Protein AF-A0A0S8HGF9-F1 (afdb_monomer_lite)

pLDDT: mean 75.4, std 22.11, range [22.44, 98.38]

Sequence (712 aa):
MACCVFAAAACAAEQAALAGIVLTTDRTVDSTSSEAIARDLLKPGMNEQQKAYTLWRYFIQRNRHKEKAPAQDDGNAAELMTKTGYALCGTWAHHYAALAADAGLTATRVGLKGHWVGAVKYWGDWHAFDVDMLALYPKADGVIGSPGEIRRLKDKQGDYVLRRGPPVKSFPWYMASDSIEGTAGLYGSTSVGQPYAKRAWKWKYDLRLRPGMEISWSWYGDPDVGFVCLTHLPDVRSKQPFKKLREYLEGDFDYYTQEAGKPKWHWGYRRGGLPGNPLATWNGINGNGRLTFDLGREASQYALAMAESAENLQLAGEKLALKDPAKDGWLVLNFQLPYPYGDAWIEKPLPEKGLKIELSHDGRSWRQVYPAGGVDDGKRIRLFDLVRGKTAFRLKVTLAAGSEPLAGLRAVGAFHHNFMVLPALLKGKNTVSVRLANPEALAANPLHVTYVYDQVGAGRQVWRHERTMTFSPRQLTAKLDTGQKHWPLMREIRIRCGGPKPKDPKPAPETGEPDWSAAAWDWAYWGVNFWNDFERGDRHGWRGRLTTVNTYGGSDFALDNSLMSADGTRQLKLIRHGAFLNRDSRFRCRLYVDKVKSMRVYSRNQADNVYYEKTFTDLKQGRWQGFEFALADLADPKDASKKVQNGWFMANIYMVVEPAEGAQKKQVQLLVDDVICYDGVLKHDPFQDPGAPRKALADDPIWNASPPKSSE

Foldseek 3Di:
DVVVVQVVLLVLLVLQKFKPKFKFWPFAQRLQDLLSNLVSQDDPPADLLSSLVSLLVVLLQQAAEDEADDPVQLFELSLCSWAFRYHHQVSSLVRSLLSSVVSVWFKFWKQWQVGIWIWTDDLRAIATRRSHQQFWFAAPLLHTDHLVRLLCVLVDPPRCGRPDTPLGGHPPPDDLQQDSNNVSNRSPDIDTDHTDDNDDTPDGFMDMDGAQKKKKAFPDFDLVLPFQALLPPVPPPPPPPCVVVCCVVVPPPCPVPDPPDDDDDDPDDDDRFDAFADPPPDNGFGLRMKIKHKLQDLCVVCPSSQFSDWDQWDDPDSFIDGVALQFKIKTKHKQAGSYQFQWKKKFDDDDLPQKWKWKADVVPDTHTQPPDDFDCPVGIRICRVPRGRHRIMMMMIMGGRNHDTHNMIMMMTGGGTRSQNDNFDWAFKMKMFIDTPDQQSCQQKKKKKWWWFWDQDQQQFIWTFIDIDIGHSVRRIDMDTPYRFETTQTTMIMIHIHDDHPDGDDTDGDPDDDDHADDHDGPLDQPPRDRPSFTAADDDDDDFDGGDHTDDFYFFDDDHQHDADPVRFGKGWPAQWCSSPFQQKKKKWKKAKAQFQKKKKFFADPVRDTAWIDIDRPDDHPDIDMDMDGQQCTAGPVGRVHGDDGNDGGGTMMMTTDGHVPDDPSRIYMTIRDIDIDGDDQPFDSRVDSNSSVVCLVPNSSSVNDNDDPPD

Secondary structure (DSSP, 8-state):
-HHHHHHHHHHHHHHTSB-S-EEEETTS---SSHHHHHHHH--TT--HHHHHHHHHHHHHTT--B-SPPPGGG-S-HHHHHHHT--B-HHHHHHHHHHHHHHTT-EEEEEE-SS-EEEEEEETTEEEEEBTTTTB--B-TTSPBPPHHHHHHGGG-TT-TT-----S---TTT--TT--HHHHHHHTTS-EEPPPPPP---S------B-TT-EEEEESS--TTT-S--TT----TTS---THHHHHHHHS--------TT---------TT---SS-TTTSSS----EEEEEE-SSTTGGGHHHH-SEEESEEEETTEEEESSTTS-EEEEEEEE-SS-EEEEEEESP--SSSEEEEEESSSSS-EEEETTTSEE-SSEEE-HHHHTT-SEEEEEEEEPTTPPPB---EEEEEE---GGGS----SSEEEEEEE-S-GGGGGTS-EEEEEEEEEE-TTS-EEEEEEEEEEBTTB-EEEEE--SSS--EEEEEEEEESSSPPP-PPPEEP-S------PPP-TT-TT------PPP----------------SS------TTEE-TT--EEEEEEEEGGG--TTEEEEEEEEEESEEEEEEEEE-TT--EEEEEEE----BTEEEEEEEEGGG-EETTEEEEEPPTT---EEEEEEEEEPTT--GGG-EEEEEEEEEEES--SS-TTT-TTHHHHHHHT-HHHH--PPPP--

Radius of gyration: 27.92 Å; chains: 1; bounding box: 69×70×77 Å

Structure (mmCIF, N/CA/C/O backbone):
data_AF-A0A0S8HGF9-F1
#
_entry.id   AF-A0A0S8HGF9-F1
#
loop_
_atom_site.group_PDB
_atom_site.id
_atom_site.type_symbol
_atom_site.label_atom_id
_atom_site.label_alt_id
_atom_site.label_comp_id
_atom_site.label_asym_id
_atom_site.label_entity_id
_atom_site.label_seq_id
_atom_site.pdbx_PDB_ins_code
_atom_site.Cartn_x
_atom_site.Cartn_y
_atom_site.Cartn_z
_atom_site.occupancy
_atom_site.B_iso_or_equiv
_atom_site.auth_seq_id
_atom_site.auth_comp_id
_atom_site.auth_asym_id
_atom_site.auth_atom_id
_atom_site.pdbx_PDB_model_num
ATOM 1 N N . MET A 1 1 ? 15.206 -22.139 -41.693 1.00 46.94 1 MET A N 1
ATOM 2 C CA . MET A 1 1 ? 16.018 -21.930 -40.469 1.00 46.94 1 MET A CA 1
ATOM 3 C C . MET A 1 1 ? 15.712 -20.630 -39.716 1.00 46.94 1 MET A C 1
ATOM 5 O O . MET A 1 1 ? 15.843 -20.648 -38.502 1.00 46.94 1 MET A O 1
ATOM 9 N N . ALA A 1 2 ? 15.246 -19.544 -40.355 1.00 44.16 2 ALA A N 1
ATOM 10 C CA . ALA A 1 2 ? 14.939 -18.282 -39.658 1.00 44.16 2 ALA A CA 1
ATOM 11 C C . ALA A 1 2 ? 13.830 -18.387 -38.577 1.00 44.16 2 ALA A C 1
ATOM 13 O O . ALA A 1 2 ? 13.989 -17.813 -37.507 1.00 44.16 2 ALA A O 1
ATOM 14 N N . CYS A 1 3 ? 12.767 -19.186 -38.773 1.00 39.12 3 CYS A N 1
ATOM 15 C CA . CYS A 1 3 ? 11.715 -19.369 -37.751 1.00 39.12 3 CYS A CA 1
ATOM 16 C C . CYS A 1 3 ? 12.189 -20.044 -36.448 1.00 39.12 3 CYS A C 1
ATOM 18 O O . CYS A 1 3 ? 11.608 -19.789 -35.398 1.00 39.12 3 CYS A O 1
ATOM 20 N N . CYS A 1 4 ? 13.235 -20.878 -36.479 1.00 44.81 4 CYS A N 1
ATOM 21 C CA . CYS A 1 4 ? 13.701 -21.588 -35.280 1.00 44.81 4 CYS A CA 1
ATOM 22 C C . CYS A 1 4 ? 14.506 -20.686 -34.329 1.00 44.81 4 CYS A C 1
ATOM 24 O O . CYS A 1 4 ? 14.507 -20.922 -33.125 1.00 44.81 4 CYS A O 1
ATOM 26 N N . VAL A 1 5 ? 15.152 -19.633 -34.842 1.00 50.84 5 VAL A N 1
ATOM 27 C CA . VAL A 1 5 ? 15.970 -18.719 -34.024 1.00 50.84 5 VAL A CA 1
ATOM 28 C C . VAL A 1 5 ? 15.094 -17.770 -33.194 1.00 50.84 5 VAL A C 1
ATOM 30 O O . VAL A 1 5 ? 15.418 -17.488 -32.042 1.00 50.84 5 VAL A O 1
ATOM 33 N N . PHE A 1 6 ? 13.937 -17.345 -33.719 1.00 50.62 6 PHE A N 1
ATOM 34 C CA . PHE A 1 6 ? 13.009 -16.472 -32.985 1.00 50.62 6 PHE A CA 1
ATOM 35 C C . PHE A 1 6 ? 12.350 -17.166 -31.781 1.00 50.62 6 PHE A C 1
ATOM 37 O O . PHE A 1 6 ? 12.175 -16.536 -30.738 1.00 50.62 6 PHE A O 1
ATOM 44 N N . ALA A 1 7 ? 12.043 -18.465 -31.882 1.00 54.88 7 ALA A N 1
ATOM 45 C CA . ALA A 1 7 ? 11.458 -19.221 -30.773 1.00 54.88 7 ALA A CA 1
ATOM 46 C C . ALA A 1 7 ? 12.426 -19.363 -29.580 1.00 54.88 7 ALA A C 1
ATOM 48 O O . ALA A 1 7 ? 12.005 -19.261 -28.428 1.00 54.88 7 ALA A O 1
ATOM 49 N N . ALA A 1 8 ? 13.727 -19.538 -29.840 1.00 58.09 8 ALA A N 1
ATOM 50 C CA . ALA A 1 8 ? 14.732 -19.706 -28.789 1.00 58.09 8 ALA A CA 1
ATOM 51 C C . ALA A 1 8 ? 14.960 -18.419 -27.970 1.00 58.09 8 ALA A C 1
ATOM 53 O O . ALA A 1 8 ? 15.055 -18.479 -26.744 1.00 58.09 8 ALA A O 1
ATOM 54 N N . ALA A 1 9 ? 14.993 -17.251 -28.623 1.00 54.19 9 ALA A N 1
ATOM 55 C CA . ALA A 1 9 ? 15.199 -15.970 -27.943 1.00 54.19 9 ALA A CA 1
ATOM 56 C C . ALA A 1 9 ? 13.992 -15.554 -27.080 1.00 54.19 9 ALA A C 1
ATOM 58 O O . ALA A 1 9 ? 14.177 -15.109 -25.947 1.00 54.19 9 ALA A O 1
ATOM 59 N N . ALA A 1 10 ? 12.763 -15.750 -27.575 1.00 58.66 10 ALA A N 1
ATOM 60 C CA . ALA A 1 10 ? 11.550 -15.489 -26.797 1.00 58.66 10 ALA A CA 1
ATOM 61 C C . ALA A 1 10 ? 11.457 -16.407 -25.564 1.00 58.66 10 ALA A C 1
ATOM 63 O O . ALA A 1 10 ? 11.137 -15.945 -24.469 1.00 58.66 10 ALA A O 1
ATOM 64 N N . CYS A 1 11 ? 11.822 -17.687 -25.716 1.00 60.50 11 CYS A N 1
ATOM 65 C CA . CYS A 1 11 ? 11.845 -18.645 -24.612 1.00 60.50 11 CYS A CA 1
ATOM 66 C C . CYS A 1 11 ? 12.877 -18.261 -23.536 1.00 60.50 11 CYS A C 1
ATOM 68 O O . CYS A 1 11 ? 12.564 -18.295 -22.348 1.00 60.50 11 CYS A O 1
ATOM 70 N N . ALA A 1 12 ? 14.073 -17.812 -23.932 1.00 63.53 12 ALA A N 1
ATOM 71 C CA . ALA A 1 12 ? 15.095 -17.346 -22.993 1.00 63.53 12 ALA A CA 1
ATOM 72 C C . ALA A 1 12 ? 14.669 -16.071 -22.237 1.00 63.53 12 ALA A C 1
ATOM 74 O O . ALA A 1 12 ? 14.892 -15.960 -21.031 1.00 63.53 12 ALA A O 1
ATOM 75 N N . ALA A 1 13 ? 14.015 -15.123 -22.916 1.00 60.84 13 ALA A N 1
ATOM 76 C CA . ALA A 1 13 ? 13.526 -13.894 -22.291 1.00 60.84 13 ALA A CA 1
ATOM 77 C C . ALA A 1 13 ? 12.352 -14.145 -21.330 1.00 60.84 13 ALA A C 1
ATOM 79 O O . ALA A 1 13 ? 12.218 -13.448 -20.324 1.00 60.84 13 ALA A O 1
ATOM 80 N N . GLU A 1 14 ? 11.483 -15.117 -21.617 1.00 67.62 14 GLU A N 1
ATOM 81 C CA . GLU A 1 14 ? 10.420 -15.527 -20.694 1.00 67.62 14 GLU A CA 1
ATOM 82 C C . GLU A 1 14 ? 10.982 -16.288 -19.484 1.00 67.62 14 GLU A C 1
ATOM 84 O O . GLU A 1 14 ? 10.568 -16.023 -18.358 1.00 67.62 14 GLU A O 1
ATOM 89 N N . GLN A 1 15 ? 12.000 -17.133 -19.683 1.00 67.62 15 GLN A N 1
ATOM 90 C CA . GLN A 1 15 ? 12.718 -17.811 -18.594 1.00 67.62 15 GLN A CA 1
ATOM 91 C C . GLN A 1 15 ? 13.484 -16.847 -17.672 1.00 67.62 15 GLN A C 1
ATOM 93 O O . GLN A 1 15 ? 13.712 -17.168 -16.507 1.00 67.62 15 GLN A O 1
ATOM 98 N N . ALA A 1 16 ? 13.868 -15.667 -18.166 1.00 77.69 16 ALA A N 1
ATOM 99 C CA . ALA A 1 16 ? 14.582 -14.663 -17.379 1.00 77.69 16 ALA A CA 1
ATOM 100 C C . ALA A 1 16 ? 13.667 -13.804 -16.485 1.00 77.69 16 ALA A C 1
ATOM 102 O O . ALA A 1 16 ? 14.156 -13.159 -15.556 1.00 77.69 16 ALA A O 1
ATOM 103 N N . ALA A 1 17 ? 12.358 -13.760 -16.748 1.00 90.19 17 ALA A N 1
ATOM 104 C CA . ALA A 1 17 ? 11.430 -12.979 -15.940 1.00 90.19 17 ALA A CA 1
ATOM 105 C C . ALA A 1 17 ? 11.117 -13.694 -14.619 1.00 90.19 17 ALA A C 1
ATOM 107 O O . ALA A 1 17 ? 10.750 -14.868 -14.592 1.00 90.19 17 ALA A O 1
ATOM 108 N N . LEU A 1 18 ? 11.184 -12.961 -13.512 1.00 95.38 18 LEU A N 1
ATOM 109 C CA . LEU A 1 18 ? 10.637 -13.419 -12.243 1.00 95.38 18 LEU A CA 1
ATOM 110 C C . LEU A 1 18 ? 9.139 -13.122 -12.226 1.00 95.38 18 LEU A C 1
ATOM 112 O O . LEU A 1 18 ? 8.735 -11.993 -12.501 1.00 95.38 18 LEU A O 1
ATOM 116 N N . ALA A 1 19 ? 8.320 -14.120 -11.900 1.00 96.00 19 ALA A N 1
ATOM 117 C CA . ALA A 1 19 ? 6.861 -14.016 -11.888 1.00 96.00 19 ALA A CA 1
ATOM 118 C C . ALA A 1 19 ? 6.262 -14.454 -10.547 1.00 96.00 19 ALA A C 1
ATOM 120 O O . ALA A 1 19 ? 6.884 -15.210 -9.791 1.00 96.00 19 ALA A O 1
ATOM 121 N N . GLY A 1 20 ? 5.042 -13.989 -10.260 1.00 96.25 20 GLY A N 1
ATOM 122 C CA . GLY A 1 20 ? 4.357 -14.264 -8.998 1.00 96.25 20 GLY A CA 1
ATOM 123 C C . GLY A 1 20 ? 5.109 -13.749 -7.769 1.00 96.25 20 GLY A C 1
ATOM 124 O O . GLY A 1 20 ? 5.034 -14.381 -6.719 1.00 96.25 20 GLY A O 1
ATOM 125 N N . ILE A 1 21 ? 5.873 -12.658 -7.899 1.00 97.88 21 ILE A N 1
ATOM 126 C CA . ILE A 1 21 ? 6.689 -12.113 -6.807 1.00 97.88 21 ILE A CA 1
ATOM 127 C C . ILE A 1 21 ? 5.766 -11.590 -5.707 1.00 97.88 21 ILE A C 1
ATOM 129 O O . ILE A 1 21 ? 5.087 -10.591 -5.905 1.00 97.88 21 ILE A O 1
ATOM 133 N N . VAL A 1 22 ? 5.780 -12.214 -4.534 1.00 97.88 22 VAL A N 1
ATOM 134 C CA . VAL A 1 22 ? 5.055 -11.762 -3.345 1.00 97.88 22 VAL A CA 1
ATOM 135 C C . VAL A 1 22 ? 6.049 -11.440 -2.239 1.00 97.88 22 VAL A C 1
ATOM 137 O O . VAL A 1 22 ? 6.830 -12.301 -1.833 1.00 97.88 22 VAL A O 1
ATOM 140 N N . LEU A 1 23 ? 5.989 -10.209 -1.734 1.00 97.69 23 LEU A N 1
ATOM 141 C CA . LEU A 1 23 ? 6.762 -9.742 -0.587 1.00 97.69 23 LEU A CA 1
ATOM 142 C C . LEU A 1 23 ? 5.859 -9.705 0.651 1.00 97.69 23 LEU A C 1
ATOM 144 O O . LEU A 1 23 ? 4.784 -9.110 0.607 1.00 97.69 23 LEU A O 1
ATOM 148 N N . THR A 1 24 ? 6.295 -10.310 1.753 1.00 96.62 24 THR A N 1
ATOM 149 C CA . THR A 1 24 ? 5.569 -10.302 3.033 1.00 96.62 24 THR A CA 1
ATOM 150 C C . THR A 1 24 ? 6.497 -9.976 4.199 1.00 96.62 24 THR A C 1
ATOM 152 O O . THR A 1 24 ? 7.723 -10.064 4.085 1.00 96.62 24 THR A O 1
ATOM 155 N N . THR A 1 25 ? 5.911 -9.628 5.346 1.00 95.06 25 THR A N 1
ATOM 156 C CA . THR A 1 25 ? 6.604 -9.662 6.640 1.00 95.06 25 THR A CA 1
ATOM 157 C C . THR A 1 25 ? 5.879 -10.607 7.590 1.00 95.06 25 THR A C 1
ATOM 159 O O . THR A 1 25 ? 4.685 -10.843 7.442 1.00 95.06 25 THR A O 1
ATOM 162 N N . ASP A 1 26 ? 6.570 -11.117 8.605 1.00 93.56 26 ASP A N 1
ATOM 163 C CA . ASP A 1 26 ? 5.981 -11.897 9.708 1.00 93.56 26 ASP A CA 1
ATOM 164 C C . ASP A 1 26 ? 5.059 -11.080 10.633 1.00 93.56 26 ASP A C 1
ATOM 166 O O . ASP A 1 26 ? 4.530 -11.597 11.620 1.00 93.56 26 ASP A O 1
ATOM 170 N N . ARG A 1 27 ? 4.883 -9.791 10.337 1.00 85.69 27 ARG A N 1
ATOM 171 C CA . ARG A 1 27 ? 4.122 -8.845 11.147 1.00 85.69 27 ARG A CA 1
ATOM 172 C C . ARG A 1 27 ? 2.909 -8.253 10.435 1.00 85.69 27 ARG A C 1
ATOM 174 O O . ARG A 1 27 ? 2.085 -7.632 11.096 1.00 85.69 27 ARG A O 1
ATOM 181 N N . THR A 1 28 ? 2.791 -8.432 9.121 1.00 87.94 28 THR A N 1
ATOM 182 C CA . THR A 1 28 ? 1.707 -7.870 8.301 1.00 87.94 28 THR A CA 1
ATOM 183 C C . THR A 1 28 ? 0.892 -8.975 7.637 1.00 87.94 28 THR A C 1
ATOM 185 O O . THR A 1 28 ? 1.329 -10.118 7.565 1.00 87.94 28 THR A O 1
ATOM 188 N N . VAL A 1 29 ? -0.320 -8.642 7.187 1.00 90.75 29 VAL A N 1
ATOM 189 C CA . VAL A 1 29 ? -1.221 -9.591 6.515 1.00 90.75 29 VAL A CA 1
ATOM 190 C C . VAL A 1 29 ? -0.895 -9.643 5.028 1.00 90.75 29 VAL A C 1
ATOM 192 O O . VAL A 1 29 ? -0.982 -8.623 4.336 1.00 90.75 29 VAL A O 1
ATOM 195 N N . ASP A 1 30 ? -0.594 -10.834 4.521 1.00 95.06 30 ASP A N 1
ATOM 196 C CA . ASP A 1 30 ? -0.471 -11.100 3.093 1.00 95.06 30 ASP A CA 1
ATOM 197 C C . ASP A 1 30 ? -1.818 -10.895 2.390 1.00 95.06 30 ASP A C 1
ATOM 199 O O . ASP A 1 30 ? -2.745 -11.695 2.508 1.00 95.06 30 ASP A O 1
ATOM 203 N N . SER A 1 31 ? -1.914 -9.799 1.639 1.00 94.88 31 SER A N 1
ATOM 204 C CA . SER A 1 31 ? -3.152 -9.365 0.986 1.00 94.88 31 SER A CA 1
ATOM 205 C C . SER A 1 31 ? -3.226 -9.766 -0.492 1.00 94.88 31 SER A C 1
ATOM 207 O O . SER A 1 31 ? -4.055 -9.245 -1.232 1.00 94.88 31 SER A O 1
ATOM 209 N N . THR A 1 32 ? -2.364 -10.687 -0.941 1.00 95.44 32 THR A N 1
ATOM 210 C CA . THR A 1 32 ? -2.270 -11.094 -2.356 1.00 95.44 32 THR A CA 1
ATOM 211 C C . THR A 1 32 ? -3.345 -12.093 -2.803 1.00 95.44 32 THR A C 1
ATOM 213 O O . THR A 1 32 ? -3.546 -12.280 -4.004 1.00 95.44 32 THR A O 1
ATOM 216 N N . SER A 1 33 ? -4.075 -12.712 -1.868 1.00 94.94 33 SER A N 1
ATOM 217 C CA . SER A 1 33 ? -5.259 -13.538 -2.150 1.00 94.94 33 SER A CA 1
ATOM 218 C C . SER A 1 33 ? -6.215 -13.585 -0.952 1.00 94.94 33 SER A C 1
ATOM 220 O O . SER A 1 33 ? -5.805 -13.323 0.179 1.00 94.94 33 SER A O 1
ATOM 222 N N . SER A 1 34 ? -7.486 -13.946 -1.172 1.00 93.56 34 SER A N 1
ATOM 223 C CA . SER A 1 34 ? -8.450 -14.153 -0.078 1.00 93.56 34 SER A CA 1
ATOM 224 C C . SER A 1 34 ? -7.971 -15.222 0.911 1.00 93.56 34 SER A C 1
ATOM 226 O O . SER A 1 34 ? -8.081 -15.055 2.123 1.00 93.56 34 SER A O 1
ATOM 228 N N . GLU A 1 35 ? -7.406 -16.318 0.401 1.00 93.25 35 GLU A N 1
ATOM 229 C CA . GLU A 1 35 ? -6.884 -17.423 1.208 1.00 93.25 35 GLU A CA 1
ATOM 230 C C . GLU A 1 35 ? -5.692 -16.984 2.055 1.00 93.25 35 GLU A C 1
ATOM 232 O O . GLU A 1 35 ? -5.567 -17.408 3.201 1.00 93.25 35 GLU A O 1
ATOM 237 N N . ALA A 1 36 ? -4.824 -16.132 1.507 1.00 95.19 36 ALA A N 1
ATOM 238 C CA . ALA A 1 36 ? -3.704 -15.570 2.243 1.00 95.19 36 ALA A CA 1
ATOM 239 C C . ALA A 1 36 ? -4.163 -14.656 3.381 1.00 95.19 36 ALA A C 1
ATOM 241 O O . ALA A 1 36 ? -3.713 -14.827 4.514 1.00 95.19 36 ALA A O 1
ATOM 242 N N . ILE A 1 37 ? -5.131 -13.778 3.103 1.00 95.56 37 ILE A N 1
ATOM 243 C CA . ILE A 1 37 ? -5.739 -12.910 4.113 1.00 95.56 37 ILE A CA 1
ATOM 244 C C . ILE A 1 37 ? -6.357 -13.758 5.230 1.00 95.56 37 ILE A C 1
ATOM 246 O O . ILE A 1 37 ? -6.079 -13.534 6.407 1.00 95.56 37 ILE A O 1
ATOM 250 N N . ALA A 1 38 ? -7.169 -14.759 4.875 1.00 95.31 38 ALA A N 1
ATOM 251 C CA . ALA A 1 38 ? -7.818 -15.633 5.846 1.00 95.31 38 ALA A CA 1
ATOM 252 C C . ALA A 1 38 ? -6.802 -16.440 6.670 1.00 95.31 38 ALA A C 1
ATOM 254 O O . ALA A 1 38 ? -6.939 -16.518 7.888 1.00 95.31 38 ALA A O 1
ATOM 255 N N . ARG A 1 39 ? -5.766 -17.005 6.039 1.00 95.00 39 ARG A N 1
ATOM 256 C CA . ARG A 1 39 ? -4.697 -17.753 6.721 1.00 95.00 39 ARG A CA 1
ATOM 257 C C . ARG A 1 39 ? -3.965 -16.892 7.749 1.00 95.00 39 ARG A C 1
ATOM 259 O O . ARG A 1 39 ? -3.710 -17.360 8.853 1.00 95.00 39 ARG A O 1
ATOM 266 N N . ASP A 1 40 ? -3.616 -15.664 7.384 1.00 93.88 40 ASP A N 1
ATOM 267 C CA . ASP A 1 40 ? -2.815 -14.796 8.246 1.00 93.88 40 ASP A CA 1
ATOM 268 C C . ASP A 1 40 ? -3.649 -14.186 9.379 1.00 93.88 40 ASP A C 1
ATOM 270 O O . ASP A 1 40 ? -3.104 -13.906 10.446 1.00 93.88 40 ASP A O 1
ATOM 274 N N . LEU A 1 41 ? -4.958 -13.995 9.164 1.00 92.75 41 LEU A N 1
ATOM 275 C CA . LEU A 1 41 ? -5.893 -13.442 10.146 1.00 92.75 41 LEU A CA 1
ATOM 276 C C . LEU A 1 41 ? -6.497 -14.490 11.087 1.00 92.75 41 LEU A C 1
ATOM 278 O O . LEU A 1 41 ? -6.746 -14.201 12.253 1.00 92.75 41 LEU A O 1
ATOM 282 N N . LEU A 1 42 ? -6.801 -15.692 10.614 1.00 95.69 42 LEU A N 1
ATOM 283 C CA . LEU A 1 42 ? -7.606 -16.637 11.382 1.00 95.69 42 LEU A CA 1
ATOM 284 C C . LEU A 1 42 ? -6.723 -17.649 12.103 1.00 95.69 42 LEU A C 1
ATOM 286 O O . LEU A 1 42 ? -5.870 -18.301 11.509 1.00 95.69 42 LEU A O 1
ATOM 290 N N . LYS A 1 43 ? -6.955 -17.804 13.408 1.00 94.06 43 LYS A N 1
ATOM 291 C CA . LYS A 1 43 ? -6.196 -18.729 14.257 1.00 94.06 43 LYS A CA 1
ATOM 292 C C . LYS A 1 43 ? -7.021 -19.980 14.565 1.00 94.06 43 LYS A C 1
ATOM 294 O O . LYS A 1 43 ? -8.248 -19.883 14.680 1.00 94.06 43 LYS A O 1
ATOM 299 N N . PRO A 1 44 ? -6.373 -21.146 14.753 1.00 95.00 44 PRO A N 1
ATOM 300 C CA . PRO A 1 44 ? -7.039 -22.314 15.317 1.00 95.00 44 PRO A CA 1
ATOM 301 C C . PRO A 1 44 ? -7.745 -21.964 16.634 1.00 95.00 44 PRO A C 1
ATOM 303 O O . PRO A 1 44 ? -7.225 -21.184 17.430 1.00 95.00 44 PRO A O 1
ATOM 306 N N . GLY A 1 45 ? -8.938 -22.521 16.848 1.00 94.56 45 GLY A N 1
ATOM 307 C CA . GLY A 1 45 ? -9.749 -22.273 18.045 1.00 94.56 45 GLY A CA 1
ATOM 308 C C . GLY A 1 45 ? -10.663 -21.045 17.982 1.00 94.56 45 GLY A C 1
ATOM 309 O O . GLY A 1 45 ? -11.511 -20.904 18.856 1.00 94.56 45 GLY A O 1
ATOM 310 N N . MET A 1 46 ? -10.558 -20.190 16.956 1.00 95.50 46 MET A N 1
ATOM 311 C CA . MET A 1 46 ? -11.527 -19.104 16.780 1.00 95.50 46 MET A CA 1
ATOM 312 C C . MET A 1 46 ? -12.921 -19.651 16.438 1.00 95.50 46 MET A C 1
ATOM 314 O O . MET A 1 46 ? -13.0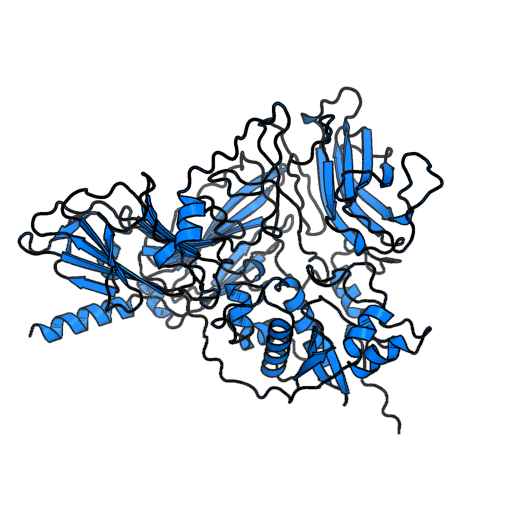65 -20.428 15.486 1.00 95.50 46 MET A O 1
ATOM 318 N N . ASN A 1 47 ? -13.949 -19.196 17.157 1.00 96.12 47 ASN A N 1
ATOM 319 C CA . ASN A 1 47 ? -15.344 -19.447 16.790 1.00 96.12 47 ASN A CA 1
ATOM 320 C C . ASN A 1 47 ? -15.759 -18.608 15.559 1.00 96.12 47 ASN A C 1
ATOM 322 O O . ASN A 1 47 ? -15.018 -17.740 15.091 1.00 96.12 47 ASN A O 1
ATOM 326 N N . GLU A 1 48 ? -16.934 -18.880 14.990 1.00 97.62 48 GLU A N 1
ATOM 327 C CA . GLU A 1 48 ? -17.399 -18.214 13.764 1.00 97.62 48 GLU A CA 1
ATOM 328 C C . GLU A 1 48 ? -17.560 -16.693 13.927 1.00 97.62 48 GLU A C 1
ATOM 330 O O . GLU A 1 48 ? -17.147 -15.947 13.036 1.00 97.62 48 GLU A O 1
ATOM 335 N N . GLN A 1 49 ? -18.061 -16.219 15.078 1.00 96.31 49 GLN A N 1
ATOM 336 C CA . GLN A 1 49 ? -18.152 -14.786 15.381 1.00 96.31 49 GLN A CA 1
ATOM 337 C C . GLN A 1 49 ? -16.763 -14.136 15.432 1.00 96.31 49 GLN A C 1
ATOM 339 O O . GLN A 1 49 ? -16.545 -13.096 14.811 1.00 96.31 49 GLN A O 1
ATOM 344 N N . GLN A 1 50 ? -15.802 -14.752 16.127 1.00 94.62 50 GLN A N 1
ATOM 345 C CA . GLN A 1 50 ? -14.425 -14.261 16.224 1.00 94.62 50 GLN A CA 1
ATOM 346 C C . GLN A 1 50 ? -13.769 -14.176 14.843 1.00 94.62 50 GLN A C 1
ATOM 348 O O . GLN A 1 50 ? -13.109 -13.178 14.539 1.00 94.62 50 GLN A O 1
ATOM 353 N N . LYS A 1 51 ? -13.987 -15.175 13.976 1.00 97.25 51 LYS A N 1
ATOM 354 C CA . LYS A 1 51 ? -13.523 -15.134 12.581 1.00 97.25 51 LYS A CA 1
ATOM 355 C C . LYS A 1 51 ? -14.165 -13.973 11.819 1.00 97.25 51 LYS A C 1
ATOM 357 O O . LYS A 1 51 ? -13.442 -13.147 11.266 1.00 97.25 51 LYS A O 1
ATOM 362 N N . ALA A 1 52 ? -15.495 -13.861 11.833 1.00 97.25 52 ALA A N 1
ATOM 363 C CA . ALA A 1 52 ? -16.227 -12.809 11.124 1.00 97.25 52 ALA A CA 1
ATOM 364 C C . ALA A 1 52 ? -15.822 -11.395 11.584 1.00 97.25 52 ALA A C 1
ATOM 366 O O . ALA A 1 52 ? -15.581 -10.513 10.752 1.00 97.25 52 ALA A O 1
ATOM 367 N N . TYR A 1 53 ? -15.666 -11.201 12.897 1.00 92.62 53 TYR A N 1
ATOM 368 C CA . TYR A 1 53 ? -15.206 -9.954 13.504 1.00 92.62 53 TYR A CA 1
ATOM 369 C C . TYR A 1 53 ? -13.757 -9.626 13.131 1.00 92.62 53 TYR A C 1
ATOM 371 O O . TYR A 1 53 ? -13.465 -8.492 12.750 1.00 92.62 53 TYR A O 1
ATOM 379 N N . THR A 1 54 ? -12.853 -10.611 13.156 1.00 91.00 54 THR A N 1
ATOM 380 C CA . THR A 1 54 ? -11.447 -10.421 12.751 1.00 91.00 54 THR A CA 1
ATOM 381 C C . THR A 1 54 ? -11.346 -9.969 11.294 1.00 91.00 54 THR A C 1
ATOM 383 O O . THR A 1 54 ? -10.616 -9.023 10.991 1.00 91.00 54 THR A O 1
ATOM 386 N N . LEU A 1 55 ? -12.125 -10.584 10.397 1.00 95.12 55 LEU A N 1
ATOM 387 C CA . LEU A 1 55 ? -12.182 -10.181 8.989 1.00 95.12 55 LEU A CA 1
ATOM 388 C C . LEU A 1 55 ? -12.760 -8.768 8.822 1.00 95.12 55 LEU A C 1
ATOM 390 O O . LEU A 1 55 ? -12.216 -7.974 8.056 1.00 95.12 55 LEU A O 1
ATOM 394 N N . TRP A 1 56 ? -13.825 -8.423 9.554 1.00 93.12 56 TRP A N 1
ATOM 395 C CA . TRP A 1 56 ? -14.432 -7.087 9.480 1.00 93.12 56 TRP A CA 1
ATOM 396 C C . TRP A 1 56 ? -13.432 -6.014 9.920 1.00 93.12 56 TRP A C 1
ATOM 398 O O . TRP A 1 56 ? -13.237 -5.029 9.210 1.00 93.12 56 TRP A O 1
ATOM 408 N N . ARG A 1 57 ? -12.703 -6.248 11.021 1.00 81.25 57 ARG A N 1
ATOM 409 C CA . ARG A 1 57 ? -11.665 -5.324 11.508 1.00 81.25 57 ARG A CA 1
ATOM 410 C C . ARG A 1 57 ? -10.558 -5.097 10.487 1.00 81.25 57 ARG A C 1
ATOM 412 O O . ARG A 1 57 ? -10.047 -3.987 10.372 1.00 81.25 57 ARG A O 1
ATOM 419 N N . TYR A 1 58 ? -10.178 -6.140 9.759 1.00 84.75 58 TYR A N 1
ATOM 420 C CA . TYR A 1 58 ? -9.191 -6.018 8.698 1.00 84.75 58 TYR A CA 1
ATOM 421 C C . TYR A 1 58 ? -9.703 -5.138 7.542 1.00 84.75 58 TYR A C 1
ATOM 423 O O . TYR A 1 58 ? -8.954 -4.274 7.079 1.00 84.75 58 TYR A O 1
ATOM 431 N N . PHE A 1 59 ? -10.973 -5.293 7.142 1.00 85.25 59 PHE A N 1
ATOM 432 C CA . PHE A 1 59 ? -11.616 -4.493 6.090 1.00 85.25 59 PHE A CA 1
ATOM 433 C C . PHE A 1 59 ? -11.691 -3.003 6.430 1.00 85.25 59 PHE A C 1
ATOM 435 O O . PHE A 1 59 ? -11.214 -2.190 5.643 1.00 85.25 59 PHE A O 1
ATOM 442 N N . ILE A 1 60 ? -12.240 -2.638 7.594 1.00 76.44 60 ILE A N 1
ATOM 443 C CA . ILE A 1 60 ? -12.500 -1.226 7.955 1.00 76.44 60 ILE A CA 1
ATOM 444 C C . ILE A 1 60 ? -11.232 -0.363 8.052 1.00 76.44 60 ILE A C 1
ATOM 446 O O . ILE A 1 60 ? -11.289 0.863 8.071 1.00 76.44 60 ILE A O 1
ATOM 450 N N . GLN A 1 61 ? -10.071 -1.008 8.158 1.00 72.50 61 GLN A N 1
ATOM 451 C CA . GLN A 1 61 ? -8.767 -0.351 8.217 1.00 72.50 61 GLN A CA 1
ATOM 452 C C . GLN A 1 61 ? -8.139 -0.138 6.839 1.00 72.50 61 GLN A C 1
ATOM 454 O O . GLN A 1 61 ? -7.101 0.504 6.745 1.00 72.50 61 GLN A O 1
ATOM 459 N N . ARG A 1 62 ? -8.694 -0.756 5.792 1.00 79.56 62 ARG A N 1
ATOM 460 C CA . ARG A 1 62 ? -8.089 -0.849 4.451 1.00 79.56 62 ARG A CA 1
ATOM 461 C C . ARG A 1 62 ? -9.037 -0.460 3.333 1.00 79.56 62 ARG A C 1
ATOM 463 O O . ARG A 1 62 ? -8.635 -0.461 2.169 1.00 79.56 62 ARG A O 1
ATOM 470 N N . ASN A 1 63 ? -10.283 -0.188 3.682 1.00 78.94 63 ASN A N 1
ATOM 471 C CA . ASN A 1 63 ? -11.310 0.215 2.756 1.00 78.94 63 ASN A CA 1
ATOM 472 C C . ASN A 1 63 ? -11.561 1.713 2.856 1.00 78.94 63 ASN A C 1
ATOM 474 O O . ASN A 1 63 ? -11.152 2.380 3.799 1.00 78.94 63 ASN A O 1
ATOM 478 N N . ARG A 1 64 ? -12.241 2.240 1.850 1.00 80.06 64 ARG A N 1
ATOM 479 C CA . ARG A 1 64 ? -12.689 3.619 1.808 1.00 80.06 64 ARG A CA 1
ATOM 480 C C . ARG A 1 64 ? -13.996 3.672 1.040 1.00 80.06 64 ARG A C 1
ATOM 482 O O . ARG A 1 64 ? -14.069 3.185 -0.091 1.00 80.06 64 ARG A O 1
ATOM 489 N N . HIS A 1 65 ? -15.008 4.300 1.622 1.00 80.44 65 HIS A N 1
ATOM 490 C CA . HIS A 1 65 ? -16.207 4.662 0.880 1.00 80.44 65 HIS A CA 1
ATOM 491 C C . HIS A 1 65 ? -15.896 5.875 -0.004 1.00 80.44 65 HIS A C 1
ATOM 493 O O . HIS A 1 65 ? -15.454 6.913 0.496 1.00 80.44 65 HIS A O 1
ATOM 499 N N . LYS A 1 66 ? -16.062 5.759 -1.325 1.00 75.75 66 LYS A N 1
ATOM 500 C CA . LYS A 1 66 ? -15.828 6.900 -2.230 1.00 75.75 66 LYS A CA 1
ATOM 501 C C . LYS A 1 66 ? -16.720 6.864 -3.461 1.00 75.75 66 LYS A C 1
ATOM 503 O O . LYS A 1 66 ? -17.655 7.645 -3.575 1.0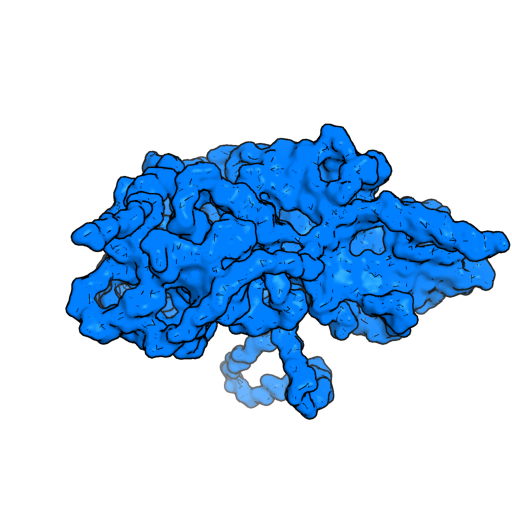0 75.75 66 LYS A O 1
ATOM 508 N N . GLU A 1 67 ? -16.399 5.980 -4.394 1.00 79.38 67 GLU A N 1
ATOM 509 C CA . GLU A 1 67 ? -17.023 5.900 -5.710 1.00 79.38 67 GLU A CA 1
ATOM 510 C C . GLU A 1 67 ? -17.124 4.446 -6.156 1.00 79.38 67 GLU A C 1
ATOM 512 O O . GLU A 1 67 ? -16.576 3.542 -5.518 1.00 79.38 67 GLU A O 1
ATOM 517 N N . LYS A 1 68 ? -17.859 4.210 -7.244 1.00 81.06 68 LYS A N 1
ATOM 518 C CA . LYS A 1 68 ? -18.004 2.866 -7.791 1.00 81.06 68 LYS A CA 1
ATOM 519 C C . LYS A 1 68 ? -16.626 2.360 -8.216 1.00 81.06 68 LYS A C 1
ATOM 521 O O . LYS A 1 68 ? -15.982 2.987 -9.053 1.00 81.06 68 LYS A O 1
ATOM 526 N N . ALA A 1 69 ? -16.211 1.219 -7.667 1.00 77.69 69 ALA A N 1
ATOM 527 C CA . ALA A 1 69 ? -14.989 0.563 -8.104 1.00 77.69 69 ALA A CA 1
ATOM 528 C C . ALA A 1 69 ? -15.048 0.317 -9.627 1.00 77.69 69 ALA A C 1
ATOM 530 O O . ALA A 1 69 ? -16.126 0.002 -10.157 1.00 77.69 69 ALA A O 1
ATOM 531 N N . PRO A 1 70 ? -13.926 0.469 -10.350 1.00 74.38 70 PRO A N 1
ATOM 532 C CA . PRO A 1 70 ? -13.839 0.070 -11.747 1.00 74.38 70 PRO A CA 1
ATOM 533 C C . PRO A 1 70 ? -14.408 -1.341 -11.942 1.00 74.38 70 PRO A C 1
ATOM 535 O O . PRO A 1 70 ? -14.158 -2.224 -11.133 1.00 74.38 70 PRO A O 1
ATOM 538 N N . ALA A 1 71 ? -15.159 -1.590 -13.020 1.00 73.88 71 ALA A N 1
ATOM 539 C CA . ALA A 1 71 ? -15.789 -2.903 -13.243 1.00 73.88 71 ALA A CA 1
ATOM 540 C C . ALA A 1 71 ? -14.773 -4.064 -13.290 1.00 73.88 71 ALA A C 1
ATOM 542 O O . ALA A 1 71 ? -15.108 -5.205 -12.996 1.00 73.88 71 ALA A O 1
ATOM 543 N N . GLN A 1 72 ? -13.526 -3.754 -13.647 1.00 67.94 72 GLN A N 1
ATOM 544 C CA . GLN A 1 72 ? -12.389 -4.673 -13.628 1.00 67.94 72 GLN A CA 1
ATOM 545 C C . GLN A 1 72 ? -11.915 -5.068 -12.220 1.00 67.94 72 GLN A C 1
ATOM 547 O O . GLN A 1 72 ? -11.106 -5.977 -12.123 1.00 67.94 72 GLN A O 1
ATOM 552 N N . ASP A 1 73 ? -12.400 -4.406 -11.167 1.00 67.69 73 ASP A N 1
ATOM 553 C CA . ASP A 1 73 ? -12.060 -4.671 -9.765 1.00 67.69 73 ASP A CA 1
ATOM 554 C C . ASP A 1 73 ? -13.201 -5.405 -9.021 1.00 67.69 73 ASP A C 1
ATOM 556 O O . ASP A 1 73 ? -13.127 -5.589 -7.811 1.00 67.69 73 ASP A O 1
ATOM 560 N N . ASP A 1 74 ? -14.239 -5.871 -9.733 1.00 70.69 74 ASP A N 1
ATOM 561 C CA . ASP A 1 74 ? -15.350 -6.688 -9.194 1.00 70.69 74 ASP A CA 1
ATOM 562 C C . ASP A 1 74 ? -14.963 -8.177 -9.018 1.00 70.69 74 ASP A C 1
ATOM 564 O O . ASP A 1 74 ? -15.804 -9.077 -9.069 1.00 70.69 74 ASP A O 1
ATOM 568 N N . GLY A 1 75 ? -13.662 -8.465 -8.895 1.00 79.56 75 GLY A N 1
ATOM 569 C CA . GLY A 1 75 ? -13.145 -9.800 -8.615 1.00 79.56 75 GLY A CA 1
ATOM 570 C C . GLY A 1 75 ? -13.173 -10.114 -7.122 1.00 79.56 75 GLY A C 1
ATOM 571 O O . GLY A 1 75 ? -14.229 -10.087 -6.495 1.00 79.56 75 GLY A O 1
ATOM 572 N N . ASN A 1 76 ? -12.033 -10.479 -6.533 1.00 87.44 76 ASN A N 1
ATOM 573 C CA . ASN A 1 76 ? -11.980 -10.896 -5.125 1.00 87.44 76 ASN A CA 1
ATOM 574 C C . ASN A 1 76 ? -11.611 -9.746 -4.178 1.00 87.44 76 ASN A C 1
ATOM 576 O O . ASN A 1 76 ? -11.222 -8.663 -4.606 1.00 87.44 76 ASN A O 1
ATOM 580 N N . ALA A 1 77 ? -11.736 -9.980 -2.868 1.00 91.12 77 ALA A N 1
ATOM 581 C CA . ALA A 1 77 ? -11.398 -8.969 -1.865 1.00 91.12 77 ALA A CA 1
ATOM 582 C C . ALA A 1 77 ? -9.935 -8.504 -1.971 1.00 91.12 77 ALA A C 1
ATOM 584 O O . ALA A 1 77 ? -9.658 -7.313 -1.849 1.00 91.12 77 ALA A O 1
ATOM 585 N N . ALA A 1 78 ? -9.012 -9.431 -2.243 1.00 93.56 78 ALA A N 1
ATOM 586 C CA . ALA A 1 78 ? -7.591 -9.136 -2.393 1.00 93.56 78 ALA A CA 1
ATOM 587 C C . ALA A 1 78 ? -7.294 -8.206 -3.582 1.00 93.56 78 ALA A C 1
ATOM 589 O O . ALA A 1 78 ? -6.450 -7.322 -3.461 1.00 93.56 78 ALA A O 1
ATOM 590 N N . GLU A 1 79 ? -8.007 -8.347 -4.701 1.00 92.62 79 GLU A N 1
ATOM 591 C CA . GLU A 1 79 ? -7.870 -7.491 -5.881 1.00 92.62 79 GLU A CA 1
ATOM 592 C C . GLU A 1 79 ? -8.172 -6.036 -5.541 1.00 92.62 79 GLU A C 1
ATOM 594 O O . GLU A 1 79 ? -7.315 -5.163 -5.705 1.00 92.62 79 GLU A O 1
ATOM 599 N N . LEU A 1 80 ? -9.372 -5.786 -5.010 1.00 90.31 80 LEU A N 1
ATOM 600 C CA . LEU A 1 80 ? -9.808 -4.444 -4.649 1.00 90.31 80 LEU A CA 1
ATOM 601 C C . LEU A 1 80 ? -8.894 -3.842 -3.577 1.00 90.31 80 LEU A C 1
ATOM 603 O O . LEU A 1 80 ? -8.475 -2.687 -3.685 1.00 90.31 80 LEU A O 1
ATOM 607 N N . MET A 1 81 ? -8.546 -4.637 -2.562 1.00 88.88 81 MET A N 1
ATOM 608 C CA . MET A 1 81 ? -7.681 -4.194 -1.475 1.00 88.88 81 MET A CA 1
ATOM 609 C C . MET A 1 81 ? -6.253 -3.919 -1.909 1.00 88.88 81 MET A C 1
ATOM 611 O O . MET A 1 81 ? -5.634 -3.073 -1.287 1.00 88.88 81 MET A O 1
ATOM 615 N N . THR A 1 82 ? -5.731 -4.593 -2.931 1.00 91.56 82 THR A N 1
ATOM 616 C CA . THR A 1 82 ? -4.357 -4.390 -3.410 1.00 91.56 82 THR A CA 1
ATOM 617 C C . THR A 1 82 ? -4.268 -3.244 -4.413 1.00 91.56 82 THR A C 1
ATOM 619 O O . THR A 1 82 ? -3.277 -2.511 -4.434 1.00 91.56 82 THR A O 1
ATOM 622 N N . LYS A 1 83 ? -5.312 -3.045 -5.224 1.00 90.06 83 LYS A N 1
ATOM 623 C CA . LYS A 1 83 ? -5.348 -2.007 -6.257 1.00 90.06 83 LYS A CA 1
ATOM 624 C C . LYS A 1 83 ? -5.746 -0.643 -5.715 1.00 90.06 83 LYS A C 1
ATOM 626 O O . LYS A 1 83 ? -4.937 0.271 -5.727 1.00 90.06 83 LYS A O 1
ATOM 631 N N . THR A 1 84 ? -6.993 -0.476 -5.299 1.00 83.62 84 THR A N 1
ATOM 632 C CA . THR A 1 84 ? -7.569 0.858 -5.079 1.00 83.62 84 THR A CA 1
ATOM 633 C C . THR A 1 84 ? -7.903 1.122 -3.624 1.00 83.62 84 THR A C 1
ATOM 635 O O . THR A 1 84 ? -7.801 2.258 -3.169 1.00 83.62 84 THR A O 1
ATOM 638 N N . GLY A 1 85 ? -8.316 0.093 -2.880 1.00 86.81 85 GLY A N 1
ATOM 639 C CA . GLY A 1 85 ? -8.745 0.253 -1.493 1.00 86.81 85 GLY A CA 1
ATOM 640 C C . GLY A 1 85 ? -9.967 1.164 -1.323 1.00 86.81 85 GLY A C 1
ATOM 641 O O . GLY A 1 85 ? -10.245 1.583 -0.204 1.00 86.81 85 GLY A O 1
ATOM 642 N N . TYR A 1 86 ? -10.710 1.483 -2.391 1.00 84.56 86 TYR A N 1
ATOM 643 C CA . TYR A 1 86 ? -11.948 2.266 -2.331 1.00 84.56 86 TYR A CA 1
ATOM 644 C C . TYR A 1 86 ? -13.057 1.616 -3.170 1.00 84.56 86 TYR A C 1
ATOM 646 O O . TYR A 1 86 ? -12.795 1.055 -4.230 1.00 84.56 86 TYR A O 1
ATOM 654 N N . ALA A 1 87 ? -14.300 1.718 -2.708 1.00 87.88 87 ALA A N 1
ATOM 655 C CA . ALA A 1 87 ? -15.498 1.299 -3.437 1.00 87.88 87 ALA A CA 1
ATOM 656 C C . ALA A 1 87 ? -16.760 1.926 -2.808 1.00 87.88 87 ALA A C 1
ATOM 658 O O . ALA A 1 87 ? -16.657 2.756 -1.902 1.00 87.88 87 ALA A O 1
ATOM 659 N N . LEU A 1 88 ? -17.946 1.525 -3.280 1.00 88.44 88 LEU A N 1
ATOM 660 C CA . LEU A 1 88 ? -19.234 1.809 -2.632 1.00 88.44 88 LEU A CA 1
ATOM 661 C C . LEU A 1 88 ? -19.673 0.638 -1.744 1.00 88.44 88 LEU A C 1
ATOM 663 O O . LEU A 1 88 ? -19.201 -0.491 -1.911 1.00 88.44 88 LEU A O 1
ATOM 667 N N . CYS A 1 89 ? -20.663 0.890 -0.885 1.00 90.12 89 CYS A N 1
ATOM 668 C CA . CYS A 1 89 ? -21.206 -0.069 0.077 1.00 90.12 89 CYS A CA 1
ATOM 669 C C . CYS A 1 89 ? -21.543 -1.444 -0.509 1.00 90.12 89 CYS A C 1
ATOM 671 O O . CYS A 1 89 ? -21.158 -2.466 0.053 1.00 90.12 89 CYS A O 1
ATOM 673 N N . GLY A 1 90 ? -22.194 -1.494 -1.676 1.00 91.62 90 GLY A N 1
ATOM 674 C CA . GLY A 1 90 ? -22.551 -2.752 -2.342 1.00 91.62 90 GLY A CA 1
ATOM 675 C C . GLY A 1 90 ? -21.342 -3.623 -2.683 1.00 91.62 90 GLY A C 1
ATOM 676 O O . GLY A 1 90 ? -21.381 -4.839 -2.489 1.00 91.62 90 GLY A O 1
ATOM 677 N N . THR A 1 91 ? -20.264 -2.998 -3.153 1.00 92.38 91 THR A N 1
ATOM 678 C CA . THR A 1 91 ? -19.007 -3.667 -3.503 1.00 92.38 91 THR A CA 1
ATOM 679 C C . THR A 1 91 ? -18.257 -4.093 -2.242 1.00 92.38 91 THR A C 1
ATOM 681 O O . THR A 1 91 ? -17.804 -5.231 -2.156 1.00 92.38 91 THR A O 1
ATOM 684 N N . TRP A 1 92 ? -18.200 -3.248 -1.208 1.00 92.19 92 TRP A N 1
ATOM 685 C CA . TRP A 1 92 ? -17.567 -3.620 0.060 1.00 92.19 92 TRP A CA 1
ATOM 686 C C . TRP A 1 92 ? -18.284 -4.762 0.778 1.00 92.19 92 TRP A C 1
ATOM 688 O O . TRP A 1 92 ? -17.639 -5.728 1.187 1.00 92.19 92 TRP A O 1
ATOM 698 N N . ALA A 1 93 ? -19.614 -4.706 0.861 1.00 94.38 93 ALA A N 1
ATOM 699 C CA . ALA A 1 93 ? -20.437 -5.789 1.387 1.00 94.38 93 ALA A CA 1
ATOM 700 C C . ALA A 1 93 ? -20.238 -7.092 0.598 1.00 94.38 93 ALA A C 1
ATOM 702 O O . ALA A 1 93 ? -20.144 -8.166 1.196 1.00 94.38 93 ALA A O 1
ATOM 703 N N . HIS A 1 94 ? -20.139 -7.002 -0.736 1.00 93.94 94 HIS A N 1
ATOM 704 C CA . HIS A 1 94 ? -19.835 -8.146 -1.595 1.00 93.94 94 HIS A CA 1
ATOM 705 C C . HIS A 1 94 ? -18.477 -8.769 -1.252 1.00 93.94 94 HIS A C 1
ATOM 707 O O . HIS A 1 94 ? -18.425 -9.962 -0.957 1.00 93.94 94 HIS A O 1
ATOM 713 N N . HIS A 1 95 ? -17.398 -7.982 -1.238 1.00 94.50 95 HIS A N 1
ATOM 714 C CA . HIS A 1 95 ? -16.056 -8.504 -0.981 1.00 94.50 95 HIS A CA 1
ATOM 715 C C . HIS A 1 95 ? -15.873 -9.013 0.449 1.00 94.50 95 HIS A C 1
ATOM 717 O O . HIS A 1 95 ? -15.178 -10.008 0.644 1.00 94.50 95 HIS A O 1
ATOM 723 N N . TYR A 1 96 ? -16.502 -8.383 1.445 1.00 96.12 96 TYR A N 1
ATOM 724 C CA . TYR A 1 96 ? -16.484 -8.901 2.811 1.00 96.12 96 TYR A CA 1
ATOM 725 C C . TYR A 1 96 ? -17.146 -10.277 2.891 1.00 96.12 96 TYR A C 1
ATOM 727 O O . TYR A 1 96 ? -16.548 -11.219 3.408 1.00 96.12 96 TYR A O 1
ATOM 735 N N . ALA A 1 97 ? -18.353 -10.416 2.334 1.00 95.62 97 ALA A N 1
ATOM 736 C CA . ALA A 1 97 ? -19.068 -11.687 2.332 1.00 95.62 97 ALA A CA 1
ATOM 737 C C . ALA A 1 97 ? -18.311 -12.767 1.541 1.00 95.62 97 ALA A C 1
ATOM 739 O O . ALA A 1 97 ? -18.236 -13.913 1.975 1.00 95.62 97 ALA A O 1
ATOM 740 N N . ALA A 1 98 ? -17.702 -12.392 0.415 1.00 93.62 98 ALA A N 1
ATOM 741 C CA . ALA A 1 98 ? -16.828 -13.255 -0.369 1.00 93.62 98 ALA A CA 1
ATOM 742 C C . ALA A 1 98 ? -15.607 -13.738 0.432 1.00 93.62 98 ALA A C 1
ATOM 744 O O . ALA A 1 98 ? -15.355 -14.938 0.475 1.00 93.62 98 ALA A O 1
ATOM 745 N N . LEU A 1 99 ? -14.887 -12.839 1.116 1.00 95.38 99 LEU A N 1
ATOM 746 C CA . LEU A 1 99 ? -13.747 -13.221 1.955 1.00 95.38 99 LEU A CA 1
ATOM 747 C C . LEU A 1 99 ? -14.179 -14.125 3.117 1.00 95.38 99 LEU A C 1
ATOM 749 O O . LEU A 1 99 ? -13.499 -15.099 3.423 1.00 95.38 99 LEU A O 1
ATOM 753 N N . ALA A 1 100 ? -15.310 -13.819 3.757 1.00 96.62 100 ALA A N 1
ATOM 754 C CA . ALA A 1 100 ? -15.864 -14.650 4.820 1.00 96.62 100 ALA A CA 1
ATOM 755 C C . ALA A 1 100 ? -16.211 -16.062 4.312 1.00 96.62 100 ALA A C 1
ATOM 757 O O . ALA A 1 100 ? -15.887 -17.044 4.979 1.00 96.62 100 ALA A O 1
ATOM 758 N N . ALA A 1 101 ? -16.783 -16.177 3.109 1.00 95.00 101 ALA A N 1
ATOM 759 C CA . ALA A 1 101 ? -17.029 -17.463 2.459 1.00 95.00 101 ALA A CA 1
ATOM 760 C C . ALA A 1 101 ? -15.728 -18.212 2.120 1.00 95.00 101 ALA A C 1
ATOM 762 O O . ALA A 1 101 ? -15.617 -19.408 2.396 1.00 95.00 101 ALA A O 1
ATOM 763 N N . ASP A 1 102 ? -14.714 -17.516 1.598 1.00 92.69 102 ASP A N 1
ATOM 764 C CA . ASP A 1 102 ? -13.386 -18.088 1.328 1.00 92.69 102 ASP A CA 1
ATOM 765 C C . ASP A 1 102 ? -12.697 -18.578 2.621 1.00 92.69 102 ASP A C 1
ATOM 767 O O . ASP A 1 102 ? -11.955 -19.562 2.598 1.00 92.69 102 ASP A O 1
ATOM 771 N N . ALA A 1 103 ? -13.011 -17.951 3.760 1.00 94.94 103 ALA A N 1
ATOM 772 C CA . ALA A 1 103 ? -12.597 -18.342 5.107 1.00 94.94 103 ALA A CA 1
ATOM 773 C C . ALA A 1 103 ? -13.439 -19.475 5.740 1.00 94.94 103 ALA A C 1
ATOM 775 O O . ALA A 1 103 ? -13.241 -19.816 6.911 1.00 94.94 103 ALA A O 1
ATOM 776 N N . GLY A 1 104 ? -14.370 -20.065 4.985 1.00 95.12 104 GLY A N 1
ATOM 777 C CA . GLY A 1 104 ? -15.200 -21.187 5.426 1.00 95.12 104 GLY A CA 1
ATOM 778 C C . GLY A 1 104 ? -16.410 -20.795 6.276 1.00 95.12 104 GLY A C 1
ATOM 779 O O . GLY A 1 104 ? -16.964 -21.656 6.953 1.00 95.12 104 GLY A O 1
ATOM 780 N N . LEU A 1 105 ? -16.818 -19.523 6.269 1.00 96.75 105 LEU A N 1
ATOM 781 C CA . LEU A 1 105 ? -18.028 -19.058 6.947 1.00 96.75 105 LEU A CA 1
ATOM 782 C C . LEU A 1 105 ? -19.217 -19.046 5.981 1.00 96.75 105 LEU A C 1
ATOM 784 O O . LEU A 1 105 ? -19.073 -18.749 4.796 1.00 96.75 105 LEU A O 1
ATOM 788 N N . THR A 1 106 ? -20.426 -19.289 6.483 1.00 97.25 106 THR A N 1
ATOM 789 C CA . THR A 1 106 ? -21.636 -19.075 5.677 1.00 97.25 106 THR A CA 1
ATOM 790 C C . THR A 1 106 ? -21.926 -17.578 5.620 1.00 97.25 106 THR A C 1
ATOM 792 O O . THR A 1 106 ? -22.363 -17.003 6.610 1.00 97.25 106 THR A O 1
ATOM 795 N N . ALA A 1 107 ? -21.683 -16.926 4.483 1.00 96.94 107 ALA A N 1
ATOM 796 C CA . ALA A 1 107 ? -21.789 -15.472 4.360 1.00 96.94 107 ALA A CA 1
ATOM 797 C C . ALA A 1 107 ? -22.667 -15.029 3.181 1.00 96.94 107 ALA A C 1
ATOM 799 O O . ALA A 1 107 ? -22.805 -15.731 2.180 1.00 96.94 107 ALA A O 1
ATOM 800 N N . THR A 1 108 ? -23.265 -13.844 3.294 1.00 96.06 108 THR A N 1
ATOM 801 C CA . THR A 1 108 ? -24.111 -13.219 2.267 1.00 96.06 108 THR A CA 1
ATOM 802 C C . THR A 1 108 ? -23.992 -11.696 2.303 1.00 96.06 108 THR A C 1
ATOM 804 O O . THR A 1 108 ? -23.371 -11.121 3.195 1.00 96.06 108 THR A O 1
ATOM 807 N N . ARG A 1 109 ? -24.605 -11.030 1.323 1.00 94.81 109 ARG A N 1
ATOM 808 C CA . ARG A 1 109 ? -24.870 -9.589 1.365 1.00 94.81 109 ARG A CA 1
ATOM 809 C C . ARG A 1 109 ? -26.338 -9.353 1.695 1.00 94.81 109 ARG A C 1
ATOM 811 O O . ARG A 1 109 ? -27.212 -10.083 1.223 1.00 94.81 109 ARG A O 1
ATOM 818 N N . VAL A 1 110 ? -26.611 -8.306 2.457 1.00 93.62 110 VAL A N 1
ATOM 819 C CA . VAL A 1 110 ? -27.968 -7.892 2.811 1.00 93.62 110 VAL A CA 1
ATOM 820 C C . VAL A 1 110 ? -28.226 -6.535 2.180 1.00 93.62 110 VAL A C 1
ATOM 822 O O . VAL A 1 110 ? -27.511 -5.570 2.451 1.00 93.62 110 VAL A O 1
ATOM 825 N N . GLY A 1 111 ? -29.227 -6.490 1.302 1.00 90.19 111 GLY A N 1
ATOM 826 C CA . GLY A 1 111 ? -29.712 -5.242 0.723 1.00 90.19 111 GLY A CA 1
ATOM 827 C C . GLY A 1 111 ? -30.555 -4.498 1.747 1.00 90.19 111 GLY A C 1
ATOM 828 O O . GLY A 1 111 ? -31.445 -5.104 2.346 1.00 90.19 111 GLY A O 1
ATOM 829 N N . LEU A 1 112 ? -30.244 -3.218 1.941 1.00 88.69 112 LEU A N 1
ATOM 830 C CA . LEU A 1 112 ? -30.919 -2.272 2.828 1.00 88.69 112 LEU A CA 1
ATOM 831 C C . LEU A 1 112 ? -31.506 -1.114 1.995 1.00 88.69 112 LEU A C 1
ATOM 833 O O . LEU A 1 112 ? -31.327 -1.050 0.774 1.00 88.69 112 LEU A O 1
ATOM 837 N N . LYS A 1 113 ? -32.198 -0.158 2.626 1.00 84.00 113 LYS A N 1
ATOM 838 C CA . LYS A 1 113 ? -32.732 1.020 1.923 1.00 84.00 113 LYS A CA 1
ATOM 839 C C . LYS A 1 113 ? -31.599 1.980 1.535 1.00 84.00 113 LYS A C 1
ATOM 841 O O . LYS A 1 113 ? -31.199 2.822 2.331 1.00 84.00 113 LYS A O 1
ATOM 846 N N . GLY A 1 114 ? -31.106 1.858 0.302 1.00 84.19 114 GLY A N 1
ATOM 847 C CA . GLY A 1 114 ? -30.016 2.693 -0.225 1.00 84.19 114 GLY A CA 1
ATOM 848 C C . GLY A 1 114 ? -28.622 2.300 0.272 1.00 84.19 114 GLY A C 1
ATOM 849 O O . GLY A 1 114 ? -27.673 3.040 0.044 1.00 84.19 114 GLY A O 1
ATOM 850 N N . HIS A 1 115 ? -28.491 1.140 0.923 1.00 90.19 115 HIS A N 1
ATOM 851 C CA . HIS A 1 115 ? -27.240 0.676 1.522 1.00 90.19 115 HIS A CA 1
ATOM 852 C C . HIS A 1 115 ? -27.094 -0.846 1.408 1.00 90.19 115 HIS A C 1
ATOM 854 O O . HIS A 1 115 ? -28.063 -1.551 1.116 1.00 90.19 115 HIS A O 1
ATOM 860 N N . TRP A 1 116 ? -25.887 -1.360 1.626 1.00 92.50 116 TRP A N 1
ATOM 861 C CA . TRP A 1 116 ? -25.596 -2.793 1.622 1.00 92.50 116 TRP A CA 1
ATOM 862 C C . TRP A 1 116 ? -24.605 -3.130 2.723 1.00 92.50 116 TRP A C 1
ATOM 864 O O . TRP A 1 116 ? -23.613 -2.428 2.897 1.00 92.50 116 TRP A O 1
ATOM 874 N N . VAL A 1 117 ? -24.837 -4.253 3.398 1.00 93.81 117 VAL A N 1
ATOM 875 C CA . VAL A 1 117 ? -23.934 -4.769 4.434 1.00 93.81 117 VAL A CA 1
ATOM 876 C C . VAL A 1 117 ? -23.596 -6.231 4.184 1.00 93.81 117 VAL A C 1
ATOM 878 O O . VAL A 1 117 ? -24.347 -6.962 3.529 1.00 93.81 117 VAL A O 1
ATOM 881 N N . GLY A 1 118 ? -22.446 -6.662 4.691 1.00 96.12 118 GLY A N 1
ATOM 882 C CA . GLY A 1 118 ? -22.122 -8.077 4.774 1.00 96.12 118 GLY A CA 1
ATOM 883 C C . GLY A 1 118 ? -22.886 -8.733 5.919 1.00 96.12 118 GLY A C 1
ATOM 884 O O . GLY A 1 118 ? -23.194 -8.083 6.916 1.00 96.12 118 GLY A O 1
ATOM 885 N N . ALA A 1 119 ? -23.187 -10.021 5.799 1.00 96.88 119 ALA A N 1
ATOM 886 C CA . ALA A 1 119 ? -23.702 -10.807 6.910 1.00 96.88 119 ALA A CA 1
ATOM 887 C C . ALA A 1 119 ? -23.081 -12.201 6.937 1.00 96.88 119 ALA A C 1
ATOM 889 O O . ALA A 1 119 ? -22.827 -12.795 5.889 1.00 96.88 119 ALA A O 1
ATOM 890 N N . VAL A 1 120 ? -22.864 -12.725 8.140 1.00 97.88 120 VAL A N 1
ATOM 891 C CA . VAL A 1 120 ? -22.349 -14.079 8.374 1.00 97.88 120 VAL A CA 1
ATOM 892 C C . VAL A 1 120 ? -23.345 -14.836 9.238 1.00 97.88 120 VAL A C 1
ATOM 894 O O . VAL A 1 120 ? -23.879 -14.274 10.192 1.00 97.88 120 VAL A O 1
ATOM 897 N N . LYS A 1 121 ? -23.619 -16.092 8.888 1.00 97.56 121 LYS A N 1
ATOM 898 C CA . LYS A 1 121 ? -24.462 -16.988 9.669 1.00 97.56 121 LYS A CA 1
ATOM 899 C C . LYS A 1 121 ? -23.609 -17.748 10.678 1.00 97.56 121 LYS A C 1
ATOM 901 O O . LYS A 1 121 ? -22.668 -18.423 10.269 1.00 97.56 121 LYS A O 1
ATOM 906 N N . TYR A 1 122 ? -23.954 -17.651 11.956 1.00 97.00 122 TYR A N 1
ATOM 907 C CA . TYR A 1 122 ? -23.390 -18.462 13.034 1.00 97.00 122 TYR A CA 1
ATOM 908 C C . TYR A 1 122 ? -24.418 -18.620 14.153 1.00 97.00 122 TYR A C 1
ATOM 910 O O . TYR A 1 122 ? -25.357 -17.839 14.252 1.00 97.00 122 TYR A O 1
ATOM 918 N N . TRP A 1 123 ? -24.306 -19.686 14.947 1.00 95.38 123 TRP A N 1
ATOM 919 C CA . TRP A 1 123 ? -25.266 -20.000 16.025 1.00 95.38 123 TRP A CA 1
ATOM 920 C C . TRP A 1 123 ? -26.747 -19.984 15.592 1.00 95.38 123 TRP A C 1
ATOM 922 O O . TRP A 1 123 ? -27.630 -19.638 16.368 1.00 95.38 123 TRP A O 1
ATOM 932 N N . GLY A 1 124 ? -27.019 -20.378 14.343 1.00 93.75 124 GLY A N 1
ATOM 933 C CA . GLY A 1 124 ? -28.371 -20.472 13.782 1.00 93.75 124 GLY A CA 1
ATOM 934 C C . GLY A 1 124 ? -28.876 -19.214 13.068 1.00 93.75 124 GLY A C 1
ATOM 935 O O . GLY A 1 124 ? -29.725 -19.351 12.185 1.00 93.75 124 GLY A O 1
ATOM 936 N N . ASP A 1 125 ? -28.292 -18.041 13.325 1.00 93.81 125 ASP A N 1
ATOM 937 C CA . ASP A 1 125 ? -28.799 -16.743 12.865 1.00 93.81 125 ASP A CA 1
ATOM 938 C C . ASP A 1 125 ? -27.813 -15.976 11.976 1.00 93.81 125 ASP A C 1
ATOM 940 O O . ASP A 1 125 ? -26.630 -16.293 11.890 1.00 93.81 125 ASP A O 1
ATOM 944 N N . TRP A 1 126 ? -28.325 -14.974 11.254 1.00 95.88 126 TRP A N 1
ATOM 945 C CA . TRP A 1 126 ? -27.526 -14.050 10.441 1.00 95.88 126 TRP A CA 1
ATOM 946 C C . TRP A 1 126 ? -27.091 -12.843 11.261 1.00 95.88 126 TRP A C 1
ATOM 948 O O . TRP A 1 126 ? -27.936 -12.208 11.874 1.00 95.88 126 TRP A O 1
ATOM 958 N N . HIS A 1 127 ? -25.828 -12.439 11.159 1.00 95.31 127 HIS A N 1
ATOM 959 C CA . HIS A 1 127 ? -25.257 -11.318 11.909 1.00 95.31 127 HIS A CA 1
ATOM 960 C C . HIS A 1 127 ? -24.630 -10.290 10.965 1.00 95.31 127 HIS A C 1
ATOM 962 O O . HIS A 1 127 ? -23.921 -10.670 10.032 1.00 95.31 127 HIS A O 1
ATOM 968 N N . ALA A 1 128 ? -24.924 -9.001 11.166 1.00 93.62 128 ALA A N 1
ATOM 969 C CA . ALA A 1 128 ? -24.563 -7.933 10.233 1.00 93.62 128 ALA A CA 1
ATOM 970 C C . ALA A 1 128 ? -23.176 -7.331 10.517 1.00 93.62 128 ALA A C 1
ATOM 972 O O . ALA A 1 128 ? -22.868 -6.946 11.643 1.00 93.62 128 ALA A O 1
ATOM 973 N N . PHE A 1 129 ? -22.377 -7.177 9.462 1.00 93.62 129 PHE A N 1
ATOM 974 C CA . PHE A 1 129 ? -21.055 -6.557 9.475 1.00 93.62 129 PHE A CA 1
ATOM 975 C C . PHE A 1 129 ? -21.015 -5.457 8.415 1.00 93.62 129 PHE A C 1
ATOM 977 O O . PHE A 1 129 ? -20.884 -5.720 7.213 1.00 93.62 129 PHE A O 1
ATOM 984 N N . ASP A 1 130 ? -21.137 -4.210 8.859 1.00 90.00 130 ASP A N 1
ATOM 985 C CA . ASP A 1 130 ? -21.079 -3.060 7.969 1.00 90.00 130 ASP A CA 1
ATOM 986 C C . ASP A 1 130 ? -19.625 -2.620 7.815 1.00 90.00 130 ASP A C 1
ATOM 988 O O . ASP A 1 130 ? -19.071 -1.871 8.620 1.00 90.00 130 ASP A O 1
ATOM 992 N N . VAL A 1 131 ? -18.962 -3.167 6.803 1.00 87.69 131 VAL A N 1
ATOM 993 C CA . VAL A 1 131 ? -17.580 -2.795 6.493 1.00 87.69 131 VAL A CA 1
ATOM 994 C C . VAL A 1 131 ? -17.481 -1.401 5.883 1.00 87.69 131 VAL A C 1
ATOM 996 O O . VAL A 1 131 ? -16.423 -0.801 5.964 1.00 87.69 131 VAL A O 1
ATOM 999 N N . ASP A 1 132 ? -18.541 -0.878 5.276 1.00 83.62 132 ASP A N 1
ATOM 1000 C CA . ASP A 1 132 ? -18.496 0.371 4.517 1.00 83.62 132 ASP A CA 1
ATOM 1001 C C . ASP A 1 132 ? -18.652 1.598 5.417 1.00 83.62 132 ASP A C 1
ATOM 1003 O O . ASP A 1 132 ? -17.857 2.535 5.350 1.00 83.62 132 ASP A O 1
ATOM 1007 N N . MET A 1 133 ? -19.628 1.543 6.324 1.00 75.12 133 MET A N 1
ATOM 1008 C CA . MET A 1 133 ? -19.826 2.552 7.365 1.00 75.12 133 MET A CA 1
ATOM 1009 C C . MET A 1 133 ? -18.956 2.297 8.592 1.00 75.12 133 MET A C 1
ATOM 1011 O O . MET A 1 133 ? -19.151 2.941 9.616 1.00 75.12 133 MET A O 1
ATOM 1015 N N . LEU A 1 134 ? -18.048 1.320 8.514 1.00 76.62 134 LEU A N 1
ATOM 1016 C CA . LEU A 1 134 ? -17.266 0.838 9.641 1.00 76.62 134 LEU A CA 1
ATOM 1017 C C . LEU A 1 134 ? -18.170 0.601 10.861 1.00 76.62 134 LEU A C 1
ATOM 1019 O O . LEU A 1 134 ? -17.817 1.031 11.938 1.00 76.62 134 LEU A O 1
ATOM 1023 N N . ALA A 1 135 ? -19.348 -0.012 10.728 1.00 75.62 135 ALA A N 1
ATOM 1024 C CA . ALA A 1 135 ? -20.312 -0.138 11.824 1.00 75.62 135 ALA A CA 1
ATOM 1025 C C . ALA A 1 135 ? -20.462 -1.588 12.319 1.00 75.62 135 ALA A C 1
ATOM 1027 O O . ALA A 1 135 ? -20.422 -2.552 11.550 1.00 75.62 135 ALA A O 1
ATOM 1028 N N . LEU A 1 136 ? -20.657 -1.725 13.633 1.00 78.81 136 LEU A N 1
ATOM 1029 C CA . LEU A 1 136 ? -21.010 -2.963 14.323 1.00 78.81 136 LEU A CA 1
ATOM 1030 C C . LEU A 1 136 ? -22.112 -2.694 15.335 1.00 78.81 136 LEU A C 1
ATOM 1032 O O . LEU A 1 136 ? -22.207 -1.609 15.905 1.00 78.81 136 LEU A O 1
ATOM 1036 N N . TYR A 1 137 ? -22.906 -3.725 15.593 1.00 81.94 137 TYR A N 1
ATOM 1037 C CA . TYR A 1 137 ? -24.050 -3.645 16.487 1.00 81.94 137 TYR A CA 1
ATOM 1038 C C . TYR A 1 137 ? -23.998 -4.834 17.454 1.00 81.94 137 TYR A C 1
ATOM 1040 O O . TYR A 1 137 ? -24.694 -5.817 17.229 1.00 81.94 137 TYR A O 1
ATOM 1048 N N . PRO A 1 138 ? -23.142 -4.820 18.490 1.00 81.19 138 PRO A N 1
ATOM 1049 C CA . PRO A 1 138 ? -23.073 -5.902 19.476 1.00 81.19 138 PRO A CA 1
ATOM 1050 C C . PRO A 1 138 ? -24.198 -5.808 20.519 1.00 81.19 138 PRO A C 1
ATOM 1052 O O . PRO A 1 138 ? -24.533 -4.718 20.966 1.00 81.19 138 PRO A O 1
ATOM 1055 N N . LYS A 1 139 ? -24.774 -6.935 20.937 1.00 83.81 139 LYS A N 1
ATOM 1056 C CA . LYS A 1 139 ? -25.723 -7.036 22.060 1.00 83.81 139 LYS A CA 1
ATOM 1057 C C . LYS A 1 139 ? -24.988 -7.040 23.413 1.00 83.81 139 LYS A C 1
ATOM 1059 O O . LYS A 1 139 ? -23.760 -6.986 23.458 1.00 83.81 139 LYS A O 1
ATOM 1064 N N . ALA A 1 140 ? -25.725 -7.089 24.531 1.00 79.56 140 ALA A N 1
ATOM 1065 C CA . ALA A 1 140 ? -25.143 -7.078 25.890 1.00 79.56 140 ALA A CA 1
ATOM 1066 C C . ALA A 1 140 ? -24.224 -8.254 26.170 1.00 79.56 140 ALA A C 1
ATOM 1068 O O . ALA A 1 140 ? -23.211 -8.114 26.847 1.00 79.56 140 ALA A O 1
ATOM 1069 N N . ASP A 1 141 ? -24.592 -9.398 25.619 1.00 83.25 141 ASP A N 1
ATOM 1070 C CA . ASP A 1 141 ? -23.831 -10.637 25.644 1.00 83.25 141 ASP A CA 1
ATOM 1071 C C . ASP A 1 141 ? -22.660 -10.639 24.641 1.00 83.25 141 ASP A C 1
ATOM 1073 O O . ASP A 1 141 ? -21.947 -11.632 24.533 1.00 83.25 141 ASP A O 1
ATOM 1077 N N . GLY A 1 142 ? -22.461 -9.543 23.899 1.00 85.38 142 GLY A N 1
ATOM 1078 C CA . GLY A 1 142 ? -21.437 -9.399 22.871 1.00 85.38 142 GLY A CA 1
ATOM 1079 C C . GLY A 1 142 ? -21.784 -10.036 21.526 1.00 85.38 142 GLY A C 1
ATOM 1080 O O . GLY A 1 142 ? -21.021 -9.880 20.572 1.00 85.38 142 GLY A O 1
ATOM 1081 N N . VAL A 1 143 ? -22.918 -10.728 21.397 1.00 91.25 143 VAL A N 1
ATOM 1082 C CA . VAL A 1 143 ? -23.340 -11.323 20.123 1.00 91.25 143 VAL A CA 1
ATOM 1083 C C . VAL A 1 143 ? -23.682 -10.202 19.140 1.00 91.25 143 VAL A C 1
ATOM 1085 O O . VAL A 1 143 ? -24.426 -9.283 19.480 1.00 91.25 143 VAL A O 1
ATOM 1088 N N . ILE A 1 144 ? -23.162 -10.247 17.913 1.00 91.31 144 ILE A N 1
ATOM 1089 C CA . ILE A 1 144 ? -23.489 -9.221 16.905 1.00 91.31 144 ILE A CA 1
ATOM 1090 C C . ILE A 1 144 ? -24.969 -9.321 16.514 1.00 91.31 144 ILE A C 1
ATOM 1092 O O . ILE A 1 144 ? -25.523 -10.406 16.413 1.00 91.31 144 ILE A O 1
ATOM 1096 N N . GLY A 1 145 ? -25.644 -8.198 16.310 1.00 89.19 145 GLY A N 1
ATOM 1097 C CA . GLY A 1 145 ? -27.049 -8.153 15.934 1.00 89.19 145 GLY A CA 1
ATOM 1098 C C . GLY A 1 145 ? -27.284 -8.600 14.493 1.00 89.19 145 GLY A C 1
ATOM 1099 O O . GLY A 1 145 ? -26.519 -8.293 13.574 1.00 89.19 145 GLY A O 1
ATOM 1100 N N . SER A 1 146 ? -28.389 -9.299 14.282 1.00 91.50 146 SER A N 1
ATOM 1101 C CA . SER A 1 146 ? -28.937 -9.573 12.961 1.00 91.50 146 SER A CA 1
ATOM 1102 C C . SER A 1 146 ? -29.498 -8.307 12.307 1.00 91.50 146 SER A C 1
ATOM 1104 O O . SER A 1 146 ? -29.945 -7.391 13.005 1.00 91.50 146 SER A O 1
ATOM 1106 N N . PRO A 1 147 ? -29.586 -8.254 10.963 1.00 89.12 147 PRO A N 1
ATOM 1107 C CA . PRO A 1 147 ? -30.267 -7.156 10.275 1.00 89.12 147 PRO A CA 1
ATOM 1108 C C . PRO A 1 147 ? -31.698 -6.916 10.790 1.00 89.12 147 PRO A C 1
ATOM 1110 O O . PRO A 1 147 ? -32.149 -5.775 10.884 1.00 89.12 147 PRO A O 1
ATOM 1113 N N . GLY A 1 148 ? -32.409 -7.990 11.154 1.00 88.00 148 GLY A N 1
ATOM 1114 C CA . GLY A 1 148 ? -33.763 -7.919 11.703 1.00 88.00 148 GLY A CA 1
ATOM 1115 C C . GLY A 1 148 ? -33.819 -7.365 13.129 1.00 88.00 148 GLY A C 1
ATOM 1116 O O . GLY A 1 148 ? -34.729 -6.600 13.442 1.00 88.00 148 GLY A O 1
ATOM 1117 N N . GLU A 1 149 ? -32.859 -7.712 13.991 1.00 87.31 149 GLU A N 1
ATOM 1118 C CA . GLU A 1 149 ? -32.731 -7.113 15.329 1.00 87.31 149 GLU A CA 1
ATOM 1119 C C . GLU A 1 149 ? -32.406 -5.618 15.235 1.00 87.31 149 GLU A C 1
ATOM 1121 O O . GLU A 1 149 ? -33.075 -4.820 15.889 1.00 87.31 149 GLU A O 1
ATOM 1126 N N . ILE A 1 150 ? -31.465 -5.228 14.366 1.00 85.62 150 ILE A N 1
ATOM 1127 C CA . ILE A 1 150 ? -31.082 -3.820 14.163 1.00 85.62 150 ILE A CA 1
ATOM 1128 C C . ILE A 1 150 ? -32.276 -3.001 13.656 1.00 85.62 150 ILE A C 1
ATOM 1130 O O . ILE A 1 150 ? -32.548 -1.917 14.168 1.00 85.62 150 ILE A O 1
ATOM 1134 N N . ARG A 1 151 ? -33.059 -3.540 12.712 1.00 84.69 151 ARG A N 1
ATOM 1135 C CA . ARG A 1 151 ? -34.299 -2.909 12.228 1.00 84.69 151 ARG A CA 1
ATOM 1136 C C . ARG A 1 151 ? -35.280 -2.590 13.359 1.00 84.69 151 ARG A C 1
ATOM 1138 O O . ARG A 1 151 ? -35.915 -1.538 13.332 1.00 84.69 151 ARG A O 1
ATOM 1145 N N . ARG A 1 152 ? -35.440 -3.499 14.327 1.00 83.38 152 ARG A N 1
ATOM 1146 C CA . ARG A 1 152 ? -36.404 -3.354 15.435 1.00 83.38 152 ARG A CA 1
ATOM 1147 C C . ARG A 1 152 ? -36.007 -2.285 16.453 1.00 83.38 152 ARG A C 1
ATOM 1149 O O . ARG A 1 152 ? -36.852 -1.897 17.254 1.00 83.38 152 ARG A O 1
ATOM 1156 N N . LEU A 1 153 ? -34.779 -1.760 16.405 1.00 75.06 153 LEU A N 1
ATOM 1157 C CA . LEU A 1 153 ? -34.367 -0.654 17.278 1.00 75.06 153 LEU A CA 1
ATOM 1158 C C . LEU A 1 153 ? -35.204 0.606 17.080 1.00 75.06 153 LEU A C 1
ATOM 1160 O O . LEU A 1 153 ? -35.392 1.356 18.030 1.00 75.06 153 LEU A O 1
ATOM 1164 N N . LYS A 1 154 ? -35.760 0.812 15.880 1.00 71.12 154 LYS A N 1
ATOM 1165 C CA . LYS A 1 154 ? -36.663 1.939 15.610 1.00 71.12 154 LYS A CA 1
ATOM 1166 C C . LYS A 1 154 ? -37.935 1.900 16.475 1.00 71.12 154 LYS A C 1
ATOM 1168 O O . LYS A 1 154 ? -38.550 2.936 16.684 1.00 71.12 154 LYS A O 1
ATOM 1173 N N . ASP A 1 155 ? -38.328 0.709 16.941 1.00 70.75 155 ASP A N 1
ATOM 1174 C CA . ASP A 1 155 ? -39.584 0.466 17.657 1.00 70.75 155 ASP A CA 1
ATOM 1175 C C . ASP A 1 155 ? -39.371 0.301 19.180 1.00 70.75 155 ASP A C 1
ATOM 1177 O O . ASP A 1 155 ? -40.339 0.292 19.937 1.00 70.75 155 ASP A O 1
ATOM 1181 N N . LYS A 1 156 ? -38.119 0.165 19.654 1.00 63.25 156 LYS A N 1
ATOM 1182 C CA . LYS A 1 156 ? -37.778 -0.057 21.071 1.00 63.25 156 LYS A CA 1
ATOM 1183 C C . LYS A 1 156 ? -36.841 1.029 21.608 1.00 63.25 156 LYS A C 1
ATOM 1185 O O . LYS A 1 156 ? -35.627 0.840 21.677 1.00 63.25 156 LYS A O 1
ATOM 1190 N N . GLN A 1 157 ? -37.413 2.143 22.063 1.00 54.22 157 GLN A N 1
ATOM 1191 C CA . GLN A 1 157 ? -36.712 3.105 22.922 1.00 54.22 157 GLN A CA 1
ATOM 1192 C C . GLN A 1 157 ? -36.411 2.437 24.276 1.00 54.22 157 GLN A C 1
ATOM 1194 O O . GLN A 1 157 ? -37.266 2.414 25.153 1.00 54.22 157 GLN A O 1
ATOM 1199 N N . GLY A 1 158 ? -35.232 1.831 24.451 1.00 47.69 158 GLY A N 1
ATOM 1200 C CA . GLY A 1 158 ? -34.828 1.319 25.770 1.00 47.69 158 GLY A CA 1
ATOM 1201 C C . GLY A 1 158 ? -33.781 0.208 25.800 1.00 47.69 158 GLY A C 1
ATOM 1202 O O . GLY A 1 158 ? -33.085 0.079 26.802 1.00 47.69 158 GLY A O 1
ATOM 1203 N N . ASP A 1 159 ? -33.614 -0.568 24.725 1.00 49.06 159 ASP A N 1
ATOM 1204 C CA . ASP A 1 159 ? -32.670 -1.698 24.710 1.00 49.06 159 ASP A CA 1
ATOM 1205 C C . ASP A 1 159 ? -31.306 -1.246 24.147 1.00 49.06 159 ASP A C 1
ATOM 1207 O O . ASP A 1 159 ? -30.950 -1.447 22.986 1.00 49.06 159 ASP A O 1
ATOM 1211 N N . TYR A 1 160 ? -30.577 -0.495 24.977 1.00 47.69 160 TYR A N 1
ATOM 1212 C CA . TYR A 1 160 ? -29.457 0.390 24.614 1.00 47.69 160 TYR A CA 1
ATOM 1213 C C . TYR A 1 160 ? -28.125 -0.285 24.248 1.00 47.69 160 TYR A C 1
ATOM 1215 O O . TYR A 1 160 ? -27.077 0.366 24.292 1.00 47.69 160 TYR A O 1
ATOM 1223 N N . VAL A 1 161 ? -28.112 -1.566 23.880 1.00 49.44 161 VAL A N 1
ATOM 1224 C CA . VAL A 1 161 ? -26.845 -2.311 23.878 1.00 49.44 161 VAL A CA 1
ATOM 1225 C C . VAL A 1 161 ? -26.081 -2.296 22.554 1.00 49.44 161 VAL A C 1
ATOM 1227 O O . VAL A 1 161 ? -24.868 -2.460 22.555 1.00 49.44 161 VAL A O 1
ATOM 1230 N N . LEU A 1 162 ? -26.725 -1.916 21.447 1.00 47.12 162 LEU A N 1
ATOM 1231 C CA . LEU A 1 162 ? -26.117 -1.861 20.105 1.00 47.12 162 LEU A CA 1
ATOM 1232 C C . LEU A 1 162 ? -25.245 -0.603 19.859 1.00 47.12 162 LEU A C 1
ATOM 1234 O O . LEU A 1 162 ? -25.074 -0.167 18.724 1.00 47.12 162 LEU A O 1
ATOM 1238 N N . ARG A 1 163 ? -24.692 0.009 20.918 1.00 45.84 163 ARG A N 1
ATOM 1239 C CA . ARG A 1 163 ? -24.140 1.383 20.922 1.00 45.84 163 ARG A CA 1
ATOM 1240 C C . ARG A 1 163 ? -22.696 1.560 20.439 1.00 45.84 163 ARG A C 1
ATOM 1242 O O . ARG A 1 163 ? -22.214 2.687 20.446 1.00 45.84 163 ARG A O 1
ATOM 1249 N N . ARG A 1 164 ? -21.991 0.506 20.026 1.00 44.62 164 ARG A N 1
ATOM 1250 C CA . ARG A 1 164 ? -20.604 0.625 19.534 1.00 44.62 164 ARG A CA 1
ATOM 1251 C C . ARG A 1 164 ? -20.492 0.293 18.050 1.00 44.62 164 ARG A C 1
ATOM 1253 O O . ARG A 1 164 ? -19.755 -0.607 17.662 1.00 44.62 164 ARG A O 1
ATOM 1260 N N . GLY A 1 165 ? -21.177 1.078 17.223 1.00 40.00 165 GLY A N 1
ATOM 1261 C CA . GLY A 1 165 ? -20.625 1.346 15.899 1.00 40.00 165 GLY A CA 1
ATOM 1262 C C . GLY A 1 165 ? -19.322 2.128 16.084 1.00 40.00 165 GLY A C 1
ATOM 1263 O O . GLY A 1 165 ? -19.261 2.973 16.983 1.00 40.00 165 GLY A O 1
ATOM 1264 N N . PRO A 1 166 ? -18.251 1.850 15.326 1.00 35.22 166 PRO A N 1
ATOM 1265 C CA . PRO A 1 166 ? -17.123 2.752 15.282 1.00 35.22 166 PRO A CA 1
ATOM 1266 C C . PRO A 1 166 ? -17.567 4.195 15.052 1.00 35.22 166 PRO A C 1
ATOM 1268 O O . PRO A 1 166 ? -18.551 4.438 14.354 1.00 35.22 166 PRO A O 1
ATOM 1271 N N . PRO A 1 167 ? -16.832 5.155 15.628 1.00 36.03 167 PRO A N 1
ATOM 1272 C CA . PRO A 1 167 ? -17.138 6.573 15.521 1.00 36.03 167 PRO A CA 1
ATOM 1273 C C . PRO A 1 167 ? -17.343 7.060 14.077 1.00 36.03 167 PRO A C 1
ATOM 1275 O O . PRO A 1 167 ? -17.964 8.088 13.870 1.00 36.03 167 PRO A O 1
ATOM 1278 N N . VAL A 1 168 ? -16.856 6.360 13.056 1.00 35.47 168 VAL A N 1
ATOM 1279 C CA . VAL A 1 168 ? -16.722 6.908 11.708 1.00 35.47 168 VAL A CA 1
ATOM 1280 C C . VAL A 1 168 ? -17.963 6.635 10.859 1.00 35.47 168 VAL A C 1
ATOM 1282 O O . VAL A 1 168 ? -18.210 5.509 10.454 1.00 35.47 168 VAL A O 1
ATOM 1285 N N . LYS A 1 169 ? -18.708 7.688 10.512 1.00 41.81 169 LYS A N 1
ATOM 1286 C CA . LYS A 1 169 ? -19.702 7.637 9.428 1.00 41.81 169 LYS A CA 1
ATOM 1287 C C . LYS A 1 169 ? -18.988 7.740 8.078 1.00 41.81 169 LYS A C 1
ATOM 1289 O O . LYS A 1 169 ? -18.081 8.558 7.919 1.00 41.81 169 LYS A O 1
ATOM 1294 N N . SER A 1 170 ? -19.408 6.952 7.090 1.00 37.06 170 SER A N 1
ATOM 1295 C CA . SER A 1 170 ? -18.894 7.046 5.722 1.00 37.06 170 SER A CA 1
ATOM 1296 C C . SER A 1 170 ? -19.370 8.344 5.050 1.00 37.06 170 SER A C 1
ATOM 1298 O O . SER A 1 170 ? -20.549 8.513 4.727 1.00 37.06 170 SER A O 1
ATOM 1300 N N . PHE A 1 171 ? -18.450 9.274 4.803 1.00 37.06 171 PHE A N 1
ATOM 1301 C CA . PHE A 1 171 ? -18.675 10.377 3.864 1.00 37.06 171 PHE A CA 1
ATOM 1302 C C . PHE A 1 171 ? -18.639 9.822 2.421 1.00 37.06 171 PHE A C 1
ATOM 1304 O O . PHE A 1 171 ? -17.751 9.012 2.145 1.00 37.06 171 PHE A O 1
ATOM 1311 N N . PRO A 1 172 ? -19.536 10.214 1.484 1.00 39.34 172 PRO A N 1
ATOM 1312 C CA . PRO A 1 172 ? -20.420 11.386 1.512 1.00 39.34 172 PRO A CA 1
ATOM 1313 C C . PRO A 1 172 ? -21.894 11.164 1.912 1.00 39.34 172 PRO A C 1
ATOM 1315 O O . PRO A 1 172 ? -22.687 12.076 1.701 1.00 39.34 172 PRO A O 1
ATOM 1318 N N . TRP A 1 173 ? -22.298 10.026 2.492 1.00 41.88 173 TRP A N 1
ATOM 1319 C CA . TRP A 1 173 ? -23.737 9.702 2.567 1.00 41.88 173 TRP A CA 1
ATOM 1320 C C . TRP A 1 173 ? -24.411 9.692 3.947 1.00 41.88 173 TRP A C 1
ATOM 1322 O O . TRP A 1 173 ? -25.639 9.700 3.962 1.00 41.88 173 TRP A O 1
ATOM 1332 N N . TYR A 1 174 ? -23.698 9.776 5.082 1.00 51.47 174 TYR A N 1
ATOM 1333 C CA . TYR A 1 174 ? -24.369 9.791 6.400 1.00 51.47 174 TYR A CA 1
ATOM 1334 C C . TYR A 1 174 ? -23.824 10.845 7.372 1.00 51.47 174 TYR A C 1
ATOM 1336 O O . TYR A 1 174 ? -22.629 10.904 7.667 1.00 51.47 174 TYR A O 1
ATOM 1344 N N . MET A 1 175 ? -24.721 11.700 7.876 1.00 40.72 175 MET A N 1
ATOM 1345 C CA . MET A 1 175 ? -24.392 12.834 8.744 1.00 40.72 175 MET A CA 1
ATOM 1346 C C . MET A 1 175 ? -24.337 12.408 10.209 1.00 40.72 175 MET A C 1
ATOM 1348 O O . MET A 1 175 ? -25.113 11.563 10.648 1.00 40.72 175 MET A O 1
ATOM 1352 N N . ALA A 1 176 ? -23.450 13.021 11.004 1.00 37.44 176 ALA A N 1
ATOM 1353 C CA . ALA A 1 176 ? -23.288 12.759 12.442 1.00 37.44 176 ALA A CA 1
ATOM 1354 C C . ALA A 1 176 ? -24.591 12.871 13.262 1.00 37.44 176 ALA A C 1
ATOM 1356 O O . ALA A 1 176 ? -24.706 12.221 14.296 1.00 37.44 176 ALA A O 1
ATOM 1357 N N . SER A 1 177 ? -25.603 13.561 12.735 1.00 39.56 177 SER A N 1
ATOM 1358 C CA . SER A 1 177 ? -26.941 13.724 13.308 1.00 39.56 177 SER A CA 1
ATOM 1359 C C . SER A 1 177 ? -27.859 12.500 13.244 1.00 39.56 177 SER A C 1
ATOM 1361 O O . SER A 1 177 ? -28.878 12.502 13.927 1.00 39.56 177 SER A O 1
ATOM 1363 N N . ASP A 1 178 ? -27.555 11.479 12.435 1.00 50.56 178 ASP A N 1
ATOM 1364 C CA . ASP A 1 178 ? -28.459 10.330 12.319 1.00 50.56 178 ASP A CA 1
ATOM 1365 C C . ASP A 1 178 ? -28.458 9.535 13.623 1.00 50.56 178 ASP A C 1
ATOM 1367 O O . ASP A 1 178 ? -27.437 8.957 14.016 1.00 50.56 178 ASP A O 1
ATOM 1371 N N . SER A 1 179 ? -29.606 9.555 14.293 1.00 60.88 179 SER A N 1
ATOM 1372 C CA . SER A 1 179 ? -29.866 8.824 15.521 1.00 60.88 179 SER A CA 1
ATOM 1373 C C . SER A 1 179 ? -29.842 7.309 15.268 1.00 60.88 179 SER A C 1
ATOM 1375 O O . SER A 1 179 ? -29.815 6.846 14.119 1.00 60.88 179 SER A O 1
ATOM 1377 N N . ILE A 1 180 ? -29.851 6.501 16.331 1.00 64.00 180 ILE A N 1
ATOM 1378 C CA . ILE A 1 180 ? -29.926 5.040 16.182 1.00 64.00 180 ILE A CA 1
ATOM 1379 C C . ILE A 1 180 ? -31.189 4.627 15.413 1.00 64.00 180 ILE A C 1
ATOM 1381 O O . ILE A 1 180 ? -31.156 3.668 14.649 1.00 64.00 180 ILE A O 1
ATOM 1385 N N . GLU A 1 181 ? -32.262 5.411 15.524 1.00 67.75 181 GLU A N 1
ATOM 1386 C CA . GLU A 1 181 ? -33.497 5.272 14.757 1.00 67.75 181 GLU A CA 1
ATOM 1387 C C . GLU A 1 181 ? -33.278 5.564 13.265 1.00 67.75 181 GLU A C 1
ATOM 1389 O O . GLU A 1 181 ? -33.778 4.821 12.421 1.00 67.75 181 GLU A O 1
ATOM 1394 N N . GLY A 1 182 ? -32.487 6.589 12.923 1.00 71.62 182 GLY A N 1
ATOM 1395 C CA . GLY A 1 182 ? -32.087 6.872 11.540 1.00 71.62 182 GLY A CA 1
ATOM 1396 C C . GLY A 1 182 ? -31.292 5.718 10.926 1.00 71.62 182 GLY A C 1
ATOM 1397 O O . GLY A 1 182 ? -31.592 5.265 9.820 1.00 71.62 182 GLY A O 1
ATOM 1398 N N . THR A 1 183 ? -30.348 5.166 11.695 1.00 72.06 183 THR A N 1
ATOM 1399 C CA . THR A 1 183 ? -29.571 3.984 11.289 1.00 72.06 183 THR A CA 1
ATOM 1400 C C . THR A 1 183 ? -30.471 2.754 11.141 1.00 72.06 183 THR A C 1
ATOM 1402 O O . THR A 1 183 ? -30.434 2.086 10.111 1.00 72.06 183 THR A O 1
ATOM 1405 N N . ALA A 1 184 ? -31.345 2.478 12.113 1.00 76.75 184 ALA A N 1
ATOM 1406 C CA . ALA A 1 184 ? -32.318 1.386 12.055 1.00 76.75 184 ALA A CA 1
ATOM 1407 C C . ALA A 1 184 ? -33.298 1.532 10.876 1.00 76.75 184 ALA A C 1
ATOM 1409 O O . ALA A 1 184 ? -33.732 0.533 10.298 1.00 76.75 184 ALA A O 1
ATOM 1410 N N . GLY A 1 185 ? -33.599 2.768 10.468 1.00 78.00 185 GLY A N 1
ATOM 1411 C CA . GLY A 1 185 ? -34.387 3.086 9.281 1.00 78.00 185 GLY A CA 1
ATOM 1412 C C . GLY A 1 185 ? -33.785 2.541 7.981 1.00 78.00 185 GLY A C 1
ATOM 1413 O O . GLY A 1 185 ? -34.540 2.110 7.103 1.00 78.00 185 GLY A O 1
ATOM 1414 N N . LEU A 1 186 ? -32.451 2.463 7.871 1.00 78.00 186 LEU A N 1
ATOM 1415 C CA . LEU A 1 186 ? -31.771 1.830 6.728 1.00 78.00 186 LEU A CA 1
ATOM 1416 C C . LEU A 1 186 ? -32.111 0.341 6.641 1.00 78.00 186 LEU A C 1
ATOM 1418 O O . LEU A 1 186 ? -32.370 -0.183 5.557 1.00 78.00 186 LEU A O 1
ATOM 1422 N N . TYR A 1 187 ? -32.223 -0.315 7.795 1.00 83.44 187 TYR A N 1
ATOM 1423 C CA . TYR A 1 187 ? -32.592 -1.723 7.916 1.00 83.44 187 TYR A CA 1
ATOM 1424 C C . TYR A 1 187 ? -34.096 -1.979 7.710 1.00 83.44 187 TYR A C 1
ATOM 1426 O O . TYR A 1 187 ? -34.560 -3.105 7.860 1.00 83.44 187 TYR A O 1
ATOM 1434 N N . GLY A 1 188 ? -34.882 -0.966 7.320 1.00 73.81 188 GLY A N 1
ATOM 1435 C CA . GLY A 1 188 ? -36.327 -1.074 7.101 1.00 73.81 188 GLY A CA 1
ATOM 1436 C C . GLY A 1 188 ? -36.750 -2.006 5.955 1.00 73.81 188 GLY A C 1
ATOM 1437 O O . GLY A 1 188 ? -37.846 -2.565 6.012 1.00 73.81 188 GLY A O 1
ATOM 1438 N N . SER A 1 189 ? -35.891 -2.220 4.952 1.00 71.12 189 SER A N 1
ATOM 1439 C CA . SER A 1 189 ? -36.113 -3.156 3.841 1.00 71.12 189 SER A CA 1
ATOM 1440 C C . SER A 1 189 ? -34.935 -4.122 3.729 1.00 71.12 189 SER A C 1
ATOM 1442 O O . SER A 1 189 ? -33.932 -3.789 3.108 1.00 71.12 189 SER A O 1
ATOM 1444 N N . THR A 1 190 ? -35.035 -5.302 4.341 1.00 74.25 190 THR A N 1
ATOM 1445 C CA . THR A 1 190 ? -33.978 -6.323 4.283 1.00 74.25 190 THR A CA 1
ATOM 1446 C C . THR A 1 190 ? -34.291 -7.360 3.215 1.00 74.25 190 THR A C 1
ATOM 1448 O O . THR A 1 190 ? -35.239 -8.131 3.369 1.00 74.25 190 THR A O 1
ATOM 1451 N N . SER A 1 191 ? -33.465 -7.440 2.176 1.00 78.94 191 SER A N 1
ATOM 1452 C CA . SER A 1 191 ? -33.405 -8.618 1.305 1.00 78.94 191 SER A CA 1
ATOM 1453 C C . SER A 1 191 ? -32.106 -9.365 1.585 1.00 78.94 191 SER A C 1
ATOM 1455 O O . SER A 1 191 ? -31.025 -8.909 1.197 1.00 78.94 191 SER A O 1
ATOM 1457 N N . VAL A 1 192 ? -32.202 -10.493 2.288 1.00 80.75 192 VAL A N 1
ATOM 1458 C CA . VAL A 1 192 ? -31.056 -11.378 2.512 1.00 80.75 192 VAL A CA 1
ATOM 1459 C C . VAL A 1 192 ? -30.756 -12.083 1.193 1.00 80.75 192 VAL A C 1
ATOM 1461 O O . VAL A 1 192 ? -31.611 -12.782 0.650 1.00 80.75 192 VAL A O 1
ATOM 1464 N N . GLY A 1 193 ? -29.567 -11.847 0.638 1.00 80.56 193 GLY A N 1
ATOM 1465 C CA . GLY A 1 193 ? -29.130 -12.527 -0.574 1.00 80.56 193 GLY A CA 1
ATOM 1466 C C . GLY A 1 193 ? -28.894 -14.018 -0.333 1.00 80.56 193 GLY A C 1
ATOM 1467 O O . GLY A 1 193 ? -28.726 -14.462 0.804 1.00 80.56 193 GLY A O 1
ATOM 1468 N N . GLN A 1 194 ? -28.811 -14.787 -1.416 1.00 81.19 194 GLN A N 1
ATOM 1469 C CA . GLN A 1 194 ? -28.354 -16.174 -1.338 1.00 81.19 194 GLN A CA 1
ATOM 1470 C C . GLN A 1 194 ? -26.931 -16.240 -0.757 1.00 81.19 194 GLN A C 1
ATOM 1472 O O . GLN A 1 194 ? -26.119 -15.367 -1.087 1.00 81.19 194 GLN A O 1
ATOM 1477 N N . PRO A 1 195 ? -26.613 -17.247 0.080 1.00 85.94 195 PRO A N 1
ATOM 1478 C CA . PRO A 1 195 ? -25.253 -17.460 0.557 1.00 85.94 195 PRO A CA 1
ATOM 1479 C C . PRO A 1 195 ? -24.256 -17.529 -0.602 1.00 85.94 195 PRO A C 1
ATOM 1481 O O . PRO A 1 195 ? -24.546 -18.094 -1.661 1.00 85.94 195 PRO A O 1
ATOM 1484 N N . TYR A 1 196 ? -23.069 -16.964 -0.406 1.00 84.88 196 TYR A N 1
ATOM 1485 C CA . TYR A 1 196 ? -22.004 -17.083 -1.391 1.00 84.88 196 TYR A CA 1
ATOM 1486 C C . TYR A 1 196 ? -21.490 -18.518 -1.424 1.00 84.88 196 TYR A C 1
ATOM 1488 O O . TYR A 1 196 ? -20.960 -19.029 -0.440 1.00 84.88 196 TYR A O 1
ATOM 1496 N N . ALA A 1 197 ? -21.596 -19.154 -2.589 1.00 80.25 197 ALA A N 1
ATOM 1497 C CA . ALA A 1 197 ? -20.758 -20.300 -2.899 1.00 80.25 197 ALA A CA 1
ATOM 1498 C C . ALA A 1 197 ? -19.309 -19.825 -3.059 1.00 80.25 197 ALA A C 1
ATOM 1500 O O . ALA A 1 197 ? -19.071 -18.756 -3.630 1.00 80.25 197 ALA A O 1
ATOM 1501 N N . LYS A 1 198 ? -18.349 -20.633 -2.600 1.00 76.19 198 LYS A N 1
ATOM 1502 C CA . LYS A 1 198 ? -16.923 -20.404 -2.859 1.00 76.19 198 LYS A CA 1
ATOM 1503 C C . LYS A 1 198 ? -16.700 -20.261 -4.367 1.00 76.19 198 LYS A C 1
ATOM 1505 O O . LYS A 1 198 ? -17.157 -21.103 -5.143 1.00 76.19 198 LYS A O 1
ATOM 1510 N N . ARG A 1 199 ? -16.028 -19.190 -4.791 1.00 76.75 199 ARG A N 1
ATOM 1511 C CA . ARG A 1 199 ? -15.814 -18.881 -6.213 1.00 76.75 199 ARG A CA 1
ATOM 1512 C C . ARG A 1 199 ? -14.362 -19.104 -6.596 1.00 76.75 199 ARG A C 1
ATOM 1514 O O . ARG A 1 199 ? -13.451 -18.746 -5.861 1.00 76.75 199 ARG A O 1
ATOM 1521 N N . ALA A 1 200 ? -14.149 -19.638 -7.794 1.00 81.50 200 ALA A N 1
ATOM 1522 C CA . ALA A 1 200 ? -12.853 -19.534 -8.444 1.00 81.50 200 ALA A CA 1
ATOM 1523 C C . ALA A 1 200 ? -12.705 -18.108 -8.988 1.00 81.50 200 ALA A C 1
ATOM 1525 O O . ALA A 1 200 ? -13.367 -17.721 -9.955 1.00 81.50 200 ALA A O 1
ATOM 1526 N N . TRP A 1 201 ? -11.866 -17.310 -8.338 1.00 84.31 201 TRP A N 1
ATOM 1527 C CA . TRP A 1 201 ? -11.596 -15.941 -8.756 1.00 84.31 201 TRP A CA 1
ATOM 1528 C C . TRP A 1 201 ? -10.704 -15.921 -10.003 1.00 84.31 201 TRP A C 1
ATOM 1530 O O . TRP A 1 201 ? -9.711 -16.643 -10.082 1.00 84.31 201 TRP A O 1
ATOM 1540 N N . LYS A 1 202 ? -11.065 -15.097 -10.997 1.00 86.44 202 LYS A N 1
ATOM 1541 C CA . LYS A 1 202 ? -10.268 -14.936 -12.227 1.00 86.44 202 LYS A CA 1
ATOM 1542 C C . LYS A 1 202 ? -8.984 -14.150 -11.977 1.00 86.44 202 LYS A C 1
ATOM 1544 O O . LYS A 1 202 ? -7.957 -14.461 -12.574 1.00 86.44 202 LYS A O 1
ATOM 1549 N N . TRP A 1 203 ? -9.058 -13.126 -11.128 1.00 90.38 203 TRP A N 1
ATOM 1550 C CA . TRP A 1 203 ? -7.902 -12.313 -10.786 1.00 90.38 203 TRP A CA 1
ATOM 1551 C C . TRP A 1 203 ? -6.920 -13.102 -9.926 1.00 90.38 203 TRP A C 1
ATOM 1553 O O . TRP A 1 203 ? -7.306 -13.804 -8.989 1.00 90.38 203 TRP A O 1
ATOM 1563 N N . LYS A 1 204 ? -5.638 -12.957 -10.251 1.00 90.56 204 LYS A N 1
ATOM 1564 C CA . LYS A 1 204 ? -4.519 -13.487 -9.483 1.00 90.56 204 LYS A CA 1
ATOM 1565 C C . LYS A 1 204 ? -3.482 -12.388 -9.362 1.00 90.56 204 LYS A C 1
ATOM 1567 O O . LYS A 1 204 ? -3.147 -11.748 -10.360 1.00 90.56 204 LYS A O 1
ATOM 1572 N N . TYR A 1 205 ? -2.968 -12.194 -8.156 1.00 94.69 205 TYR A N 1
ATOM 1573 C CA . TYR A 1 205 ? -1.819 -11.333 -7.958 1.00 94.69 205 TYR A CA 1
ATOM 1574 C C . TYR A 1 205 ? -0.612 -11.922 -8.696 1.00 94.69 205 TYR A C 1
ATOM 1576 O O . TYR A 1 205 ? -0.214 -13.059 -8.445 1.00 94.69 205 TYR A O 1
ATOM 1584 N N . ASP A 1 206 ? -0.047 -11.156 -9.623 1.00 95.69 206 ASP A N 1
ATOM 1585 C CA . ASP A 1 206 ? 1.095 -11.580 -10.428 1.00 95.69 206 ASP A CA 1
ATOM 1586 C C . ASP A 1 206 ? 1.985 -10.375 -10.732 1.00 95.69 206 ASP A C 1
ATOM 1588 O O . ASP A 1 206 ? 1.845 -9.697 -11.753 1.00 95.69 206 ASP A O 1
ATOM 1592 N N . LEU A 1 207 ? 2.879 -10.068 -9.791 1.00 97.06 207 LEU A N 1
ATOM 1593 C CA . LEU A 1 207 ? 3.960 -9.127 -10.031 1.00 97.06 207 LEU A CA 1
ATOM 1594 C C . LEU A 1 207 ? 5.070 -9.831 -10.812 1.00 97.06 207 LEU A C 1
ATOM 1596 O O . LEU A 1 207 ? 5.624 -10.837 -10.356 1.00 97.06 207 LEU A O 1
ATOM 1600 N N . ARG A 1 208 ? 5.412 -9.254 -11.965 1.00 96.12 208 ARG A N 1
ATOM 1601 C CA . ARG A 1 208 ? 6.491 -9.727 -12.827 1.00 96.12 208 ARG A CA 1
ATOM 1602 C C . ARG A 1 208 ? 7.569 -8.667 -12.959 1.00 96.12 208 ARG A C 1
ATOM 1604 O O . ARG A 1 208 ? 7.259 -7.517 -13.256 1.00 96.12 208 ARG A O 1
ATOM 1611 N N . LEU A 1 209 ? 8.825 -9.061 -12.783 1.00 96.00 209 LEU A N 1
ATOM 1612 C CA . LEU A 1 209 ? 9.982 -8.199 -13.014 1.00 96.00 209 LEU A CA 1
ATOM 1613 C C . LEU A 1 209 ? 10.990 -8.925 -13.897 1.00 96.00 209 LEU A C 1
ATOM 1615 O O . LEU A 1 209 ? 11.268 -10.107 -13.704 1.00 96.00 209 LEU A O 1
ATOM 1619 N N . ARG A 1 210 ? 11.546 -8.200 -14.866 1.00 93.44 210 ARG A N 1
ATOM 1620 C CA . ARG A 1 210 ? 12.659 -8.668 -15.696 1.00 93.44 210 ARG A CA 1
ATOM 1621 C C . ARG A 1 210 ? 13.978 -8.096 -15.169 1.00 93.44 210 ARG A C 1
ATOM 1623 O O . ARG A 1 210 ? 13.949 -7.079 -14.470 1.00 93.44 210 ARG A O 1
ATOM 1630 N N . PRO A 1 211 ? 15.129 -8.701 -15.495 1.00 91.50 211 PRO A N 1
ATOM 1631 C CA . PRO A 1 211 ? 16.430 -8.241 -15.000 1.00 91.50 211 PRO A CA 1
ATOM 1632 C C . PRO A 1 211 ? 16.674 -6.782 -15.388 1.00 91.50 211 PRO A C 1
ATOM 1634 O O . PRO A 1 211 ? 16.501 -6.449 -16.538 1.00 91.50 211 PRO A O 1
ATOM 1637 N N . GLY A 1 212 ? 17.036 -5.899 -14.465 1.00 89.50 212 GLY A N 1
ATOM 1638 C CA . GLY A 1 212 ? 17.147 -4.452 -14.670 1.00 89.50 212 GLY A CA 1
ATOM 1639 C C . GLY A 1 212 ? 15.881 -3.648 -14.339 1.00 89.50 212 GLY A C 1
ATOM 1640 O O . GLY A 1 212 ? 15.975 -2.429 -14.215 1.00 89.50 212 GLY A O 1
ATOM 1641 N N . MET A 1 213 ? 14.710 -4.283 -14.176 1.00 94.12 213 MET A N 1
ATOM 1642 C CA . MET A 1 213 ? 13.476 -3.579 -13.803 1.00 94.12 213 MET A CA 1
ATOM 1643 C C . MET A 1 213 ? 13.446 -3.329 -12.298 1.00 94.12 213 MET A C 1
ATOM 1645 O O . MET A 1 213 ? 13.880 -4.168 -11.503 1.00 94.12 213 MET A O 1
ATOM 1649 N N . GLU A 1 214 ? 12.874 -2.194 -11.912 1.00 95.31 214 GLU A N 1
ATOM 1650 C CA . GLU A 1 214 ? 12.632 -1.841 -10.517 1.00 95.31 214 GLU A CA 1
ATOM 1651 C C . GLU A 1 214 ? 11.187 -1.387 -10.338 1.00 95.31 214 GLU A C 1
ATOM 1653 O O . GLU A 1 214 ? 10.707 -0.519 -11.065 1.00 95.31 214 GLU A O 1
ATOM 1658 N N . ILE A 1 215 ? 10.496 -1.957 -9.356 1.00 97.12 215 ILE A N 1
ATOM 1659 C CA . ILE A 1 215 ? 9.215 -1.441 -8.880 1.00 97.12 215 ILE A CA 1
ATOM 1660 C C . ILE A 1 215 ? 9.417 -0.732 -7.545 1.00 97.12 215 ILE A C 1
ATOM 1662 O O . ILE A 1 215 ? 10.137 -1.219 -6.681 1.00 97.12 215 ILE A O 1
ATOM 1666 N N . SER A 1 216 ? 8.764 0.407 -7.372 1.00 96.06 216 SER A N 1
ATOM 1667 C CA . SER A 1 216 ? 8.672 1.140 -6.119 1.00 96.06 216 SER A CA 1
ATOM 1668 C C . SER A 1 216 ? 7.213 1.213 -5.680 1.00 96.06 216 SER A C 1
ATOM 1670 O O . SER A 1 216 ? 6.337 1.583 -6.465 1.00 96.06 216 SER A O 1
ATOM 1672 N N . TRP A 1 217 ? 6.963 0.864 -4.423 1.00 94.44 217 TRP A N 1
ATOM 1673 C CA . TRP A 1 217 ? 5.721 1.130 -3.711 1.00 94.44 217 TRP A CA 1
ATOM 1674 C C . TRP A 1 217 ? 5.964 2.220 -2.688 1.00 94.44 217 TRP A C 1
ATOM 1676 O O . TRP A 1 217 ? 6.805 2.051 -1.812 1.00 94.44 217 TRP A O 1
ATOM 1686 N N . SER A 1 218 ? 5.217 3.312 -2.768 1.00 89.00 218 SER A N 1
ATOM 1687 C CA . SER A 1 218 ? 5.323 4.442 -1.858 1.00 89.00 218 SER A CA 1
ATOM 1688 C C . SER A 1 218 ? 4.016 4.660 -1.098 1.00 89.00 218 SER A C 1
ATOM 1690 O O . SER A 1 218 ? 2.911 4.545 -1.636 1.00 89.00 218 SER A O 1
ATOM 1692 N N . TRP A 1 219 ? 4.151 5.026 0.175 1.00 81.38 219 TRP A N 1
ATOM 1693 C CA . TRP A 1 219 ? 3.033 5.510 0.993 1.00 81.38 219 TRP A CA 1
ATOM 1694 C C . TRP A 1 219 ? 2.599 6.923 0.600 1.00 81.38 219 TRP A C 1
ATOM 1696 O O . TRP A 1 219 ? 1.496 7.362 0.914 1.00 81.38 219 TRP A O 1
ATOM 1706 N N . TYR A 1 220 ? 3.453 7.618 -0.145 1.00 78.69 220 TYR A N 1
ATOM 1707 C CA . TYR A 1 220 ? 3.266 8.993 -0.569 1.00 78.69 220 TYR A CA 1
ATOM 1708 C C . TYR A 1 220 ? 3.016 9.067 -2.068 1.00 78.69 220 TYR A C 1
ATOM 1710 O O . TYR A 1 220 ? 3.519 8.248 -2.844 1.00 78.69 220 TYR A O 1
ATOM 1718 N N . GLY A 1 221 ? 2.254 10.083 -2.470 1.00 70.88 221 GLY A N 1
ATOM 1719 C CA . GLY A 1 221 ? 2.099 10.424 -3.876 1.00 70.88 221 GLY A CA 1
ATOM 1720 C C . GLY A 1 221 ? 3.459 10.669 -4.523 1.00 70.88 221 GLY A C 1
ATOM 1721 O O . GLY A 1 221 ? 4.339 11.308 -3.946 1.00 70.88 221 GLY A O 1
ATOM 1722 N N . ASP A 1 222 ? 3.612 10.147 -5.728 1.00 69.06 222 ASP A N 1
ATOM 1723 C CA . ASP A 1 222 ? 4.793 10.310 -6.549 1.00 69.06 222 ASP A CA 1
ATOM 1724 C C . ASP A 1 222 ? 5.018 11.810 -6.857 1.00 69.06 222 ASP A C 1
ATOM 1726 O O . ASP A 1 222 ? 4.142 12.459 -7.444 1.00 69.06 222 ASP A O 1
ATOM 1730 N N . PRO A 1 223 ? 6.177 12.389 -6.481 1.00 68.31 223 PRO A N 1
ATOM 1731 C CA . PRO A 1 223 ? 6.436 13.817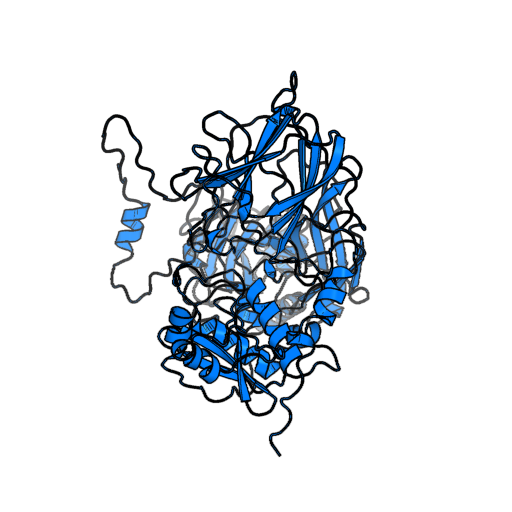 -6.668 1.00 68.31 223 PRO A CA 1
ATOM 1732 C C . PRO A 1 223 ? 6.525 14.238 -8.144 1.00 68.31 223 PRO A C 1
ATOM 1734 O O . PRO A 1 223 ? 6.323 15.411 -8.456 1.00 68.31 223 PRO A O 1
ATOM 1737 N N . ASP A 1 224 ? 6.812 13.301 -9.050 1.00 65.31 224 ASP A N 1
ATOM 1738 C CA . ASP A 1 224 ? 6.983 13.522 -10.488 1.00 65.31 224 ASP A CA 1
ATOM 1739 C C . ASP A 1 224 ? 5.674 13.389 -11.277 1.00 65.31 224 ASP A C 1
ATOM 1741 O O . ASP A 1 224 ? 5.518 13.987 -12.349 1.00 65.31 224 ASP A O 1
ATOM 1745 N N . VAL A 1 225 ? 4.735 12.609 -10.748 1.00 60.53 225 VAL A N 1
ATOM 1746 C CA . VAL A 1 225 ? 3.377 12.450 -11.283 1.00 60.53 225 VAL A CA 1
ATOM 1747 C C . VAL A 1 225 ? 2.475 13.570 -10.778 1.00 60.53 225 VAL A C 1
ATOM 1749 O O . VAL A 1 225 ? 1.628 14.062 -11.526 1.00 60.53 225 VAL A O 1
ATOM 1752 N N . GLY A 1 226 ? 2.682 13.995 -9.528 1.00 57.59 226 GLY A N 1
ATOM 1753 C CA . GLY A 1 226 ? 1.734 14.826 -8.801 1.00 57.59 226 GLY A CA 1
ATOM 1754 C C . GLY A 1 226 ? 0.436 14.068 -8.493 1.00 57.59 226 GLY A C 1
ATOM 1755 O O . GLY A 1 226 ? 0.353 12.843 -8.584 1.00 57.59 226 GLY A O 1
ATOM 1756 N N . PHE A 1 227 ? -0.610 14.807 -8.131 1.00 49.88 227 PHE A N 1
ATOM 1757 C CA . PHE A 1 227 ? -1.950 14.250 -7.948 1.00 49.88 227 PHE A CA 1
ATOM 1758 C C . PHE A 1 227 ? -2.598 14.002 -9.313 1.00 49.88 227 PHE A C 1
ATOM 1760 O O . PHE A 1 227 ? -3.221 14.893 -9.890 1.00 49.88 227 PHE A O 1
ATOM 1767 N N . VAL A 1 228 ? -2.460 12.790 -9.845 1.00 46.12 228 VAL A N 1
ATOM 1768 C CA . VAL A 1 228 ? -3.231 12.372 -11.018 1.00 46.12 228 VAL A CA 1
ATOM 1769 C C . VAL A 1 228 ? -4.645 11.989 -10.582 1.00 46.12 228 VAL A C 1
ATOM 1771 O O . VAL A 1 228 ? -4.870 11.201 -9.673 1.00 46.12 228 VAL A O 1
ATOM 1774 N N . CYS A 1 229 ? -5.654 12.571 -11.215 1.00 45.09 229 CYS A N 1
ATOM 1775 C CA . CYS A 1 229 ? -7.043 12.298 -10.880 1.00 45.09 229 CYS A CA 1
ATOM 1776 C C . CYS A 1 229 ? -7.574 11.165 -11.774 1.00 45.09 229 CYS A C 1
ATOM 1778 O O . CYS A 1 229 ? -8.144 11.435 -12.827 1.00 45.09 229 CYS A O 1
ATOM 1780 N N . LEU A 1 230 ? -7.376 9.889 -11.406 1.00 47.66 230 LEU A N 1
ATOM 1781 C CA . LEU A 1 230 ? -7.924 8.771 -12.203 1.00 47.66 230 LEU A CA 1
ATOM 1782 C C . LEU A 1 230 ? -9.458 8.627 -12.111 1.00 47.66 230 LEU A C 1
ATOM 1784 O O . LEU A 1 230 ? -10.033 7.893 -12.912 1.00 47.66 230 LEU A O 1
ATOM 1788 N N . THR A 1 231 ? -10.126 9.331 -11.203 1.00 43.47 231 THR A N 1
ATOM 1789 C CA . THR A 1 231 ? -11.574 9.207 -10.931 1.00 43.47 231 THR A CA 1
ATOM 1790 C C . THR A 1 231 ? -12.472 9.827 -11.993 1.00 43.47 231 THR A C 1
ATOM 1792 O O . THR A 1 231 ? -13.644 9.486 -12.096 1.00 43.47 231 THR A O 1
ATOM 1795 N N . HIS A 1 232 ? -11.947 10.717 -12.839 1.00 43.03 232 HIS A N 1
ATOM 1796 C CA . HIS A 1 232 ? -12.695 11.178 -14.004 1.00 43.03 232 HIS A CA 1
ATOM 1797 C C . HIS A 1 232 ? -12.550 10.135 -15.103 1.00 43.03 232 HIS A C 1
ATOM 1799 O O . HIS A 1 232 ? -11.874 10.369 -16.102 1.00 43.03 232 HIS A O 1
ATOM 1805 N N . LEU A 1 233 ? -13.104 8.947 -14.873 1.00 40.41 233 LEU A N 1
ATOM 1806 C CA . LEU A 1 233 ? -13.732 8.213 -15.952 1.00 40.41 233 LEU A CA 1
ATOM 1807 C C . LEU A 1 233 ? -14.934 9.088 -16.331 1.00 40.41 233 LEU A C 1
ATOM 1809 O O . LEU A 1 233 ? -15.917 9.074 -15.588 1.00 40.41 233 LEU A O 1
ATOM 1813 N N . PRO A 1 234 ? -14.915 9.894 -17.413 1.00 37.47 234 PRO A N 1
ATOM 1814 C CA . PRO A 1 234 ? -16.187 10.199 -18.029 1.00 37.47 234 PRO A CA 1
ATOM 1815 C C . PRO A 1 234 ? -16.770 8.828 -18.344 1.00 37.47 234 PRO A C 1
ATOM 1817 O O . PRO A 1 234 ? -16.203 8.069 -19.133 1.00 37.47 234 PRO A O 1
ATOM 1820 N N . ASP A 1 235 ? -17.842 8.463 -17.639 1.00 40.12 235 ASP A N 1
ATOM 1821 C CA . ASP A 1 235 ? -18.699 7.384 -18.085 1.00 40.12 235 ASP A CA 1
ATOM 1822 C C . ASP A 1 235 ? -18.902 7.644 -19.575 1.00 40.12 235 ASP A C 1
ATOM 1824 O O . ASP A 1 235 ? -19.396 8.704 -19.979 1.00 40.12 235 ASP A O 1
ATOM 1828 N N . VAL A 1 236 ? -18.463 6.694 -20.394 1.00 40.66 236 VAL A N 1
ATOM 1829 C CA . VAL A 1 236 ? -18.495 6.737 -21.861 1.00 40.66 236 VAL A CA 1
ATOM 1830 C C . VAL A 1 236 ? -19.954 6.773 -22.372 1.00 40.66 236 VAL A C 1
ATOM 1832 O O . VAL A 1 236 ? -20.229 6.610 -23.555 1.00 40.66 236 VAL A O 1
ATOM 1835 N N . ARG A 1 237 ? -20.919 6.998 -21.470 1.00 38.81 237 ARG A N 1
ATOM 1836 C CA . ARG A 1 237 ? -22.338 7.250 -21.706 1.00 38.81 237 ARG A CA 1
ATOM 1837 C C . ARG A 1 237 ? -22.728 8.722 -21.706 1.00 38.81 237 ARG A C 1
ATOM 1839 O O . ARG A 1 237 ? -23.772 9.040 -22.275 1.00 38.81 237 ARG A O 1
ATOM 1846 N N . SER A 1 238 ? -21.945 9.636 -21.124 1.00 42.62 238 SER A N 1
ATOM 1847 C CA . SER A 1 238 ? -22.238 11.056 -21.328 1.00 42.62 238 SER A CA 1
ATOM 1848 C C . SER A 1 238 ? -21.740 11.425 -22.725 1.00 42.62 238 SER A C 1
ATOM 1850 O O . SER A 1 238 ? -20.544 11.517 -22.977 1.00 42.62 238 SER A O 1
ATOM 1852 N N . LYS A 1 239 ? -22.673 11.584 -23.669 1.00 41.75 239 LYS A N 1
ATOM 1853 C CA . LYS A 1 239 ? -22.439 11.991 -25.068 1.00 41.75 239 LYS A CA 1
ATOM 1854 C C . LYS A 1 239 ? -21.814 13.394 -25.211 1.00 41.75 239 LYS A C 1
ATOM 1856 O O . LYS A 1 239 ? -21.930 14.005 -26.267 1.00 41.75 239 LYS A O 1
ATOM 1861 N N . GLN A 1 240 ? -21.204 13.948 -24.163 1.00 42.25 240 GLN A N 1
ATOM 1862 C CA . GLN A 1 240 ? -20.476 15.208 -24.240 1.00 42.25 240 GLN A CA 1
ATOM 1863 C C . GLN A 1 240 ? -19.116 14.891 -24.882 1.00 42.25 240 GLN A C 1
ATOM 1865 O O . GLN A 1 240 ? -18.317 14.169 -24.283 1.00 42.25 240 GLN A O 1
ATOM 1870 N N . PRO A 1 241 ? -18.846 15.357 -26.112 1.00 41.94 241 PRO A N 1
ATOM 1871 C CA . PRO A 1 241 ? -17.583 15.076 -26.774 1.00 41.94 241 PRO A CA 1
ATOM 1872 C C . PRO A 1 241 ? -16.416 15.635 -25.951 1.00 41.94 241 PRO A C 1
ATOM 1874 O O . PRO A 1 241 ? -16.510 16.721 -25.373 1.00 41.94 241 PRO A O 1
ATOM 1877 N N . PHE A 1 242 ? -15.287 14.919 -25.979 1.00 43.97 242 PHE A N 1
ATOM 1878 C CA . PHE A 1 242 ? -13.977 15.308 -25.428 1.00 43.97 242 PHE A CA 1
ATOM 1879 C C . PHE A 1 242 ? -13.538 16.743 -25.769 1.00 43.97 242 PHE A C 1
ATOM 1881 O O . PHE A 1 242 ? -12.651 17.283 -25.111 1.00 43.97 242 PHE A O 1
ATOM 1888 N N . LYS A 1 243 ? -14.187 17.376 -26.754 1.00 44.25 243 LYS A N 1
ATOM 1889 C CA . LYS A 1 243 ? -14.045 18.790 -27.086 1.00 44.25 243 LYS A CA 1
ATOM 1890 C C . LYS A 1 243 ? -14.154 19.696 -25.856 1.00 44.25 243 LYS A C 1
ATOM 1892 O O . LYS A 1 243 ? -13.320 20.571 -25.730 1.00 44.25 243 LYS A O 1
ATOM 1897 N N . LYS A 1 244 ? -15.056 19.427 -24.900 1.00 50.56 244 LYS A N 1
ATOM 1898 C CA . LYS A 1 244 ? -15.144 20.241 -23.674 1.00 50.56 244 LYS A CA 1
ATOM 1899 C C . LYS A 1 244 ? -13.994 20.034 -22.703 1.00 50.56 244 LYS A C 1
ATOM 1901 O O . LYS A 1 244 ? -13.623 20.988 -22.049 1.00 50.56 244 LYS A O 1
ATOM 1906 N N . LEU A 1 245 ? -13.420 18.835 -22.589 1.00 44.28 245 LEU A N 1
ATOM 1907 C CA . LEU A 1 245 ? -12.246 18.631 -21.729 1.00 44.28 245 LEU A CA 1
ATOM 1908 C C . LEU A 1 245 ? -11.017 19.304 -22.346 1.00 44.28 245 LEU A C 1
ATOM 1910 O O . LEU A 1 245 ? -10.220 19.898 -21.634 1.00 44.28 245 LEU A O 1
ATOM 1914 N N . ARG A 1 246 ? -10.905 19.257 -23.676 1.00 43.03 246 ARG A N 1
ATOM 1915 C CA . ARG A 1 246 ? -9.872 19.963 -24.426 1.00 43.03 246 ARG A CA 1
ATOM 1916 C C . ARG A 1 246 ? -10.071 21.481 -24.373 1.00 43.03 246 ARG A C 1
ATOM 1918 O O . ARG A 1 246 ? -9.132 22.166 -24.037 1.00 43.03 246 ARG A O 1
ATOM 1925 N N . GLU A 1 247 ? -11.281 22.005 -24.546 1.00 48.81 247 GLU A N 1
ATOM 1926 C CA . GLU A 1 247 ? -11.624 23.424 -24.316 1.00 48.81 247 GLU A CA 1
ATOM 1927 C C . GLU A 1 247 ? -11.464 23.833 -22.833 1.00 48.81 247 GLU A C 1
ATOM 1929 O O . GLU A 1 247 ? -11.170 24.983 -22.544 1.00 48.81 247 GLU A O 1
ATOM 1934 N N . TYR A 1 248 ? -11.596 22.904 -21.881 1.00 43.44 248 TYR A N 1
ATOM 1935 C CA . TYR A 1 248 ? -11.353 23.130 -20.446 1.00 43.44 248 TYR A CA 1
ATOM 1936 C C . TYR A 1 248 ? -9.858 23.101 -20.076 1.00 43.44 248 TYR A C 1
ATOM 1938 O O . TYR A 1 248 ? -9.472 23.658 -19.053 1.00 43.44 248 TYR A O 1
ATOM 1946 N N . LEU A 1 249 ? -9.018 22.440 -20.882 1.00 44.44 249 LEU A N 1
ATOM 1947 C CA . LEU A 1 249 ? -7.564 22.325 -20.683 1.00 44.44 249 LEU A CA 1
ATOM 1948 C C . LEU A 1 249 ? -6.744 23.269 -21.583 1.00 44.44 249 LEU A C 1
ATOM 1950 O O . LEU A 1 249 ? -5.645 23.653 -21.199 1.00 44.44 249 LEU A O 1
ATOM 1954 N N . GLU A 1 250 ? -7.254 23.599 -22.770 1.00 45.78 250 GLU A N 1
ATOM 1955 C CA . GLU A 1 250 ? -6.633 24.428 -23.816 1.00 45.78 250 GLU A CA 1
ATOM 1956 C C . GLU A 1 250 ? -7.346 25.774 -24.004 1.00 45.78 250 GLU A C 1
ATOM 1958 O O . GLU A 1 250 ? -6.814 26.647 -24.683 1.00 45.78 250 GLU A O 1
ATOM 1963 N N . GLY A 1 251 ? -8.544 25.966 -23.443 1.00 38.12 251 GLY A N 1
ATOM 1964 C CA . GLY A 1 251 ? -9.158 27.285 -23.415 1.00 38.12 251 GLY A CA 1
ATOM 1965 C C . GLY A 1 251 ? -8.340 28.190 -22.507 1.00 38.12 251 GLY A C 1
ATOM 1966 O O . GLY A 1 251 ? -8.200 27.889 -21.320 1.00 38.12 251 GLY A O 1
ATOM 1967 N N . ASP A 1 252 ? -7.838 29.296 -23.062 1.00 39.03 252 ASP A N 1
ATOM 1968 C CA . ASP A 1 252 ? -7.439 30.493 -22.319 1.00 39.03 252 ASP A CA 1
ATOM 1969 C C . ASP A 1 252 ? -8.660 30.988 -21.535 1.00 39.03 252 ASP A C 1
ATOM 1971 O O . ASP A 1 252 ? -9.369 31.919 -21.918 1.00 39.03 252 ASP A O 1
ATOM 1975 N N . PHE A 1 253 ? -8.975 30.306 -20.440 1.00 36.12 253 PHE A N 1
ATOM 1976 C CA . PHE A 1 253 ? -9.916 30.802 -19.466 1.00 36.12 253 PHE A CA 1
ATOM 1977 C C . PHE A 1 253 ? -9.196 31.898 -18.699 1.00 36.12 253 PHE A C 1
ATOM 1979 O O . PHE A 1 253 ? -8.622 31.687 -17.629 1.00 36.12 253 PHE A O 1
ATOM 1986 N N . ASP A 1 254 ? -9.277 33.092 -19.275 1.00 37.38 254 ASP A N 1
ATOM 1987 C CA . ASP A 1 254 ? -9.092 34.368 -18.610 1.00 37.38 254 ASP A CA 1
ATOM 1988 C C . ASP A 1 254 ? -10.228 34.562 -17.582 1.00 37.38 254 ASP A C 1
ATOM 1990 O O . ASP A 1 254 ? -11.053 35.467 -17.652 1.00 37.38 254 ASP A O 1
ATOM 1994 N N . TYR A 1 255 ? -10.287 33.667 -16.586 1.00 34.47 255 TYR A N 1
ATOM 1995 C CA . TYR A 1 255 ? -11.034 33.863 -15.340 1.00 34.47 255 TYR A CA 1
ATOM 1996 C C . TYR A 1 255 ? -10.276 34.821 -14.396 1.00 34.47 255 TYR A C 1
ATOM 1998 O O . TYR A 1 255 ? -10.475 34.805 -13.182 1.00 34.47 255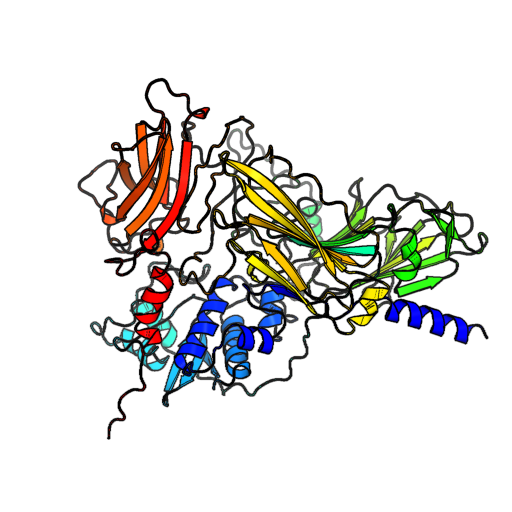 TYR A O 1
ATOM 2006 N N . TYR A 1 256 ? -9.436 35.690 -14.969 1.00 32.19 256 TYR A N 1
ATOM 2007 C CA . TYR A 1 256 ? -9.051 36.986 -14.429 1.00 32.19 256 TYR A CA 1
ATOM 2008 C C . TYR A 1 256 ? -9.970 38.084 -14.988 1.00 32.19 256 TYR A C 1
ATOM 2010 O O . TYR A 1 256 ? -9.512 39.152 -15.390 1.00 32.19 256 TYR A O 1
ATOM 2018 N N . THR A 1 257 ? -11.294 37.898 -14.969 1.00 37.72 257 THR A N 1
ATOM 2019 C CA . THR A 1 257 ? -12.146 39.090 -15.015 1.00 37.72 257 THR A CA 1
ATOM 2020 C C . THR A 1 257 ? -11.925 39.879 -13.731 1.00 37.72 257 THR A C 1
ATOM 2022 O O . THR A 1 257 ? -12.169 39.398 -12.622 1.00 37.72 257 THR A O 1
ATOM 2025 N N . GLN A 1 258 ? -11.414 41.084 -13.942 1.00 36.94 258 GLN A N 1
ATOM 2026 C CA . GLN A 1 258 ? -11.055 42.144 -13.015 1.00 36.94 258 GLN A CA 1
ATOM 2027 C C . GLN A 1 258 ? -12.202 42.574 -12.079 1.00 36.94 258 GLN A C 1
ATOM 2029 O O . GLN A 1 258 ? -12.670 43.707 -12.148 1.00 36.94 258 GLN A O 1
ATOM 2034 N N . GLU A 1 259 ? -12.628 41.739 -11.133 1.00 41.62 259 GLU A N 1
ATOM 2035 C CA . GLU A 1 259 ? -13.173 42.300 -9.893 1.00 41.62 259 GLU A CA 1
ATOM 2036 C C . GLU A 1 259 ? -11.995 42.686 -9.000 1.00 41.62 259 GLU A C 1
ATOM 2038 O O . GLU A 1 259 ? -11.363 41.856 -8.342 1.00 41.62 259 GLU A O 1
ATOM 2043 N N . ALA A 1 260 ? -11.665 43.977 -9.045 1.00 45.22 260 ALA A N 1
ATOM 2044 C CA . ALA A 1 260 ? -10.640 44.603 -8.233 1.00 45.22 260 ALA A CA 1
ATOM 2045 C C . ALA A 1 260 ? -10.814 44.229 -6.749 1.00 45.22 260 ALA A C 1
ATOM 2047 O O . ALA A 1 260 ? -11.675 44.753 -6.044 1.00 45.22 260 ALA A O 1
ATOM 2048 N N . GLY A 1 261 ? -9.953 43.333 -6.265 1.00 43.34 261 GLY A N 1
ATOM 2049 C CA . GLY A 1 261 ? -9.560 43.312 -4.860 1.00 43.34 261 GLY A CA 1
ATOM 2050 C C . GLY A 1 261 ? -9.828 42.052 -4.042 1.00 43.34 261 GLY A C 1
ATOM 2051 O O . GLY A 1 261 ? -9.398 42.050 -2.890 1.00 43.34 261 GLY A O 1
ATOM 2052 N N . LYS A 1 262 ? -10.467 40.980 -4.543 1.00 35.69 262 LYS A N 1
ATOM 2053 C CA . LYS A 1 262 ? -10.596 39.725 -3.758 1.00 35.69 262 LYS A CA 1
ATOM 2054 C C . LYS A 1 262 ? -10.551 38.458 -4.629 1.00 35.69 262 LYS A C 1
ATOM 2056 O O . LYS A 1 262 ? -11.504 38.206 -5.361 1.00 35.69 262 LYS A O 1
ATOM 2061 N N . PRO A 1 263 ? -9.506 37.612 -4.531 1.00 34.94 263 PRO A N 1
ATOM 2062 C CA . PRO A 1 263 ? -9.468 36.352 -5.266 1.00 34.94 263 PRO A CA 1
ATOM 2063 C C . PRO A 1 263 ? -10.497 35.362 -4.694 1.00 34.94 263 PRO A C 1
ATOM 2065 O O . PRO A 1 263 ? -10.429 34.983 -3.523 1.00 34.94 263 PRO A O 1
ATOM 2068 N N . LYS A 1 264 ? -11.447 34.921 -5.528 1.00 35.25 264 LYS A N 1
ATOM 2069 C CA . LYS A 1 264 ? -12.286 33.744 -5.255 1.00 35.25 264 LYS A CA 1
ATOM 2070 C C . LYS A 1 264 ? -11.505 32.489 -5.652 1.00 35.25 264 LYS A C 1
ATOM 2072 O O . LYS A 1 264 ? -11.204 32.265 -6.819 1.00 35.25 264 LYS A O 1
ATOM 2077 N N . TRP A 1 265 ? -11.144 31.687 -4.657 1.00 27.62 265 TRP A N 1
ATOM 2078 C CA . TRP A 1 265 ? -10.357 30.465 -4.800 1.00 27.62 265 TRP A CA 1
ATOM 2079 C C . TRP A 1 265 ? -11.150 29.362 -5.514 1.00 27.62 265 TRP A C 1
ATOM 2081 O O . TRP A 1 265 ? -12.084 28.806 -4.938 1.00 27.62 265 TRP A O 1
ATOM 2091 N N . HIS A 1 266 ? -10.749 28.990 -6.732 1.00 30.39 266 HIS A N 1
ATOM 2092 C CA . HIS A 1 266 ? -11.224 27.769 -7.387 1.00 30.39 266 HIS A CA 1
ATOM 2093 C C . HIS A 1 266 ? -10.141 26.679 -7.369 1.00 30.39 266 HIS A C 1
ATOM 2095 O O . HIS A 1 266 ? -8.989 26.886 -7.742 1.00 30.39 266 HIS A O 1
ATOM 2101 N N . TRP A 1 267 ? -10.542 25.503 -6.885 1.00 32.56 267 TRP A N 1
ATOM 2102 C CA . TRP A 1 267 ? -9.745 24.313 -6.563 1.00 32.56 267 TRP A CA 1
ATOM 2103 C C . TRP A 1 267 ? -9.255 23.525 -7.800 1.00 32.56 267 TRP A C 1
ATOM 2105 O O . TRP A 1 267 ? -9.475 22.320 -7.909 1.00 32.56 267 TRP A O 1
ATOM 2115 N N . GLY A 1 268 ? -8.601 24.187 -8.756 1.00 33.22 268 GLY A N 1
ATOM 2116 C CA . GLY A 1 268 ? -8.120 23.566 -9.996 1.00 33.22 268 GLY A CA 1
ATOM 2117 C C . GLY A 1 268 ? -6.599 23.415 -10.053 1.00 33.22 268 GLY A C 1
ATOM 2118 O O . GLY A 1 268 ? -5.892 24.396 -10.231 1.00 33.22 268 GLY A O 1
ATOM 2119 N N . TYR A 1 269 ? -6.110 22.178 -9.916 1.00 31.59 269 TYR A N 1
ATOM 2120 C CA . TYR A 1 269 ? -4.815 21.666 -10.405 1.00 31.59 269 TYR A CA 1
ATOM 2121 C C . TYR A 1 269 ? -3.575 22.577 -10.282 1.00 31.59 269 TYR A C 1
ATOM 2123 O O . TYR A 1 269 ? -3.082 23.139 -11.258 1.00 31.59 269 TYR A O 1
ATOM 2131 N N . ARG A 1 270 ? -2.952 22.606 -9.096 1.00 29.39 270 ARG A N 1
ATOM 2132 C CA . ARG A 1 270 ? -1.560 23.073 -8.967 1.00 29.39 270 ARG A CA 1
ATOM 2133 C C . ARG A 1 270 ? -0.588 21.995 -9.468 1.00 29.39 270 ARG A C 1
ATOM 2135 O O . ARG A 1 270 ? -0.387 20.980 -8.804 1.00 29.39 270 ARG A O 1
ATOM 2142 N N . ARG A 1 271 ? 0.062 22.237 -10.614 1.00 28.84 271 ARG A N 1
ATOM 2143 C CA . ARG A 1 271 ? 1.306 21.550 -11.014 1.00 28.84 271 ARG A CA 1
ATOM 2144 C C . ARG A 1 271 ? 2.417 21.896 -10.008 1.00 28.84 271 ARG A C 1
ATOM 2146 O O . ARG A 1 271 ? 2.657 23.067 -9.736 1.00 28.84 271 ARG A O 1
ATOM 2153 N N . GLY A 1 272 ? 3.108 20.890 -9.468 1.00 28.41 272 GLY A N 1
ATOM 2154 C CA . GLY A 1 272 ? 4.403 21.062 -8.781 1.00 28.41 272 GLY A CA 1
ATOM 2155 C C . GLY A 1 272 ? 4.399 21.707 -7.384 1.00 28.41 272 GLY A C 1
ATOM 2156 O O . GLY A 1 272 ? 5.466 22.024 -6.851 1.00 28.41 272 GLY A O 1
ATOM 2157 N N . GLY A 1 273 ? 3.235 21.888 -6.758 1.00 24.09 273 GLY A N 1
ATOM 2158 C CA . GLY A 1 273 ? 3.118 22.300 -5.358 1.00 24.09 273 GLY A CA 1
ATOM 2159 C C . GLY A 1 273 ? 2.337 21.256 -4.574 1.00 24.09 273 GLY A C 1
ATOM 2160 O O . GLY A 1 273 ? 1.207 20.959 -4.942 1.00 24.09 273 GLY A O 1
ATOM 2161 N N . LEU A 1 274 ? 2.928 20.702 -3.514 1.00 30.09 274 LEU A N 1
ATOM 2162 C CA . LEU A 1 274 ? 2.208 19.887 -2.532 1.00 30.09 274 LEU A CA 1
ATOM 2163 C C . LEU A 1 274 ? 1.091 20.753 -1.913 1.00 30.09 274 LEU A C 1
ATOM 2165 O O . LEU A 1 274 ? 1.425 21.738 -1.254 1.00 30.09 274 LEU A O 1
ATOM 2169 N N . PRO A 1 275 ? -0.205 20.468 -2.149 1.00 29.14 275 PRO A N 1
ATOM 2170 C CA . PRO A 1 275 ? -1.301 21.248 -1.581 1.00 29.14 275 PRO A CA 1
ATOM 2171 C C . PRO A 1 275 ? -1.524 20.855 -0.113 1.00 29.14 275 PRO A C 1
ATOM 2173 O O . PRO A 1 275 ? -1.429 19.676 0.223 1.00 29.14 275 PRO A O 1
ATOM 2176 N N . GLY A 1 276 ? -1.860 21.825 0.745 1.00 25.52 276 GLY A N 1
ATOM 2177 C CA . GLY A 1 276 ? -2.175 21.664 2.177 1.00 25.52 276 GLY A CA 1
ATOM 2178 C C . GLY A 1 276 ? -3.509 20.966 2.481 1.00 25.52 276 GLY A C 1
ATOM 2179 O O . GLY A 1 276 ? -4.312 21.451 3.267 1.00 25.52 276 GLY A O 1
ATOM 2180 N N . ASN A 1 277 ? -3.778 19.848 1.811 1.00 24.92 277 ASN A N 1
ATOM 2181 C CA . ASN A 1 277 ? -4.893 18.938 2.074 1.00 24.92 277 ASN A CA 1
ATOM 2182 C C . ASN A 1 277 ? -4.328 17.517 1.865 1.00 24.92 277 ASN A C 1
ATOM 2184 O O . ASN A 1 277 ? -3.678 17.283 0.842 1.00 24.92 277 ASN A O 1
ATOM 2188 N N . PRO A 1 278 ? -4.512 16.554 2.783 1.00 34.25 278 PRO A N 1
ATOM 2189 C CA . PRO A 1 278 ? -3.961 15.228 2.651 1.00 34.25 278 PRO A CA 1
ATOM 2190 C C . PRO A 1 278 ? -4.613 14.533 1.465 1.00 34.25 278 PRO A C 1
ATOM 2192 O O . PRO A 1 278 ? -5.728 14.834 1.026 1.00 34.25 278 PRO A O 1
ATOM 2195 N N . LEU A 1 279 ? -3.901 13.503 1.033 1.00 37.91 279 LEU A N 1
ATOM 2196 C CA . LEU A 1 279 ? -4.255 12.508 0.028 1.00 37.91 279 LEU A CA 1
ATOM 2197 C C . LEU A 1 279 ? -5.685 11.928 0.182 1.00 37.91 279 LEU A C 1
ATOM 2199 O O . LEU A 1 279 ? -6.197 11.311 -0.752 1.00 37.91 279 LEU A O 1
ATOM 2203 N N . ALA A 1 280 ? -6.344 12.141 1.328 1.00 36.00 280 ALA A N 1
ATOM 2204 C CA . ALA A 1 280 ? -7.684 11.678 1.651 1.00 36.00 280 ALA A CA 1
ATOM 2205 C C . ALA A 1 280 ? -8.832 12.542 1.091 1.00 36.00 280 ALA A C 1
ATOM 2207 O O . ALA A 1 280 ? -9.865 11.973 0.770 1.00 36.00 280 ALA A O 1
ATOM 2208 N N . THR A 1 281 ? -8.722 13.858 0.886 1.00 34.88 281 THR A N 1
ATOM 2209 C CA . THR A 1 281 ? -9.889 14.666 0.432 1.00 34.88 281 THR A CA 1
ATOM 2210 C C . THR A 1 281 ? -9.942 14.929 -1.062 1.00 34.88 281 THR A C 1
ATOM 2212 O O . THR A 1 281 ? -10.961 15.393 -1.571 1.00 34.88 281 THR A O 1
ATOM 2215 N N . TRP A 1 282 ? -8.884 14.599 -1.801 1.00 38.78 282 TRP A N 1
ATOM 2216 C CA . TRP A 1 282 ? -8.876 14.868 -3.227 1.00 38.78 282 TRP A CA 1
ATOM 2217 C C . TRP A 1 282 ? -9.581 13.754 -3.983 1.00 38.78 282 TRP A C 1
ATOM 2219 O O . TRP A 1 282 ? -9.330 12.555 -3.813 1.00 38.78 282 TRP A O 1
ATOM 2229 N N . ASN A 1 283 ? -10.473 14.181 -4.866 1.00 41.84 283 ASN A N 1
ATOM 2230 C CA . ASN A 1 283 ? -11.213 13.349 -5.791 1.00 41.84 283 ASN A CA 1
ATOM 2231 C C . ASN A 1 283 ? -10.303 12.575 -6.755 1.00 41.84 283 ASN A C 1
ATOM 2233 O O . ASN A 1 283 ? -10.827 12.134 -7.740 1.00 41.84 283 ASN A O 1
ATOM 2237 N N . GLY A 1 284 ? -9.004 12.350 -6.524 1.00 46.25 284 GLY A N 1
ATOM 2238 C CA . GLY A 1 284 ? -8.082 11.665 -7.437 1.00 46.25 284 GLY A CA 1
ATOM 2239 C C . GLY A 1 284 ? -7.526 10.347 -6.906 1.00 46.25 284 GLY A C 1
ATOM 2240 O O . GLY A 1 284 ? -7.754 9.990 -5.752 1.00 46.25 284 GLY A O 1
ATOM 2241 N N . ILE A 1 285 ? -6.819 9.621 -7.770 1.00 53.25 285 ILE A N 1
ATOM 2242 C CA . ILE A 1 285 ? -6.105 8.393 -7.428 1.00 53.25 285 ILE A CA 1
ATOM 2243 C C . ILE A 1 285 ? -4.617 8.701 -7.544 1.00 53.25 285 ILE A C 1
ATOM 2245 O O . ILE A 1 285 ? -4.107 8.902 -8.640 1.00 53.25 285 ILE A O 1
ATOM 2249 N N . ASN A 1 286 ? -3.901 8.710 -6.430 1.00 63.12 286 ASN A N 1
ATOM 2250 C CA . ASN A 1 286 ? -2.494 9.085 -6.452 1.00 63.12 286 ASN A CA 1
ATOM 2251 C C . ASN A 1 286 ? -1.679 7.970 -7.104 1.00 63.12 286 ASN A C 1
ATOM 2253 O O . ASN A 1 286 ? -1.715 6.835 -6.629 1.00 63.12 286 ASN A O 1
ATOM 2257 N N . GLY A 1 287 ? -0.937 8.293 -8.167 1.00 75.25 287 GLY A N 1
ATOM 2258 C CA . GLY A 1 287 ? 0.189 7.462 -8.570 1.00 75.25 287 GLY A CA 1
ATOM 2259 C C . GLY A 1 287 ? 1.154 7.442 -7.393 1.00 75.25 287 GLY A C 1
ATOM 2260 O O . GLY A 1 287 ? 1.780 8.453 -7.103 1.00 75.25 287 GLY A O 1
ATOM 2261 N N . ASN A 1 288 ? 1.169 6.355 -6.634 1.00 83.75 288 ASN A N 1
ATOM 2262 C CA . ASN A 1 288 ? 1.991 6.179 -5.439 1.00 83.75 288 ASN A CA 1
ATOM 2263 C C . ASN A 1 288 ? 2.928 4.978 -5.598 1.00 83.75 288 ASN A C 1
ATOM 2265 O O . ASN A 1 288 ? 3.540 4.536 -4.639 1.00 83.75 288 ASN A O 1
ATOM 2269 N N . GLY A 1 289 ? 3.057 4.434 -6.804 1.00 92.88 289 GLY A N 1
ATOM 2270 C CA . GLY A 1 289 ? 4.098 3.481 -7.148 1.00 92.88 289 GLY A CA 1
ATOM 2271 C C . GLY A 1 289 ? 4.648 3.728 -8.546 1.00 92.88 289 GLY A C 1
ATOM 2272 O O . GLY A 1 289 ? 4.011 4.385 -9.372 1.00 92.88 289 GLY A O 1
ATOM 2273 N N . ARG A 1 290 ? 5.844 3.203 -8.809 1.00 95.25 290 ARG A N 1
ATOM 2274 C CA . ARG A 1 290 ? 6.551 3.326 -10.091 1.00 95.25 290 ARG A CA 1
ATOM 2275 C C . ARG A 1 290 ? 7.059 1.975 -10.540 1.00 95.25 290 ARG A C 1
ATOM 2277 O O . ARG A 1 290 ? 7.624 1.247 -9.738 1.00 95.25 290 ARG A O 1
ATOM 2284 N N . LEU A 1 291 ? 6.914 1.659 -11.816 1.00 96.44 291 LEU A N 1
ATOM 2285 C CA . LEU A 1 291 ? 7.682 0.619 -12.482 1.00 96.44 291 LEU A CA 1
ATOM 2286 C C . LEU A 1 291 ? 8.667 1.303 -13.417 1.00 96.44 291 LEU A C 1
ATOM 2288 O O . LEU A 1 291 ? 8.258 1.980 -14.358 1.00 96.44 291 LEU A O 1
ATOM 2292 N N . THR A 1 292 ? 9.949 1.144 -13.134 1.00 95.00 292 THR A N 1
ATOM 2293 C CA . THR A 1 292 ? 11.032 1.816 -13.840 1.00 95.00 292 THR A CA 1
ATOM 2294 C C . THR A 1 292 ? 11.794 0.823 -14.697 1.00 95.00 292 THR A C 1
ATOM 2296 O O . THR A 1 292 ? 12.193 -0.256 -14.254 1.00 95.00 292 THR A O 1
ATOM 2299 N N . PHE A 1 293 ? 12.016 1.247 -15.930 1.00 92.06 293 PHE A N 1
ATOM 2300 C CA . PHE A 1 293 ? 12.941 0.673 -16.883 1.00 92.06 293 PHE A CA 1
ATOM 2301 C C . PHE A 1 293 ? 14.026 1.718 -17.160 1.00 92.06 293 PHE A C 1
ATOM 2303 O O . PHE A 1 293 ? 13.691 2.850 -17.503 1.00 92.06 293 PHE A O 1
ATOM 2310 N N . ASP A 1 294 ? 15.302 1.370 -17.003 1.00 90.81 294 ASP A N 1
ATOM 2311 C CA . ASP A 1 294 ? 16.414 2.318 -17.149 1.00 90.81 294 ASP A CA 1
ATOM 2312 C C . ASP A 1 294 ? 17.607 1.652 -17.852 1.00 90.81 294 ASP A C 1
ATOM 2314 O O . ASP A 1 294 ? 18.272 0.801 -17.271 1.00 90.81 294 ASP A O 1
ATOM 2318 N N . LEU A 1 295 ? 17.878 2.029 -19.106 1.00 83.44 295 LEU A N 1
ATOM 2319 C CA . LEU A 1 295 ? 19.041 1.559 -19.873 1.00 83.44 295 LEU A CA 1
ATOM 2320 C C . LEU A 1 295 ? 20.320 2.355 -19.597 1.00 83.44 295 LEU A C 1
ATOM 2322 O O . LEU A 1 295 ? 21.384 1.911 -20.004 1.00 83.44 295 LEU A O 1
ATOM 2326 N N . GLY A 1 296 ? 20.247 3.523 -18.952 1.00 70.81 296 GLY A N 1
ATOM 2327 C CA . GLY A 1 296 ? 21.374 4.463 -18.850 1.00 70.81 296 GLY A CA 1
ATOM 2328 C C . GLY A 1 296 ? 22.360 4.186 -17.709 1.00 70.81 296 GLY A C 1
ATOM 2329 O O . GLY A 1 296 ? 23.163 5.052 -17.376 1.00 70.81 296 GLY A O 1
ATOM 2330 N N . ARG A 1 297 ? 22.271 3.027 -17.048 1.00 65.25 297 ARG A N 1
ATOM 2331 C CA . ARG A 1 297 ? 23.115 2.638 -15.899 1.00 65.25 297 ARG A CA 1
ATOM 2332 C C . ARG A 1 297 ? 23.766 1.271 -16.147 1.00 65.25 297 ARG A C 1
ATOM 2334 O O . ARG A 1 297 ? 23.685 0.732 -17.245 1.00 65.25 297 ARG A O 1
ATOM 2341 N N . GLU A 1 298 ? 24.265 0.633 -15.084 1.00 65.31 298 GLU A N 1
ATOM 2342 C CA . GLU A 1 298 ? 24.639 -0.797 -15.003 1.00 65.31 298 GLU A CA 1
ATOM 2343 C C . GLU A 1 298 ? 23.566 -1.776 -15.535 1.00 65.31 298 GLU A C 1
ATOM 2345 O O . GLU A 1 298 ? 23.773 -2.985 -15.530 1.00 65.31 298 GLU A O 1
ATOM 2350 N N . ALA A 1 299 ? 22.385 -1.293 -15.923 1.00 65.12 299 ALA A N 1
ATOM 2351 C CA . ALA A 1 299 ? 21.309 -2.083 -16.492 1.00 65.12 299 ALA A CA 1
ATOM 2352 C C . ALA A 1 299 ? 21.347 -2.194 -18.026 1.00 65.12 299 ALA A C 1
ATOM 2354 O O . ALA A 1 299 ? 20.622 -3.022 -18.572 1.00 65.12 299 ALA A O 1
ATOM 2355 N N . SER A 1 300 ? 22.221 -1.457 -18.722 1.00 70.88 300 SER A N 1
ATOM 2356 C CA . SER A 1 300 ? 22.432 -1.621 -20.170 1.00 70.88 300 SER A CA 1
ATOM 2357 C C . SER A 1 300 ? 22.777 -3.069 -20.534 1.00 70.88 300 SER A C 1
ATOM 2359 O O . SER A 1 300 ? 22.210 -3.606 -21.481 1.00 70.88 300 SER A O 1
ATOM 2361 N N . GLN A 1 301 ? 23.572 -3.758 -19.706 1.00 77.69 301 GLN A N 1
ATOM 2362 C CA . GLN A 1 301 ? 23.872 -5.192 -19.851 1.00 77.69 301 GLN A CA 1
ATOM 2363 C C . GLN A 1 301 ? 22.628 -6.099 -19.864 1.00 77.69 301 GLN A C 1
ATOM 2365 O O . GLN A 1 301 ? 22.672 -7.202 -20.404 1.00 77.69 301 GLN A O 1
ATOM 2370 N N . TYR A 1 302 ? 21.503 -5.628 -19.318 1.00 81.69 302 TYR A N 1
ATOM 2371 C CA . TYR A 1 302 ? 20.232 -6.345 -19.307 1.00 81.69 302 TYR A CA 1
ATOM 2372 C C . TYR A 1 302 ? 19.268 -5.897 -20.407 1.00 81.69 302 TYR A C 1
ATOM 2374 O O . TYR A 1 302 ? 18.237 -6.539 -20.562 1.00 81.69 302 TYR A O 1
ATOM 2382 N N . ALA A 1 303 ? 19.579 -4.873 -21.212 1.00 81.12 303 ALA A N 1
ATOM 2383 C CA . ALA A 1 303 ? 18.644 -4.282 -22.180 1.00 81.12 303 ALA A CA 1
ATOM 2384 C C . ALA A 1 303 ? 17.928 -5.321 -23.060 1.00 81.12 303 ALA A C 1
ATOM 2386 O O . ALA A 1 303 ? 16.716 -5.254 -23.260 1.00 81.12 303 ALA A O 1
ATOM 2387 N N . LEU A 1 304 ? 18.678 -6.310 -23.557 1.00 84.88 304 LEU A N 1
ATOM 2388 C CA . LEU A 1 304 ? 18.138 -7.382 -24.394 1.00 84.88 304 LEU A CA 1
ATOM 2389 C C . LEU A 1 304 ? 17.396 -8.457 -23.585 1.00 84.88 304 LEU A C 1
ATOM 2391 O O . LEU A 1 304 ? 16.406 -8.990 -24.072 1.00 84.88 304 LEU A O 1
ATOM 2395 N N . ALA A 1 305 ? 17.822 -8.747 -22.352 1.00 83.19 305 ALA A N 1
ATOM 2396 C CA . ALA A 1 305 ? 17.133 -9.679 -21.450 1.00 83.19 305 ALA A CA 1
ATOM 2397 C C . ALA A 1 305 ? 15.817 -9.098 -20.890 1.00 83.19 305 ALA A C 1
ATOM 2399 O O . ALA A 1 305 ? 14.893 -9.830 -20.534 1.00 83.19 305 ALA A O 1
ATOM 2400 N N . MET A 1 306 ? 15.722 -7.769 -20.821 1.00 82.50 306 MET A N 1
ATOM 2401 C CA . MET A 1 306 ? 14.519 -7.034 -20.430 1.00 82.50 306 MET A CA 1
ATOM 2402 C C . MET A 1 306 ? 13.448 -7.011 -21.506 1.00 82.50 306 MET A C 1
ATOM 2404 O O . MET A 1 306 ? 12.270 -6.828 -21.196 1.00 82.50 306 MET A O 1
ATOM 2408 N N . ALA A 1 307 ? 13.852 -7.118 -22.765 1.00 88.06 307 ALA A N 1
ATOM 2409 C CA . ALA A 1 307 ? 12.921 -7.038 -23.864 1.00 88.06 307 ALA A CA 1
ATOM 2410 C C . ALA A 1 307 ? 12.038 -8.294 -23.892 1.00 88.06 307 ALA A C 1
ATOM 2412 O O . ALA A 1 307 ? 12.505 -9.416 -23.722 1.00 88.06 307 ALA A O 1
ATOM 2413 N N . GLU A 1 308 ? 10.742 -8.109 -24.128 1.00 90.62 308 GLU A N 1
ATOM 2414 C CA . GLU A 1 308 ? 9.840 -9.203 -24.500 1.00 90.62 308 GLU A CA 1
ATOM 2415 C C . GLU A 1 308 ? 10.261 -9.796 -25.853 1.00 90.62 308 GLU A C 1
ATOM 2417 O O . GLU A 1 308 ? 10.163 -10.999 -26.070 1.00 90.62 308 GLU A O 1
ATOM 2422 N N . SER A 1 309 ? 10.759 -8.948 -26.756 1.00 92.56 309 SER A N 1
ATOM 2423 C CA . SER A 1 309 ? 11.350 -9.335 -28.038 1.00 92.56 309 SER A CA 1
ATOM 2424 C C . SER A 1 309 ? 12.309 -8.253 -28.530 1.00 92.56 309 SER A C 1
ATOM 2426 O O . SER A 1 309 ? 12.133 -7.078 -28.205 1.00 92.56 309 SER A O 1
ATOM 2428 N N . ALA A 1 310 ? 13.324 -8.638 -29.303 1.00 94.56 310 ALA A N 1
ATOM 2429 C CA . ALA A 1 310 ? 14.262 -7.711 -29.926 1.00 94.56 310 ALA A CA 1
ATOM 2430 C C . ALA A 1 310 ? 14.790 -8.259 -31.258 1.00 94.56 310 ALA A C 1
ATOM 2432 O O . ALA A 1 310 ? 14.937 -9.470 -31.426 1.00 94.56 310 ALA A O 1
ATOM 2433 N N . GLU A 1 311 ? 15.127 -7.362 -32.179 1.00 96.31 311 GLU A N 1
ATOM 2434 C CA . GLU A 1 311 ? 15.668 -7.674 -33.500 1.00 96.31 311 GLU A CA 1
ATOM 2435 C C . GLU A 1 311 ? 16.766 -6.674 -33.876 1.00 96.31 311 GLU A C 1
ATOM 2437 O O . GLU A 1 311 ? 16.647 -5.484 -33.604 1.00 96.31 311 GLU A O 1
ATOM 2442 N N . ASN A 1 312 ? 17.844 -7.165 -34.496 1.00 97.00 312 ASN A N 1
ATOM 2443 C CA . ASN A 1 312 ? 18.967 -6.362 -34.997 1.00 97.00 312 ASN A CA 1
ATOM 2444 C C . ASN A 1 312 ? 19.609 -5.386 -33.977 1.00 97.00 312 ASN A C 1
ATOM 2446 O O . ASN A 1 312 ? 20.193 -4.373 -34.348 1.00 97.00 312 ASN A O 1
ATOM 2450 N N . LEU A 1 313 ? 19.558 -5.707 -32.682 1.00 95.94 313 LEU A N 1
ATOM 2451 C CA . LEU A 1 313 ? 20.194 -4.924 -31.618 1.00 95.94 313 LEU A CA 1
ATOM 2452 C C . LEU A 1 313 ? 21.282 -5.716 -30.889 1.00 95.94 313 LEU A C 1
ATOM 2454 O O . LEU A 1 313 ? 21.163 -6.933 -30.699 1.00 95.94 313 LEU A O 1
ATOM 2458 N N . GLN A 1 314 ? 22.329 -5.013 -30.465 1.00 94.69 314 GLN A N 1
ATOM 2459 C CA . GLN A 1 314 ? 23.420 -5.491 -29.616 1.00 94.69 314 GLN A CA 1
ATOM 2460 C C . GLN A 1 314 ? 23.840 -4.419 -28.611 1.00 94.69 314 GLN A C 1
ATOM 2462 O O . GLN A 1 314 ? 23.480 -3.250 -28.738 1.00 94.69 314 GLN A O 1
ATOM 2467 N N . LEU A 1 315 ? 24.630 -4.824 -27.623 1.00 92.88 315 LEU A N 1
ATOM 2468 C CA . LEU A 1 315 ? 25.298 -3.895 -26.724 1.00 92.88 315 LEU A CA 1
ATOM 2469 C C . LEU A 1 315 ? 26.699 -3.593 -27.251 1.00 92.88 315 LEU A C 1
ATOM 2471 O O . LEU A 1 315 ? 27.493 -4.507 -27.462 1.00 92.88 315 LEU A O 1
ATOM 2475 N N . ALA A 1 316 ? 26.988 -2.312 -27.459 1.00 92.50 316 ALA A N 1
ATOM 2476 C CA . ALA A 1 316 ? 28.310 -1.797 -27.790 1.00 92.50 316 ALA A CA 1
ATOM 2477 C C . ALA A 1 316 ? 28.807 -0.972 -26.594 1.00 92.50 316 ALA A C 1
ATOM 2479 O O . ALA A 1 316 ? 28.514 0.220 -26.468 1.00 92.50 316 ALA A O 1
ATOM 2480 N N . GLY A 1 317 ? 29.496 -1.638 -25.663 1.00 88.62 317 GLY A N 1
ATOM 2481 C CA . GLY A 1 317 ? 29.739 -1.093 -24.326 1.00 88.62 317 GLY A CA 1
ATOM 2482 C C . GLY A 1 317 ? 28.424 -0.960 -23.553 1.00 88.62 317 GLY A C 1
ATOM 2483 O O . GLY A 1 317 ? 27.634 -1.899 -23.510 1.00 88.62 317 GLY A O 1
ATOM 2484 N N . GLU A 1 318 ? 28.167 0.216 -22.982 1.00 88.75 318 GLU A N 1
ATOM 2485 C CA . GLU A 1 318 ? 26.921 0.517 -22.256 1.00 88.75 318 GLU A CA 1
ATOM 2486 C C . GLU A 1 318 ? 25.804 1.064 -23.161 1.00 88.75 318 GLU A C 1
ATOM 2488 O O . GLU A 1 318 ? 24.741 1.446 -22.676 1.00 88.75 318 GLU A O 1
ATOM 2493 N N . LYS A 1 319 ? 26.031 1.124 -24.479 1.00 92.19 319 LYS A N 1
ATOM 2494 C CA . LYS A 1 319 ? 25.073 1.676 -25.442 1.00 92.19 319 LYS A CA 1
ATOM 2495 C C . LYS A 1 319 ? 24.367 0.569 -26.213 1.00 92.19 319 LYS A C 1
ATOM 2497 O O . LYS A 1 319 ? 24.979 -0.426 -26.601 1.00 92.19 319 LYS A O 1
ATOM 2502 N N . LEU A 1 320 ? 23.089 0.782 -26.498 1.00 93.69 320 LEU A N 1
ATOM 2503 C CA . LEU A 1 320 ? 22.311 -0.085 -27.374 1.00 93.69 320 LEU A CA 1
ATOM 2504 C C . LEU A 1 320 ? 22.554 0.330 -28.832 1.00 93.69 320 LEU A C 1
ATOM 2506 O O . LEU A 1 320 ? 22.243 1.453 -29.217 1.00 93.69 320 LEU A O 1
ATOM 2510 N N . ALA A 1 321 ? 23.125 -0.564 -29.634 1.00 95.44 321 ALA A N 1
ATOM 2511 C CA . ALA A 1 321 ? 23.519 -0.307 -31.016 1.00 95.44 321 ALA A CA 1
ATOM 2512 C C . ALA A 1 321 ? 22.882 -1.313 -31.981 1.00 95.44 321 ALA A C 1
ATOM 2514 O O . ALA A 1 321 ? 22.441 -2.394 -31.583 1.00 95.44 321 ALA A O 1
ATOM 2515 N N . LEU A 1 322 ? 22.880 -0.973 -33.267 1.00 97.06 322 LEU A N 1
ATOM 2516 C CA . LEU A 1 322 ? 22.497 -1.894 -34.332 1.00 97.06 322 LEU A CA 1
ATOM 2517 C C . LEU A 1 322 ? 23.552 -3.002 -34.488 1.00 97.06 322 LEU A C 1
ATOM 2519 O O . LEU A 1 322 ? 24.754 -2.747 -34.373 1.00 97.06 322 LEU A O 1
ATOM 2523 N N . LYS A 1 323 ? 23.108 -4.239 -34.746 1.00 97.19 323 LYS A N 1
ATOM 2524 C CA . LYS A 1 323 ? 24.002 -5.338 -35.166 1.00 97.19 323 LYS A CA 1
ATOM 2525 C C . LYS A 1 323 ? 24.452 -5.133 -36.609 1.00 97.19 323 LYS A C 1
ATOM 2527 O O . LYS A 1 323 ? 25.640 -5.183 -36.901 1.00 97.19 323 LYS A O 1
ATOM 2532 N N . ASP A 1 324 ? 23.485 -4.883 -37.481 1.00 97.56 324 ASP A N 1
ATOM 2533 C CA . ASP A 1 324 ? 23.652 -4.497 -38.875 1.00 97.56 324 ASP A CA 1
ATOM 2534 C C . ASP A 1 324 ? 23.215 -3.029 -39.011 1.00 97.56 324 ASP A C 1
ATOM 2536 O O . ASP A 1 324 ? 22.012 -2.752 -38.936 1.00 97.56 324 ASP A O 1
ATOM 2540 N N . PRO A 1 325 ? 24.153 -2.075 -39.169 1.00 97.50 325 PRO A N 1
ATOM 2541 C CA . PRO A 1 325 ? 23.825 -0.654 -39.236 1.00 97.50 325 PRO A CA 1
ATOM 2542 C C . PRO A 1 325 ? 23.002 -0.281 -40.476 1.00 97.50 325 PRO A C 1
ATOM 2544 O O . PRO A 1 325 ? 22.437 0.807 -40.505 1.00 97.50 325 PRO A O 1
ATOM 2547 N N . ALA A 1 326 ? 22.901 -1.154 -41.486 1.00 97.62 326 ALA A N 1
ATOM 2548 C CA . ALA A 1 326 ? 22.096 -0.913 -42.684 1.00 97.62 326 ALA A CA 1
ATOM 2549 C C . ALA A 1 326 ? 20.609 -1.269 -42.506 1.00 97.62 326 ALA A C 1
ATOM 2551 O O . ALA A 1 326 ? 19.813 -1.065 -43.423 1.00 97.62 326 ALA A O 1
ATOM 2552 N N . LYS A 1 327 ? 20.223 -1.818 -41.350 1.00 97.94 327 LYS A N 1
ATOM 2553 C CA . LYS A 1 327 ? 18.845 -2.209 -41.045 1.00 97.94 327 LYS A CA 1
ATOM 2554 C C . LYS A 1 327 ? 18.386 -1.556 -39.756 1.00 97.94 327 LYS A C 1
ATOM 2556 O O . LYS A 1 327 ? 19.177 -1.340 -38.843 1.00 97.94 327 LYS A O 1
ATOM 2561 N N . ASP A 1 328 ? 17.087 -1.322 -39.659 1.00 98.19 328 ASP A N 1
ATOM 2562 C CA . ASP A 1 328 ? 16.476 -0.930 -38.398 1.00 98.19 328 ASP A CA 1
ATOM 2563 C C . ASP A 1 328 ? 16.674 -2.034 -37.353 1.00 98.19 328 ASP A C 1
ATOM 2565 O O . ASP A 1 328 ? 16.725 -3.227 -37.670 1.00 98.19 328 ASP A O 1
ATOM 2569 N N . GLY A 1 329 ? 16.780 -1.637 -36.095 1.00 97.44 329 GLY A N 1
ATOM 2570 C CA . GLY A 1 329 ? 16.788 -2.535 -34.950 1.00 97.44 329 GLY A CA 1
ATOM 2571 C C . GLY A 1 329 ? 15.748 -2.088 -33.949 1.00 97.44 329 GLY A C 1
ATOM 2572 O O . GLY A 1 329 ? 15.509 -0.897 -33.775 1.00 97.44 329 GLY A O 1
ATOM 2573 N N . TRP A 1 330 ? 15.086 -3.030 -33.293 1.00 97.38 330 TRP A N 1
ATOM 2574 C CA . TRP A 1 330 ? 14.020 -2.695 -32.360 1.00 97.38 330 TRP A CA 1
ATOM 2575 C C . TRP A 1 330 ? 13.966 -3.651 -31.180 1.00 97.38 330 TRP A C 1
ATOM 2577 O O . TRP A 1 330 ? 14.410 -4.792 -31.261 1.00 97.38 330 TRP A O 1
ATOM 2587 N N . LEU A 1 331 ? 13.400 -3.177 -30.073 1.00 95.88 331 LEU A N 1
ATOM 2588 C CA . LEU A 1 331 ? 13.027 -3.999 -28.927 1.00 95.88 331 LEU A CA 1
ATOM 2589 C C . LEU A 1 331 ? 11.639 -3.619 -28.414 1.00 95.88 331 LEU A C 1
ATOM 2591 O O . LEU A 1 331 ? 11.177 -2.500 -28.634 1.00 95.88 331 LEU A O 1
ATOM 2595 N N . VAL A 1 332 ? 10.972 -4.551 -27.739 1.00 95.81 332 VAL A N 1
ATOM 2596 C CA . VAL A 1 332 ? 9.671 -4.343 -27.096 1.00 95.81 332 VAL A CA 1
ATOM 2597 C C . VAL A 1 332 ? 9.812 -4.511 -25.591 1.00 95.81 332 VAL A C 1
ATOM 2599 O O . VAL A 1 332 ? 10.233 -5.557 -25.108 1.00 95.81 332 VAL A O 1
ATOM 2602 N N . LEU A 1 333 ? 9.419 -3.484 -24.848 1.00 94.81 333 LEU A N 1
ATOM 2603 C CA . LEU A 1 333 ? 9.365 -3.460 -23.392 1.00 94.81 333 LEU A CA 1
ATOM 2604 C C . LEU A 1 333 ? 7.940 -3.738 -22.940 1.00 94.81 333 LEU A C 1
ATOM 2606 O O . LEU A 1 333 ? 7.027 -3.026 -23.354 1.00 94.81 333 LEU A O 1
ATOM 2610 N N . ASN A 1 334 ? 7.749 -4.732 -22.075 1.00 95.00 334 ASN A N 1
ATOM 2611 C CA . ASN A 1 334 ? 6.439 -5.062 -21.517 1.00 95.00 334 ASN A CA 1
ATOM 2612 C C . ASN A 1 334 ? 6.298 -4.488 -20.100 1.00 95.00 334 ASN A C 1
ATOM 2614 O O . ASN A 1 334 ? 6.981 -4.924 -19.173 1.00 95.00 334 ASN A O 1
ATOM 2618 N N . PHE A 1 335 ? 5.394 -3.526 -19.941 1.00 96.06 335 PHE A N 1
ATOM 2619 C CA . PHE A 1 335 ? 4.997 -2.945 -18.665 1.00 96.06 335 PHE A CA 1
ATOM 2620 C C . PHE A 1 335 ? 3.717 -3.637 -18.215 1.00 96.06 335 PHE A C 1
ATOM 2622 O O . PHE A 1 335 ? 2.638 -3.288 -18.683 1.00 96.06 335 PHE A O 1
ATOM 2629 N N . GLN A 1 336 ? 3.833 -4.627 -17.332 1.00 95.75 336 GLN A N 1
ATOM 2630 C CA . GLN A 1 336 ? 2.701 -5.386 -16.804 1.00 95.75 336 GLN A CA 1
ATOM 2631 C C . GLN A 1 336 ? 2.745 -5.393 -15.277 1.00 95.75 336 GLN A C 1
ATOM 2633 O O . GLN A 1 336 ? 3.753 -5.767 -14.682 1.00 95.75 336 GLN A O 1
ATOM 2638 N N . LEU A 1 337 ? 1.635 -5.012 -14.647 1.00 95.62 337 LEU A N 1
ATOM 2639 C CA . LEU A 1 337 ? 1.486 -4.970 -13.195 1.00 95.62 337 LEU A CA 1
ATOM 2640 C C . LEU A 1 337 ? 0.128 -5.530 -12.761 1.00 95.62 337 LEU A C 1
ATOM 2642 O O . LEU A 1 337 ? -0.840 -5.471 -13.520 1.00 95.62 337 LEU A O 1
ATOM 2646 N N . PRO A 1 338 ? -0.003 -5.975 -11.499 1.00 94.81 338 PRO A N 1
ATOM 2647 C CA . PRO A 1 338 ? -1.312 -6.228 -10.899 1.00 94.81 338 PRO A CA 1
ATOM 2648 C C . PRO A 1 338 ? -2.080 -4.925 -10.583 1.00 94.81 338 PRO A C 1
ATOM 2650 O O . PRO A 1 338 ? -3.223 -4.980 -10.129 1.00 94.81 338 PRO A O 1
ATOM 2653 N N . TYR A 1 339 ? -1.464 -3.764 -10.829 1.00 93.56 339 TYR A N 1
ATOM 2654 C CA . TYR A 1 339 ? -1.946 -2.428 -10.493 1.00 93.56 339 TYR A CA 1
ATOM 2655 C C . TYR A 1 339 ? -2.361 -1.643 -11.744 1.00 93.56 339 TYR A C 1
ATOM 2657 O O . TYR A 1 339 ? -1.701 -1.762 -12.779 1.00 93.56 339 TYR A O 1
ATOM 2665 N N . PRO A 1 340 ? -3.410 -0.806 -11.671 1.00 91.56 340 PRO A N 1
ATOM 2666 C CA . PRO A 1 340 ? -3.736 0.109 -12.754 1.00 91.56 340 PRO A CA 1
ATOM 2667 C C . PRO A 1 340 ? -2.718 1.259 -12.834 1.00 91.56 340 PRO A C 1
ATOM 2669 O O . PRO A 1 340 ? -2.410 1.916 -11.835 1.00 91.56 340 PRO A O 1
ATOM 2672 N N . TYR A 1 341 ? -2.236 1.545 -14.042 1.00 92.69 341 TYR A N 1
ATOM 2673 C CA . TYR A 1 341 ? -1.389 2.695 -14.328 1.00 92.69 341 TYR A CA 1
ATOM 2674 C C . TYR A 1 341 ? -2.177 4.004 -14.194 1.00 92.69 341 TYR A C 1
ATOM 2676 O O . TYR A 1 341 ? -3.268 4.176 -14.744 1.00 92.69 341 TYR A O 1
ATOM 2684 N N . GLY A 1 342 ? -1.592 4.929 -13.438 1.00 87.94 342 GLY A N 1
ATOM 2685 C CA . GLY A 1 342 ? -1.982 6.327 -13.332 1.00 87.94 342 GLY A CA 1
ATOM 2686 C C . GLY A 1 342 ? -1.481 7.138 -14.515 1.00 87.94 342 GLY A C 1
ATOM 2687 O O . GLY A 1 342 ? -2.235 7.914 -15.087 1.00 87.94 342 GLY A O 1
ATOM 2688 N N . ASP A 1 343 ? -0.217 6.928 -14.874 1.00 91.12 343 ASP A N 1
ATOM 2689 C CA . ASP A 1 343 ? 0.505 7.637 -15.926 1.00 91.12 343 ASP A CA 1
ATOM 2690 C C . ASP A 1 343 ? 1.703 6.791 -16.388 1.00 91.12 343 ASP A C 1
ATOM 2692 O O . ASP A 1 343 ? 2.064 5.801 -15.753 1.00 91.12 343 ASP A O 1
ATOM 2696 N N . ALA A 1 344 ? 2.354 7.187 -17.472 1.00 94.38 344 ALA A N 1
ATOM 2697 C CA . ALA A 1 344 ? 3.680 6.717 -17.830 1.00 94.38 344 ALA A CA 1
ATOM 2698 C C . ALA A 1 344 ? 4.436 7.811 -18.588 1.00 94.38 344 ALA A C 1
ATOM 2700 O O . ALA A 1 344 ? 3.837 8.707 -19.180 1.00 94.38 344 ALA A O 1
ATOM 2701 N N . TRP A 1 345 ? 5.761 7.754 -18.588 1.00 95.75 345 TRP A N 1
ATOM 2702 C CA . TRP A 1 345 ? 6.577 8.679 -19.363 1.00 95.75 345 TRP A CA 1
ATOM 2703 C C . TRP A 1 345 ? 7.912 8.090 -19.776 1.00 95.75 345 TRP A C 1
ATOM 2705 O O . TRP A 1 345 ? 8.383 7.101 -19.218 1.00 95.75 345 TRP A O 1
ATOM 2715 N N . ILE A 1 346 ? 8.526 8.749 -20.751 1.00 96.12 346 ILE A N 1
ATOM 2716 C CA . ILE A 1 346 ? 9.894 8.495 -21.193 1.00 96.12 346 ILE A CA 1
ATOM 2717 C C . ILE A 1 346 ? 10.707 9.753 -20.894 1.00 96.12 346 ILE A C 1
ATOM 2719 O O . ILE A 1 346 ? 10.303 10.852 -21.277 1.00 96.12 346 ILE A O 1
ATOM 2723 N N . GLU A 1 347 ? 11.811 9.615 -20.169 1.00 94.94 347 GLU A N 1
ATOM 2724 C CA . GLU A 1 347 ? 12.669 10.739 -19.787 1.00 94.94 347 GLU A CA 1
ATOM 2725 C C . GLU A 1 347 ? 13.601 11.159 -20.932 1.00 94.94 347 GLU A C 1
ATOM 2727 O O . GLU A 1 347 ? 14.037 10.337 -21.738 1.00 94.94 347 GLU A O 1
ATOM 2732 N N . LYS A 1 348 ? 13.901 12.460 -20.988 1.00 91.06 348 LYS A N 1
ATOM 2733 C CA . LYS A 1 348 ? 14.881 13.072 -21.894 1.00 91.06 348 LYS A CA 1
ATOM 2734 C C . LYS A 1 348 ? 16.263 13.194 -21.227 1.00 91.06 348 LYS A C 1
ATOM 2736 O O . LYS A 1 348 ? 16.331 13.212 -19.997 1.00 91.06 348 LYS A O 1
ATOM 2741 N N . PRO A 1 349 ? 17.356 13.357 -22.002 1.00 93.19 349 PRO A N 1
ATOM 2742 C CA . PRO A 1 349 ? 17.407 13.548 -23.459 1.00 93.19 349 PRO A CA 1
ATOM 2743 C C . PRO A 1 349 ? 17.116 12.272 -24.261 1.00 93.19 349 PRO A C 1
ATOM 2745 O O . PRO A 1 349 ? 17.475 11.175 -23.850 1.00 93.19 349 PRO A O 1
ATOM 2748 N N . LEU A 1 350 ? 16.482 12.443 -25.425 1.00 92.69 350 LEU A N 1
ATOM 2749 C CA . LEU A 1 350 ? 16.269 11.401 -26.434 1.00 92.69 350 LEU A CA 1
ATOM 2750 C C . LEU A 1 350 ? 16.886 11.872 -27.764 1.00 92.69 350 LEU A C 1
ATOM 2752 O O . LEU A 1 350 ? 16.783 13.066 -28.057 1.00 92.69 350 LEU A O 1
ATOM 2756 N N . PRO A 1 351 ? 17.515 10.989 -28.563 1.00 93.12 351 PRO A N 1
ATOM 2757 C CA . PRO A 1 351 ? 18.006 11.340 -29.894 1.00 93.12 351 PRO A CA 1
ATOM 2758 C C . PRO A 1 351 ? 16.897 11.891 -30.795 1.00 93.12 351 PRO A C 1
ATOM 2760 O O . PRO A 1 351 ? 15.903 11.212 -31.038 1.00 93.12 351 PRO A O 1
ATOM 2763 N N . GLU A 1 352 ? 17.098 13.093 -31.341 1.00 89.00 352 GLU A N 1
ATOM 2764 C CA . GLU A 1 352 ? 16.122 13.758 -32.221 1.00 89.00 352 GLU A CA 1
ATOM 2765 C C . GLU A 1 352 ? 15.893 13.016 -33.544 1.00 89.00 352 GLU A C 1
ATOM 2767 O O . GLU A 1 352 ? 14.837 13.138 -34.164 1.00 89.00 352 GLU A O 1
ATOM 2772 N N . LYS A 1 353 ? 16.896 12.256 -33.995 1.00 93.31 353 LYS A N 1
ATOM 2773 C CA . LYS A 1 353 ? 16.872 11.488 -35.240 1.00 93.31 353 LYS A CA 1
ATOM 2774 C C . LYS A 1 353 ? 17.214 10.035 -34.967 1.00 93.31 353 LYS A C 1
ATOM 2776 O O . LYS A 1 353 ? 17.979 9.721 -34.061 1.00 93.31 353 LYS A O 1
ATOM 2781 N N . GLY A 1 354 ? 16.653 9.158 -35.791 1.00 95.12 354 GLY A N 1
ATOM 2782 C CA . GLY A 1 354 ? 16.951 7.731 -35.751 1.00 95.12 354 GLY A CA 1
ATOM 2783 C C . GLY A 1 354 ? 16.339 6.975 -34.571 1.00 95.12 354 GLY A C 1
ATOM 2784 O O . GLY A 1 354 ? 16.550 5.775 -34.489 1.00 95.12 354 GLY A O 1
ATOM 2785 N N . LEU A 1 355 ? 15.559 7.623 -33.698 1.00 97.12 355 LEU A N 1
ATOM 2786 C CA . LEU A 1 355 ? 14.804 6.962 -32.634 1.00 97.12 355 LEU A CA 1
ATOM 2787 C C . LEU A 1 355 ? 13.299 7.117 -32.866 1.00 97.12 355 LEU A C 1
ATOM 2789 O O . LEU A 1 355 ? 12.784 8.227 -32.996 1.00 97.12 355 LEU A O 1
ATOM 2793 N N . LYS A 1 356 ? 12.581 5.995 -32.837 1.00 97.25 356 LYS A N 1
ATOM 2794 C CA . LYS A 1 356 ? 11.117 5.948 -32.836 1.00 97.25 356 LYS A CA 1
ATOM 2795 C C . LYS A 1 356 ? 10.634 5.149 -31.633 1.00 97.25 356 LYS A C 1
ATOM 2797 O O . LYS A 1 356 ? 11.131 4.051 -31.385 1.00 97.25 356 LYS A O 1
ATOM 2802 N N . ILE A 1 357 ? 9.651 5.680 -30.904 1.00 97.12 357 ILE A N 1
ATOM 2803 C CA . ILE A 1 357 ? 9.002 4.956 -29.803 1.00 97.12 357 ILE A CA 1
ATOM 2804 C C . ILE A 1 357 ? 7.508 4.856 -30.074 1.00 97.12 357 ILE A C 1
ATOM 2806 O O . ILE A 1 357 ? 6.847 5.856 -30.365 1.00 97.12 357 ILE A O 1
ATOM 2810 N N . GLU A 1 358 ? 6.981 3.642 -29.967 1.00 97.81 358 GLU A N 1
ATOM 2811 C CA . GLU A 1 358 ? 5.581 3.308 -30.211 1.00 97.81 358 GLU A CA 1
ATOM 2812 C C . GLU A 1 358 ? 4.988 2.598 -28.988 1.00 97.81 358 GLU A C 1
ATOM 2814 O O . GLU A 1 358 ? 5.675 1.839 -28.311 1.00 97.81 358 GLU A O 1
ATOM 2819 N N . LEU A 1 359 ? 3.708 2.824 -28.704 1.00 97.69 359 LEU A N 1
ATOM 2820 C CA . LEU A 1 359 ? 2.974 2.221 -27.595 1.00 97.69 359 LEU A CA 1
ATOM 2821 C C . LEU A 1 359 ? 1.884 1.281 -28.111 1.00 97.69 359 LEU A C 1
ATOM 2823 O O . LEU A 1 359 ? 1.194 1.602 -29.078 1.00 97.69 359 LEU A O 1
ATOM 2827 N N . SER A 1 360 ? 1.693 0.148 -27.436 1.00 97.62 360 SER A N 1
ATOM 2828 C CA . SER A 1 360 ? 0.610 -0.798 -27.719 1.00 97.62 360 SER A CA 1
ATOM 2829 C C . SER A 1 360 ? -0.006 -1.371 -26.440 1.00 97.62 360 SER A C 1
ATOM 2831 O O . SER A 1 360 ? 0.697 -1.600 -25.460 1.00 97.62 360 SER A O 1
ATOM 2833 N N . HIS A 1 361 ? -1.311 -1.654 -26.442 1.00 96.12 361 HIS A N 1
ATOM 2834 C CA . HIS A 1 361 ? -1.976 -2.382 -25.345 1.00 96.12 361 HIS A CA 1
ATOM 2835 C C . HIS A 1 361 ? -2.149 -3.873 -25.634 1.00 96.12 361 HIS A C 1
ATOM 2837 O O . HIS A 1 361 ? -2.183 -4.685 -24.715 1.00 96.12 361 HIS A O 1
ATOM 2843 N N . ASP A 1 362 ? -2.262 -4.234 -26.909 1.00 94.56 362 ASP A N 1
ATOM 2844 C CA . ASP A 1 362 ? -2.554 -5.587 -27.388 1.00 94.56 362 ASP A CA 1
ATOM 2845 C C . ASP A 1 362 ? -1.321 -6.273 -28.006 1.00 94.56 362 ASP A C 1
ATOM 2847 O O . ASP A 1 362 ? -1.372 -7.457 -28.329 1.00 94.56 362 ASP A O 1
ATOM 2851 N N . GLY A 1 363 ? -0.212 -5.539 -28.167 1.00 95.56 363 GLY A N 1
ATOM 2852 C CA . GLY A 1 363 ? 0.993 -5.984 -28.871 1.00 95.56 363 GLY A CA 1
ATOM 2853 C C . GLY A 1 363 ? 0.847 -6.028 -30.396 1.00 95.56 363 GLY A C 1
ATOM 2854 O O . GLY A 1 363 ? 1.770 -6.469 -31.077 1.00 95.56 363 GLY A O 1
ATOM 2855 N N . ARG A 1 364 ? -0.293 -5.590 -30.944 1.00 95.44 364 ARG A N 1
ATOM 2856 C CA . ARG A 1 364 ? -0.625 -5.654 -32.377 1.00 95.44 364 ARG A CA 1
ATOM 2857 C C . ARG A 1 364 ? -0.771 -4.262 -32.972 1.00 95.44 364 ARG A C 1
ATOM 2859 O O . ARG A 1 364 ? -0.188 -3.969 -34.010 1.00 95.44 364 ARG A O 1
ATOM 2866 N N . SER A 1 365 ? -1.520 -3.406 -32.291 1.00 96.50 365 SER A N 1
ATOM 2867 C CA . SER A 1 365 ? -1.812 -2.038 -32.697 1.00 96.50 365 SER A CA 1
ATOM 2868 C C . SER A 1 365 ? -0.808 -1.100 -32.037 1.00 96.50 365 SER A C 1
ATOM 2870 O O . SER A 1 365 ? -0.785 -0.989 -30.809 1.00 96.50 365 SER A O 1
ATOM 2872 N N . TRP A 1 366 ? 0.028 -0.442 -32.840 1.00 97.50 366 TRP A N 1
ATOM 2873 C CA . TRP A 1 366 ? 1.111 0.420 -32.365 1.00 97.50 366 TRP A CA 1
ATOM 2874 C C . TRP A 1 366 ? 0.820 1.883 -32.691 1.00 97.50 366 TRP A C 1
ATOM 2876 O O . TRP A 1 366 ? 0.545 2.233 -33.837 1.00 97.50 366 TRP A O 1
ATOM 2886 N N . ARG A 1 367 ? 0.890 2.746 -31.676 1.00 97.00 367 ARG A N 1
ATOM 2887 C CA . ARG A 1 367 ? 0.769 4.199 -31.814 1.00 97.00 367 ARG A CA 1
ATOM 2888 C C . ARG A 1 367 ? 2.117 4.843 -31.545 1.00 97.00 367 ARG A C 1
ATOM 2890 O O . ARG A 1 367 ? 2.648 4.696 -30.450 1.00 97.00 367 ARG A O 1
ATOM 2897 N N . GLN A 1 368 ? 2.641 5.601 -32.500 1.00 97.06 368 GLN A N 1
ATOM 2898 C CA . GLN A 1 368 ? 3.851 6.387 -32.275 1.00 97.06 368 GLN A CA 1
ATOM 2899 C C . GLN A 1 368 ? 3.622 7.447 -31.187 1.00 97.06 368 GLN A C 1
ATOM 2901 O O . GLN A 1 368 ? 2.594 8.130 -31.176 1.00 97.06 368 GLN A O 1
ATOM 2906 N N . VAL A 1 369 ? 4.574 7.547 -30.259 1.00 95.94 369 VAL A N 1
ATOM 2907 C CA . VAL A 1 369 ? 4.586 8.528 -29.161 1.00 95.94 369 VAL A CA 1
ATOM 2908 C C . VAL A 1 369 ? 5.827 9.423 -29.186 1.00 95.94 369 VAL A C 1
ATOM 2910 O O . VAL A 1 369 ? 5.809 10.499 -28.596 1.00 95.94 369 VAL A O 1
ATOM 2913 N N . TYR A 1 370 ? 6.882 9.016 -29.898 1.00 95.69 370 TYR A N 1
ATOM 2914 C CA . TYR A 1 370 ? 8.085 9.814 -30.141 1.00 95.69 370 TYR A CA 1
ATOM 2915 C C . TYR A 1 370 ? 8.631 9.550 -31.558 1.00 95.69 370 TYR A C 1
ATOM 2917 O O . TYR A 1 370 ? 8.616 8.389 -31.983 1.00 95.69 370 TYR A O 1
ATOM 2925 N N . PRO A 1 371 ? 9.107 10.578 -32.293 1.00 89.19 371 PRO A N 1
ATOM 2926 C CA . PRO A 1 371 ? 9.191 11.997 -31.903 1.00 89.19 371 PRO A CA 1
ATOM 2927 C C . PRO A 1 371 ? 7.850 12.746 -31.944 1.00 89.19 371 PRO A C 1
ATOM 2929 O O . PRO A 1 371 ? 7.762 13.880 -31.491 1.00 89.19 371 PRO A O 1
ATOM 2932 N N . ALA A 1 372 ? 6.796 12.107 -32.453 1.00 81.12 372 ALA A N 1
ATOM 2933 C CA . ALA A 1 372 ? 5.450 12.668 -32.532 1.00 81.12 372 ALA A CA 1
ATOM 2934 C C . ALA A 1 372 ? 4.438 11.777 -31.797 1.00 81.12 372 ALA A C 1
ATOM 2936 O O . ALA A 1 372 ? 4.538 10.553 -31.872 1.00 81.12 372 ALA A O 1
ATOM 2937 N N . GLY A 1 373 ? 3.446 12.390 -31.140 1.00 76.88 373 GLY A N 1
ATOM 2938 C CA . GLY A 1 373 ? 2.237 11.718 -30.642 1.00 76.88 373 GLY A CA 1
ATOM 2939 C C . GLY A 1 373 ? 2.085 11.612 -29.120 1.00 76.88 373 GLY A C 1
ATOM 2940 O O . GLY A 1 373 ? 0.958 11.401 -28.660 1.00 76.88 373 GLY A O 1
ATOM 2941 N N . GLY A 1 374 ? 3.168 11.766 -28.353 1.00 74.44 374 GLY A N 1
ATOM 2942 C CA . GLY A 1 374 ? 3.145 11.943 -26.897 1.00 74.44 374 GLY A CA 1
ATOM 2943 C C . GLY A 1 374 ? 3.065 13.418 -26.490 1.00 74.44 374 GLY A C 1
ATOM 2944 O O . GLY A 1 374 ? 3.295 14.306 -27.311 1.00 74.44 374 GLY A O 1
ATOM 2945 N N . VAL A 1 375 ? 2.739 13.684 -25.221 1.00 82.44 375 VAL A N 1
ATOM 2946 C CA . VAL A 1 375 ? 2.730 15.054 -24.682 1.00 82.44 375 VAL A CA 1
ATOM 2947 C C . VAL A 1 375 ? 4.121 15.370 -24.146 1.00 82.44 375 VAL A C 1
ATOM 2949 O O . VAL A 1 375 ? 4.538 14.833 -23.122 1.00 82.44 375 VAL A O 1
ATOM 2952 N N . ASP A 1 376 ? 4.851 16.212 -24.865 1.00 88.50 376 ASP A N 1
ATOM 2953 C CA . ASP A 1 376 ? 6.198 16.635 -24.502 1.00 88.50 376 ASP A CA 1
ATOM 2954 C C . ASP A 1 376 ? 6.147 17.813 -23.516 1.00 88.50 376 ASP A C 1
ATOM 2956 O O . ASP A 1 376 ? 5.643 18.883 -23.851 1.00 88.50 376 ASP A O 1
ATOM 2960 N N . ASP A 1 377 ? 6.654 17.624 -22.295 1.00 84.31 377 ASP A N 1
ATOM 2961 C CA . ASP A 1 377 ? 6.733 18.684 -21.274 1.00 84.31 377 ASP A CA 1
ATOM 2962 C C . ASP A 1 377 ? 8.118 19.361 -21.203 1.00 84.31 377 ASP A C 1
ATOM 2964 O O . ASP A 1 377 ? 8.431 20.082 -20.252 1.00 84.31 377 ASP A O 1
ATOM 2968 N N . GLY A 1 378 ? 8.975 19.102 -22.197 1.00 88.88 378 GLY A N 1
ATOM 2969 C CA . GLY A 1 378 ? 10.361 19.559 -22.263 1.00 88.88 378 GLY A CA 1
ATOM 2970 C C . GLY A 1 378 ? 11.343 18.643 -21.527 1.00 88.88 378 GLY A C 1
ATOM 2971 O O . GLY A 1 378 ? 12.501 18.549 -21.932 1.00 88.88 378 GLY A O 1
ATOM 2972 N N . LYS A 1 379 ? 10.897 17.911 -20.500 1.00 89.75 379 LYS A N 1
ATOM 2973 C CA . LYS A 1 379 ? 11.721 16.955 -19.735 1.00 89.75 379 LYS A CA 1
ATOM 2974 C C . LYS A 1 379 ? 11.369 15.503 -20.041 1.00 89.75 379 LYS A C 1
ATOM 2976 O O . LYS A 1 379 ? 12.184 14.609 -19.813 1.00 89.75 379 LYS A O 1
ATOM 2981 N N . ARG A 1 380 ? 10.141 15.253 -20.489 1.00 93.44 380 ARG A N 1
ATOM 2982 C CA . ARG A 1 380 ? 9.546 13.925 -20.612 1.00 93.44 380 ARG A CA 1
ATOM 2983 C C . ARG A 1 380 ? 8.561 13.884 -21.771 1.00 93.44 380 ARG A C 1
ATOM 2985 O O . ARG A 1 380 ? 7.899 14.871 -22.074 1.00 93.44 380 ARG A O 1
ATOM 2992 N N . ILE A 1 381 ? 8.404 12.698 -22.344 1.00 93.69 381 ILE A N 1
ATOM 2993 C CA . ILE A 1 381 ? 7.280 12.353 -23.214 1.00 93.69 381 ILE A CA 1
ATOM 2994 C C . ILE A 1 381 ? 6.233 11.650 -22.349 1.00 93.69 381 ILE A C 1
ATOM 2996 O O . ILE A 1 381 ? 6.430 10.495 -21.968 1.00 93.69 381 ILE A O 1
ATOM 3000 N N . ARG A 1 382 ? 5.150 12.346 -21.985 1.00 91.00 382 ARG A N 1
ATOM 3001 C CA . ARG A 1 382 ? 4.050 11.808 -21.167 1.00 91.00 382 ARG A CA 1
ATOM 3002 C C . ARG A 1 382 ? 3.123 10.934 -22.011 1.00 91.00 382 ARG A C 1
ATOM 3004 O O . ARG A 1 382 ? 2.801 11.256 -23.156 1.00 91.00 382 ARG A O 1
ATOM 3011 N N . LEU A 1 383 ? 2.666 9.846 -21.399 1.00 93.56 383 LEU A N 1
ATOM 3012 C CA . LEU A 1 383 ? 1.835 8.795 -21.990 1.00 93.56 383 LEU A CA 1
ATOM 3013 C C . LEU A 1 383 ? 0.491 8.644 -21.259 1.00 93.56 383 LEU A C 1
ATOM 3015 O O . LEU A 1 383 ? -0.229 7.678 -21.510 1.00 93.56 383 LEU A O 1
ATOM 3019 N N . PHE A 1 384 ? 0.162 9.582 -20.363 1.00 87.00 384 PHE A N 1
ATOM 3020 C CA . PHE A 1 384 ? -1.019 9.589 -19.497 1.00 87.00 384 PHE A CA 1
ATOM 3021 C C . PHE A 1 384 ? -2.292 9.088 -20.186 1.00 87.00 384 PHE A C 1
ATOM 3023 O O . PHE A 1 384 ? -2.828 8.050 -19.801 1.00 87.00 384 PHE A O 1
ATOM 3030 N N . ASP A 1 385 ? -2.729 9.765 -21.251 1.00 84.44 385 ASP A N 1
ATOM 3031 C CA . ASP A 1 385 ? -3.987 9.460 -21.948 1.00 84.44 385 ASP A CA 1
ATOM 3032 C C . ASP A 1 385 ? -4.014 8.073 -22.602 1.00 84.44 385 ASP A C 1
ATOM 3034 O O . ASP A 1 385 ? -5.080 7.562 -22.943 1.00 84.44 385 ASP A O 1
ATOM 3038 N N . LEU A 1 386 ? -2.847 7.458 -22.789 1.00 90.31 386 LEU A N 1
ATOM 3039 C CA . LEU A 1 386 ? -2.713 6.147 -23.409 1.00 90.31 386 LEU A CA 1
ATOM 3040 C C . LEU A 1 386 ? -2.781 5.040 -22.359 1.00 90.31 386 LEU A C 1
ATOM 3042 O O . LEU A 1 386 ? -3.471 4.048 -22.556 1.00 90.31 386 LEU A O 1
ATOM 3046 N N . VAL A 1 387 ? -2.099 5.194 -21.224 1.00 92.75 387 VAL A N 1
ATOM 3047 C CA . VAL A 1 387 ? -1.932 4.094 -20.253 1.00 92.75 387 VAL A CA 1
ATOM 3048 C C . VAL A 1 387 ? -2.932 4.108 -19.103 1.00 92.75 387 VAL A C 1
ATOM 3050 O O . VAL A 1 387 ? -3.049 3.116 -18.382 1.00 92.75 387 VAL A O 1
ATOM 3053 N N . ARG A 1 388 ? -3.659 5.209 -18.915 1.00 88.25 388 ARG A N 1
ATOM 3054 C CA . ARG A 1 388 ? -4.545 5.413 -17.771 1.00 88.25 388 ARG A CA 1
ATOM 3055 C C . ARG A 1 388 ? -5.533 4.258 -17.557 1.00 88.25 388 ARG A C 1
ATOM 3057 O O . ARG A 1 388 ? -6.301 3.895 -18.448 1.00 88.25 388 ARG A O 1
ATOM 3064 N N . GLY A 1 389 ? -5.545 3.705 -16.344 1.00 85.94 389 GLY A N 1
ATOM 3065 C CA . GLY A 1 389 ? -6.448 2.629 -15.922 1.00 85.94 389 GLY A CA 1
ATOM 3066 C C . GLY A 1 389 ? -6.119 1.248 -16.497 1.00 85.94 389 GLY A C 1
ATOM 3067 O O . GLY A 1 389 ? -6.798 0.279 -16.155 1.00 85.94 389 GLY A O 1
ATOM 3068 N N . LYS A 1 390 ? -5.091 1.136 -17.349 1.00 91.19 390 LYS A N 1
ATOM 3069 C CA . LYS A 1 390 ? -4.597 -0.138 -17.882 1.00 91.19 390 LYS A CA 1
ATOM 3070 C C . LYS A 1 390 ? -3.681 -0.804 -16.864 1.00 91.19 390 LYS A C 1
ATOM 3072 O O . LYS A 1 390 ? -2.994 -0.122 -16.121 1.00 91.19 390 LYS A O 1
ATOM 3077 N N . THR A 1 391 ? -3.627 -2.128 -16.860 1.00 93.50 391 THR A N 1
ATOM 3078 C CA . THR A 1 391 ? -2.671 -2.913 -16.053 1.00 93.50 391 THR A CA 1
ATOM 3079 C C . THR A 1 391 ? -1.479 -3.404 -16.872 1.00 93.50 391 THR A C 1
ATOM 3081 O O . THR A 1 391 ? -0.508 -3.918 -16.320 1.00 93.50 391 THR A O 1
ATOM 3084 N N . ALA A 1 392 ? -1.547 -3.245 -18.197 1.00 96.06 392 ALA A N 1
ATOM 3085 C CA . ALA A 1 392 ? -0.469 -3.594 -19.100 1.00 96.06 392 ALA A CA 1
ATOM 3086 C C . ALA A 1 392 ? -0.390 -2.650 -20.309 1.00 96.06 392 ALA A C 1
ATOM 3088 O O . ALA A 1 392 ? -1.413 -2.199 -20.839 1.00 96.06 392 ALA A O 1
ATOM 3089 N N . PHE A 1 393 ? 0.830 -2.383 -20.762 1.00 97.56 393 PHE A N 1
ATOM 3090 C CA . PHE A 1 393 ? 1.133 -1.778 -22.056 1.00 97.56 393 PHE A CA 1
ATOM 3091 C C . PHE A 1 393 ? 2.539 -2.187 -22.508 1.00 97.56 393 PHE A C 1
ATOM 3093 O O . PHE A 1 393 ? 3.346 -2.695 -21.733 1.00 97.56 393 PHE A O 1
ATOM 3100 N N . ARG A 1 394 ? 2.837 -1.968 -23.784 1.00 97.56 394 ARG A N 1
ATOM 3101 C CA . ARG A 1 394 ? 4.133 -2.247 -24.396 1.00 97.56 394 ARG A CA 1
ATOM 3102 C C . ARG A 1 394 ? 4.705 -0.987 -25.013 1.00 97.56 394 ARG A C 1
ATOM 3104 O O . ARG A 1 394 ? 3.953 -0.216 -25.606 1.00 97.56 394 ARG A O 1
ATOM 3111 N N . LEU A 1 395 ? 6.020 -0.817 -24.920 1.00 97.62 395 LEU A N 1
ATOM 3112 C CA . LEU A 1 395 ? 6.765 0.204 -25.653 1.00 97.62 395 LEU A CA 1
ATOM 3113 C C . LEU A 1 395 ? 7.702 -0.470 -26.649 1.00 97.62 395 LEU A C 1
ATOM 3115 O O . LEU A 1 395 ? 8.580 -1.227 -26.245 1.00 97.62 395 LEU A O 1
ATOM 3119 N N . LYS A 1 396 ? 7.539 -0.188 -27.939 1.00 97.56 396 LYS A N 1
ATOM 3120 C CA . LYS A 1 396 ? 8.482 -0.591 -28.979 1.00 97.56 396 LYS A CA 1
ATOM 3121 C C . LYS A 1 396 ? 9.451 0.551 -29.229 1.00 97.56 396 LYS A C 1
ATOM 3123 O O . LYS A 1 396 ? 9.032 1.649 -29.581 1.00 97.56 396 LYS A O 1
ATOM 3128 N N . VAL A 1 397 ? 10.734 0.280 -29.046 1.00 97.25 397 VAL A N 1
ATOM 3129 C CA . VAL A 1 397 ? 11.835 1.225 -29.237 1.00 97.25 397 VAL A CA 1
ATOM 3130 C C . VAL A 1 397 ? 12.570 0.799 -30.496 1.00 97.25 397 VAL A C 1
ATOM 3132 O O . VAL A 1 397 ? 13.086 -0.313 -30.539 1.00 97.25 397 VAL A O 1
ATOM 3135 N N . THR A 1 398 ? 12.585 1.648 -31.518 1.00 97.94 398 THR A N 1
ATOM 3136 C CA . THR A 1 398 ? 13.219 1.373 -32.814 1.00 97.94 398 THR A CA 1
ATOM 3137 C C . THR A 1 398 ? 14.357 2.358 -33.055 1.00 97.94 398 THR A C 1
ATOM 3139 O O . THR A 1 398 ? 14.145 3.569 -32.989 1.00 97.94 398 THR A O 1
ATOM 3142 N N . LEU A 1 399 ? 15.538 1.823 -33.347 1.00 97.81 399 LEU A N 1
ATOM 3143 C CA . LEU A 1 399 ? 16.696 2.524 -33.882 1.00 97.81 399 LEU A CA 1
ATOM 3144 C C . LEU A 1 399 ? 16.697 2.358 -35.402 1.00 97.81 399 LEU A C 1
ATOM 3146 O O . LEU A 1 399 ? 16.708 1.232 -35.898 1.00 97.81 399 LEU A O 1
ATOM 3150 N N . ALA A 1 400 ? 16.623 3.464 -36.133 1.00 98.06 400 ALA A N 1
ATOM 3151 C CA . ALA A 1 400 ? 16.634 3.445 -37.591 1.00 98.06 400 ALA A CA 1
ATOM 3152 C C . ALA A 1 400 ? 18.028 3.092 -38.122 1.00 98.06 400 ALA A C 1
ATOM 3154 O O . ALA A 1 400 ? 19.030 3.431 -37.493 1.00 98.06 400 ALA A O 1
ATOM 3155 N N . ALA A 1 401 ? 18.104 2.480 -39.301 1.00 97.75 401 ALA A N 1
ATOM 3156 C CA . ALA A 1 401 ? 19.367 2.241 -39.993 1.00 97.75 401 ALA A CA 1
ATOM 3157 C C . ALA A 1 401 ? 20.257 3.504 -40.012 1.00 97.75 401 ALA A C 1
ATOM 3159 O O . ALA A 1 401 ? 19.793 4.616 -40.279 1.00 97.75 401 ALA A O 1
ATOM 3160 N N . GLY A 1 402 ? 21.542 3.331 -39.702 1.00 96.44 402 GLY A N 1
ATOM 3161 C CA . GLY A 1 402 ? 22.526 4.411 -39.611 1.00 96.44 402 GLY A CA 1
ATOM 3162 C C . GLY A 1 402 ? 22.411 5.309 -38.374 1.00 96.44 402 GLY A C 1
ATOM 3163 O O . GLY A 1 402 ? 23.158 6.279 -38.277 1.00 96.44 402 GLY A O 1
ATOM 3164 N N . SER A 1 403 ? 21.505 5.029 -37.428 1.00 96.56 403 SER A N 1
ATOM 3165 C CA . SER A 1 403 ? 21.412 5.804 -36.187 1.00 96.56 403 SER A CA 1
ATOM 3166 C C . SER A 1 403 ? 22.614 5.575 -35.272 1.00 96.56 403 SER A C 1
ATOM 3168 O O . SER A 1 403 ? 23.116 4.454 -35.158 1.00 96.56 403 SER A O 1
ATOM 3170 N N . GLU A 1 404 ? 22.983 6.608 -34.521 1.00 95.31 404 GLU A N 1
ATOM 3171 C CA . GLU A 1 404 ? 23.950 6.492 -33.431 1.00 95.31 404 GLU A CA 1
ATOM 3172 C C . GLU A 1 404 ? 23.464 5.533 -32.326 1.00 95.31 404 GLU A C 1
ATOM 3174 O O . GLU A 1 404 ? 22.259 5.458 -32.056 1.00 95.31 404 GLU A O 1
ATOM 3179 N N . PRO A 1 405 ? 24.380 4.832 -31.629 1.00 95.12 405 PRO A N 1
ATOM 3180 C CA . PRO A 1 405 ? 24.029 4.009 -30.480 1.00 95.12 405 PRO A CA 1
ATOM 3181 C C . PRO A 1 405 ? 23.283 4.796 -29.395 1.00 95.12 405 PRO A C 1
ATOM 3183 O O . PRO A 1 405 ? 23.724 5.860 -28.948 1.00 95.12 405 PRO A O 1
ATOM 3186 N N . LEU A 1 406 ? 22.184 4.230 -28.903 1.00 94.31 406 LEU A N 1
ATOM 3187 C CA . LEU A 1 406 ? 21.375 4.815 -27.842 1.00 94.31 406 LEU A CA 1
ATOM 3188 C C . LEU A 1 406 ? 22.092 4.671 -26.497 1.00 94.31 406 LEU A C 1
ATOM 3190 O O . LEU A 1 406 ? 22.246 3.568 -25.973 1.00 94.31 406 LEU A O 1
ATOM 3194 N N . ALA A 1 407 ? 22.523 5.804 -25.939 1.00 90.06 407 ALA A N 1
ATOM 3195 C CA . ALA A 1 407 ? 23.279 5.847 -24.688 1.00 90.06 407 ALA A CA 1
ATOM 3196 C C . ALA A 1 407 ? 22.442 5.535 -23.437 1.00 90.06 407 ALA A C 1
ATOM 3198 O O . ALA A 1 407 ? 22.985 5.132 -22.417 1.00 90.06 407 ALA A O 1
ATOM 3199 N N . GLY A 1 408 ? 21.127 5.733 -23.502 1.00 89.69 408 GLY A N 1
ATOM 3200 C CA . GLY A 1 408 ? 20.228 5.465 -22.393 1.00 89.69 408 GLY A CA 1
ATOM 3201 C C . GLY A 1 408 ? 18.778 5.699 -22.787 1.00 89.69 408 GLY A C 1
ATOM 3202 O O . GLY A 1 408 ? 18.473 6.443 -23.716 1.00 89.69 408 GLY A O 1
ATOM 3203 N N . LEU A 1 409 ? 17.884 5.036 -22.069 1.00 93.62 409 LEU A N 1
ATOM 3204 C CA . LEU A 1 409 ? 16.443 5.193 -22.178 1.00 93.62 409 LEU A CA 1
ATOM 3205 C C . LEU A 1 409 ? 15.861 4.894 -20.812 1.00 93.62 409 LEU A C 1
ATOM 3207 O O . LEU A 1 409 ? 16.031 3.786 -20.303 1.00 93.62 409 LEU A O 1
ATOM 3211 N N . ARG A 1 410 ? 15.147 5.857 -20.246 1.00 95.00 410 ARG A N 1
ATOM 3212 C CA . ARG A 1 410 ? 14.431 5.658 -18.997 1.00 95.00 410 ARG A CA 1
ATOM 3213 C C . ARG A 1 410 ? 12.943 5.827 -19.234 1.00 95.00 410 ARG A C 1
ATOM 3215 O O . ARG A 1 410 ? 12.491 6.895 -19.638 1.00 95.00 410 ARG A O 1
ATOM 3222 N N . ALA A 1 411 ? 12.199 4.754 -19.012 1.00 95.69 411 ALA A N 1
ATOM 3223 C CA . ALA A 1 411 ? 10.754 4.710 -19.145 1.00 95.69 411 ALA A CA 1
ATOM 3224 C C . ALA A 1 411 ? 10.139 4.320 -17.800 1.00 95.69 411 ALA A C 1
ATOM 3226 O O . ALA A 1 411 ? 10.569 3.363 -17.155 1.00 95.69 411 ALA A O 1
ATOM 3227 N N . VAL A 1 412 ? 9.136 5.074 -17.366 1.00 95.94 412 VAL A N 1
ATOM 3228 C CA . VAL A 1 412 ? 8.501 4.916 -16.058 1.00 95.94 412 VAL A CA 1
ATOM 3229 C C . VAL A 1 412 ? 7.007 4.742 -16.261 1.00 95.94 412 VAL A C 1
ATOM 3231 O O . VAL A 1 412 ? 6.376 5.566 -16.912 1.00 95.94 412 VAL A O 1
ATOM 3234 N N . GLY A 1 413 ? 6.432 3.687 -15.693 1.00 95.44 413 GLY A N 1
ATOM 3235 C CA . GLY A 1 413 ? 4.990 3.543 -15.525 1.00 95.44 413 GLY A CA 1
ATOM 3236 C C . GLY A 1 413 ? 4.611 3.838 -14.081 1.00 95.44 413 GLY A C 1
ATOM 3237 O O . GLY A 1 413 ? 4.945 3.058 -13.193 1.00 95.44 413 GLY A O 1
ATOM 3238 N N . ALA A 1 414 ? 3.913 4.941 -13.829 1.00 93.69 414 ALA A N 1
ATOM 3239 C CA . ALA A 1 414 ? 3.387 5.250 -12.508 1.00 93.69 414 ALA A CA 1
ATOM 3240 C C . ALA A 1 414 ? 2.022 4.598 -12.315 1.00 93.69 414 ALA A C 1
ATOM 3242 O O . ALA A 1 414 ? 1.134 4.727 -13.155 1.00 93.69 414 ALA A O 1
ATOM 3243 N N . PHE A 1 415 ? 1.829 3.915 -11.196 1.00 93.12 415 PHE A N 1
ATOM 3244 C CA . PHE A 1 415 ? 0.610 3.172 -10.904 1.00 93.12 415 PHE A CA 1
ATOM 3245 C C . PHE A 1 415 ? 0.054 3.528 -9.536 1.00 93.12 415 PHE A C 1
ATOM 3247 O O . PHE A 1 415 ? 0.728 4.113 -8.685 1.00 93.12 415 PHE A O 1
ATOM 3254 N N . HIS A 1 416 ? -1.204 3.159 -9.344 1.00 88.50 416 HIS A N 1
ATOM 3255 C CA . HIS A 1 416 ? -1.855 3.255 -8.056 1.00 88.50 416 HIS A CA 1
ATOM 3256 C C . HIS A 1 416 ? -1.930 1.900 -7.374 1.00 88.50 416 HIS A C 1
ATOM 3258 O O . HIS A 1 416 ? -2.276 0.900 -8.003 1.00 88.50 416 HIS A O 1
ATOM 3264 N N . HIS A 1 417 ? -1.655 1.893 -6.080 1.00 90.38 417 HIS A N 1
ATOM 3265 C CA . HIS A 1 417 ? -1.913 0.755 -5.219 1.00 90.38 417 HIS A CA 1
ATOM 3266 C C . HIS A 1 417 ? -2.427 1.240 -3.859 1.00 90.38 417 HIS A C 1
ATOM 3268 O O . HIS A 1 417 ? -2.145 2.366 -3.428 1.00 90.38 417 HIS A O 1
ATOM 3274 N N . ASN A 1 418 ? -3.134 0.374 -3.141 1.00 88.69 418 ASN A N 1
ATOM 3275 C CA . ASN A 1 418 ? -3.516 0.659 -1.766 1.00 88.69 418 ASN A CA 1
ATOM 3276 C C . ASN A 1 418 ? -2.306 0.459 -0.844 1.00 88.69 418 ASN A C 1
ATOM 3278 O O . ASN A 1 418 ? -1.898 -0.667 -0.556 1.00 88.69 418 ASN A O 1
ATOM 3282 N N . PHE A 1 419 ? -1.733 1.551 -0.349 1.00 84.44 419 PHE A N 1
ATOM 3283 C CA . PHE A 1 419 ? -0.556 1.486 0.519 1.00 84.44 419 PHE A CA 1
ATOM 3284 C C . PHE A 1 419 ? -0.841 0.810 1.876 1.00 84.44 419 PHE A C 1
ATOM 3286 O O . PHE A 1 419 ? 0.083 0.366 2.555 1.00 84.44 419 PHE A O 1
ATOM 3293 N N . MET A 1 420 ? -2.114 0.692 2.282 1.00 80.38 420 MET A N 1
ATOM 3294 C CA . MET A 1 420 ? -2.510 0.108 3.574 1.00 80.38 420 MET A CA 1
ATOM 3295 C C . MET A 1 420 ? -2.343 -1.419 3.640 1.00 80.38 420 MET A C 1
ATOM 3297 O O . MET A 1 420 ? -2.465 -2.008 4.717 1.00 80.38 420 MET A O 1
ATOM 3301 N N . VAL A 1 421 ? -2.071 -2.072 2.505 1.00 86.31 421 VAL A N 1
ATOM 3302 C CA . VAL A 1 421 ? -1.818 -3.521 2.433 1.00 86.31 421 VAL A CA 1
ATOM 3303 C C . VAL A 1 421 ? -0.365 -3.882 2.139 1.00 86.31 421 VAL A C 1
ATOM 3305 O O . VAL A 1 421 ? -0.047 -5.057 1.966 1.00 86.31 421 VAL A O 1
ATOM 3308 N N . LEU A 1 422 ? 0.526 -2.894 2.073 1.00 88.88 422 LEU A N 1
ATOM 3309 C CA . LEU A 1 422 ? 1.940 -3.153 1.837 1.00 88.88 422 LEU A CA 1
ATOM 3310 C C . LEU A 1 422 ? 2.597 -3.873 3.027 1.00 88.88 422 LEU A C 1
ATOM 3312 O O . LEU A 1 422 ? 2.213 -3.645 4.180 1.00 88.88 422 LEU A O 1
ATOM 3316 N N . PRO A 1 423 ? 3.641 -4.685 2.773 1.00 93.56 423 PRO A N 1
ATOM 3317 C CA . PRO A 1 423 ? 4.367 -5.428 3.798 1.00 93.56 423 PRO A CA 1
ATOM 3318 C C . PRO A 1 423 ? 5.317 -4.505 4.573 1.00 93.56 423 PRO A C 1
ATOM 3320 O O . PRO A 1 423 ? 6.538 -4.556 4.421 1.00 93.56 423 PRO A O 1
ATOM 3323 N N . ALA A 1 424 ? 4.742 -3.616 5.377 1.00 88.50 424 ALA A N 1
ATOM 3324 C CA . ALA A 1 424 ? 5.454 -2.668 6.217 1.00 88.50 424 ALA A CA 1
ATOM 3325 C C . ALA A 1 424 ? 6.297 -3.350 7.303 1.00 88.50 424 ALA A C 1
ATOM 3327 O O . ALA A 1 424 ? 5.998 -4.452 7.775 1.00 88.50 424 ALA A O 1
ATOM 3328 N N . LEU A 1 425 ? 7.339 -2.640 7.730 1.00 88.50 425 LEU A N 1
ATOM 3329 C CA . LEU A 1 425 ? 8.098 -2.989 8.922 1.00 88.50 425 LEU A CA 1
ATOM 3330 C C . LEU A 1 425 ? 7.357 -2.460 10.147 1.00 88.50 425 LEU A C 1
ATOM 3332 O O . LEU A 1 425 ? 6.784 -1.373 10.107 1.00 88.50 425 LEU A O 1
ATOM 3336 N N . LEU A 1 426 ? 7.402 -3.208 11.243 1.00 83.75 426 LEU A N 1
ATOM 3337 C CA . LEU A 1 426 ? 6.977 -2.730 12.555 1.00 83.75 426 LEU A CA 1
ATOM 3338 C C . LEU A 1 426 ? 8.196 -2.515 13.446 1.00 83.75 426 LEU A C 1
ATOM 3340 O O . LEU A 1 426 ? 9.325 -2.852 13.077 1.00 83.75 426 LEU A O 1
ATOM 3344 N N . LYS A 1 427 ? 7.960 -1.966 14.635 1.00 81.69 427 LYS A N 1
ATOM 3345 C CA . LYS A 1 427 ? 8.962 -1.822 15.690 1.00 81.69 427 LYS A CA 1
ATOM 3346 C C . LYS A 1 427 ? 9.590 -3.177 16.051 1.00 81.69 427 LYS A C 1
ATOM 3348 O O . LYS A 1 427 ? 8.893 -4.164 16.283 1.00 81.69 427 LYS A O 1
ATOM 3353 N N . GLY A 1 428 ? 10.914 -3.200 16.167 1.00 88.94 428 GLY A N 1
ATOM 3354 C CA . GLY A 1 428 ? 11.685 -4.367 16.577 1.00 88.94 428 GLY A CA 1
ATOM 3355 C C . GLY A 1 428 ? 12.078 -5.287 15.424 1.00 88.94 428 GLY A C 1
ATOM 3356 O O . GLY A 1 428 ? 12.338 -4.848 14.304 1.00 88.94 428 GLY A O 1
ATOM 3357 N N . LYS A 1 429 ? 12.166 -6.588 15.719 1.00 94.88 429 LYS A N 1
ATOM 3358 C CA . LYS A 1 429 ? 12.610 -7.606 14.761 1.00 94.88 429 LYS A CA 1
ATOM 3359 C C . LYS A 1 429 ? 11.488 -7.934 13.779 1.00 94.88 429 LYS A C 1
ATOM 3361 O O . LYS A 1 429 ? 10.404 -8.324 14.198 1.00 94.88 429 LYS A O 1
ATOM 3366 N N . ASN A 1 430 ? 11.803 -7.835 12.495 1.00 95.25 430 ASN A N 1
ATOM 3367 C CA . ASN A 1 430 ? 10.958 -8.224 11.376 1.00 95.25 430 ASN A CA 1
ATOM 3368 C C . ASN A 1 430 ? 11.657 -9.327 10.577 1.00 95.25 430 ASN A C 1
ATOM 3370 O O . ASN A 1 430 ? 12.883 -9.314 10.418 1.00 95.25 430 ASN A O 1
ATOM 3374 N N . THR A 1 431 ? 10.870 -10.241 10.028 1.00 97.69 431 THR A N 1
ATOM 3375 C CA . THR A 1 431 ? 11.285 -11.240 9.045 1.00 97.69 431 THR A CA 1
ATOM 3376 C C . THR A 1 431 ? 10.596 -10.924 7.727 1.00 97.69 431 THR A C 1
ATOM 3378 O O . THR A 1 431 ? 9.396 -11.132 7.574 1.00 97.69 431 THR A O 1
ATOM 3381 N N . VAL A 1 432 ? 11.362 -10.418 6.768 1.00 98.06 432 VAL A N 1
ATOM 3382 C CA . VAL A 1 432 ? 10.909 -10.138 5.405 1.00 98.06 432 VAL A CA 1
ATOM 3383 C C . VAL A 1 432 ? 11.071 -11.402 4.574 1.00 98.06 432 VAL A C 1
ATOM 3385 O O . VAL A 1 432 ? 12.139 -12.016 4.591 1.00 98.06 432 VAL A O 1
ATOM 3388 N N . SER A 1 433 ? 10.027 -11.797 3.852 1.00 98.25 433 SER A N 1
ATOM 3389 C CA . SER A 1 433 ? 10.015 -13.020 3.043 1.00 98.25 433 SER A CA 1
ATOM 3390 C C . SER A 1 433 ? 9.605 -12.727 1.606 1.00 98.25 433 SER A C 1
ATOM 3392 O O . SER A 1 433 ? 8.719 -11.908 1.364 1.00 98.25 433 SER A O 1
ATOM 3394 N N . VAL A 1 434 ? 10.227 -13.426 0.658 1.00 98.19 434 VAL A N 1
ATOM 3395 C CA . VAL A 1 434 ? 9.864 -13.389 -0.761 1.00 98.19 434 VAL A CA 1
ATOM 3396 C C . VAL A 1 434 ? 9.382 -14.767 -1.197 1.00 98.19 434 VAL A C 1
ATOM 3398 O O . VAL A 1 434 ? 10.028 -15.780 -0.938 1.00 98.19 434 VAL A O 1
ATOM 3401 N N . ARG A 1 435 ? 8.248 -14.798 -1.896 1.00 97.56 435 ARG A N 1
ATOM 3402 C CA . ARG A 1 435 ? 7.754 -15.966 -2.635 1.00 97.56 435 ARG A CA 1
ATOM 3403 C C . ARG A 1 435 ? 7.655 -15.614 -4.111 1.00 97.56 435 ARG A C 1
ATOM 3405 O O . ARG A 1 435 ? 7.408 -14.464 -4.452 1.00 97.56 435 ARG A O 1
ATOM 3412 N N . LEU A 1 436 ? 7.858 -16.595 -4.977 1.00 96.81 436 LEU A N 1
ATOM 3413 C CA . LEU A 1 436 ? 7.755 -16.446 -6.425 1.00 96.81 436 LEU A CA 1
ATOM 3414 C C . LEU A 1 436 ? 7.441 -17.799 -7.062 1.00 96.81 436 LEU A C 1
ATOM 3416 O O . LEU A 1 436 ? 7.623 -18.836 -6.425 1.00 96.81 436 LEU A O 1
ATOM 3420 N N . ALA A 1 437 ? 6.984 -17.789 -8.313 1.00 96.12 437 ALA A N 1
ATOM 3421 C CA . ALA A 1 437 ? 6.608 -19.010 -9.025 1.00 96.12 437 ALA A CA 1
ATOM 3422 C C . ALA A 1 437 ? 7.795 -19.970 -9.244 1.00 96.12 437 ALA A C 1
ATOM 3424 O O . ALA A 1 437 ? 7.612 -21.183 -9.201 1.00 96.12 437 ALA A O 1
ATOM 3425 N N . ASN A 1 438 ? 9.006 -19.435 -9.448 1.00 96.25 438 ASN A N 1
ATOM 3426 C CA . ASN A 1 438 ? 10.234 -20.211 -9.630 1.00 96.25 438 ASN A CA 1
ATOM 3427 C C . ASN A 1 438 ? 11.406 -19.600 -8.832 1.00 96.25 438 ASN A C 1
ATOM 3429 O O . ASN A 1 438 ? 12.130 -18.759 -9.369 1.00 96.25 438 ASN A O 1
ATOM 3433 N N . PRO A 1 439 ? 11.616 -20.004 -7.566 1.00 96.88 439 PRO A N 1
ATOM 3434 C CA . PRO A 1 439 ? 12.710 -19.498 -6.735 1.00 96.88 439 PRO A CA 1
ATOM 3435 C C . PRO A 1 439 ? 14.115 -19.710 -7.308 1.00 96.88 439 PRO A C 1
ATOM 3437 O O . PRO A 1 439 ? 14.989 -18.879 -7.067 1.00 96.88 439 PRO A O 1
ATOM 3440 N N . GLU A 1 440 ? 14.337 -20.762 -8.101 1.00 96.19 440 GLU A N 1
ATOM 3441 C CA . GLU A 1 440 ? 15.647 -21.055 -8.703 1.00 96.19 440 GLU A CA 1
ATOM 3442 C C . GLU A 1 440 ? 16.083 -19.983 -9.711 1.00 96.19 440 GLU A C 1
ATOM 3444 O O . GLU A 1 440 ? 17.275 -19.718 -9.868 1.00 96.19 440 GLU A O 1
ATOM 3449 N N . ALA A 1 441 ? 15.130 -19.275 -10.331 1.00 94.62 441 ALA A N 1
ATOM 3450 C CA . ALA A 1 441 ? 15.426 -18.169 -11.242 1.00 94.62 441 ALA A CA 1
ATOM 3451 C C . ALA A 1 441 ? 16.162 -16.998 -10.555 1.00 94.62 441 ALA A C 1
ATOM 3453 O O . ALA A 1 441 ? 16.828 -16.208 -11.230 1.00 94.62 441 ALA A O 1
ATOM 3454 N N . LEU A 1 442 ? 16.123 -16.914 -9.216 1.00 95.94 442 LEU A N 1
ATOM 3455 C CA . LEU A 1 442 ? 16.902 -15.936 -8.451 1.00 95.94 442 LEU A CA 1
ATOM 3456 C C . LEU A 1 442 ? 18.420 -16.156 -8.552 1.00 95.94 442 LEU A C 1
ATOM 3458 O O . LEU A 1 442 ? 19.173 -15.244 -8.221 1.00 95.94 442 LEU A O 1
ATOM 3462 N N . ALA A 1 443 ? 18.888 -17.335 -8.984 1.00 94.69 443 ALA A N 1
ATOM 3463 C CA . ALA A 1 443 ? 20.316 -17.585 -9.196 1.00 94.69 443 ALA A CA 1
ATOM 3464 C C . ALA A 1 443 ? 20.887 -16.688 -10.302 1.00 94.69 443 ALA A C 1
ATOM 3466 O O . ALA A 1 443 ? 21.975 -16.137 -10.153 1.00 94.69 443 ALA A O 1
ATOM 3467 N N . ALA A 1 444 ? 20.139 -16.536 -11.398 1.00 91.88 444 ALA A N 1
ATOM 3468 C CA . ALA A 1 444 ? 20.508 -15.663 -12.508 1.00 91.88 444 ALA A CA 1
ATOM 3469 C C . ALA A 1 444 ? 20.103 -14.207 -12.242 1.00 91.88 444 ALA A C 1
ATOM 3471 O O . ALA A 1 444 ? 20.795 -13.280 -12.655 1.00 91.88 444 ALA A O 1
ATOM 3472 N N . ASN A 1 445 ? 18.983 -14.015 -11.540 1.00 94.06 445 ASN A N 1
ATOM 3473 C CA . ASN A 1 445 ? 18.336 -12.720 -11.382 1.00 94.06 445 ASN A CA 1
ATOM 3474 C C . ASN A 1 445 ? 17.990 -12.479 -9.907 1.00 94.06 445 ASN A C 1
ATOM 3476 O O . ASN A 1 445 ? 16.828 -12.618 -9.527 1.00 94.06 445 ASN A O 1
ATOM 3480 N N . PRO A 1 446 ? 18.966 -12.150 -9.043 1.00 95.75 446 PRO A N 1
ATOM 3481 C CA . PRO A 1 446 ? 18.690 -11.911 -7.630 1.00 95.75 446 PRO A CA 1
ATOM 3482 C C . PRO A 1 446 ? 17.678 -10.773 -7.449 1.00 95.75 446 PRO A C 1
ATOM 3484 O O . PRO A 1 446 ? 17.671 -9.806 -8.210 1.00 95.75 446 PRO A O 1
ATOM 3487 N N . LEU A 1 447 ? 16.830 -10.865 -6.423 1.00 97.69 447 LEU A N 1
ATOM 3488 C CA . LEU A 1 447 ? 15.931 -9.769 -6.050 1.00 97.69 447 LEU A CA 1
ATOM 3489 C C . LEU A 1 447 ? 16.574 -8.923 -4.958 1.00 97.69 447 LEU A C 1
ATOM 3491 O O . LEU A 1 447 ? 16.917 -9.433 -3.891 1.00 97.69 447 LEU A O 1
ATOM 3495 N N . HIS A 1 448 ? 16.684 -7.623 -5.196 1.00 97.56 448 HIS A N 1
ATOM 3496 C CA . HIS A 1 448 ? 17.108 -6.649 -4.200 1.00 97.56 448 HIS A CA 1
ATOM 3497 C C . HIS A 1 448 ? 15.885 -5.886 -3.698 1.00 97.56 448 HIS A C 1
ATOM 3499 O O . HIS A 1 448 ? 15.245 -5.167 -4.462 1.00 97.56 448 HIS A O 1
ATOM 3505 N N . VAL A 1 449 ? 15.556 -6.049 -2.417 1.00 98.06 449 VAL A N 1
ATOM 3506 C CA . VAL A 1 449 ? 14.437 -5.354 -1.773 1.00 98.06 449 VAL A CA 1
ATOM 3507 C C . VAL A 1 449 ? 14.991 -4.304 -0.826 1.00 98.06 449 VAL A C 1
ATOM 3509 O O . VAL A 1 449 ? 15.620 -4.645 0.178 1.00 98.06 449 VAL A O 1
ATOM 3512 N N . THR A 1 450 ? 14.743 -3.036 -1.131 1.00 97.75 450 THR A N 1
ATOM 3513 C CA . THR A 1 450 ? 15.150 -1.896 -0.313 1.00 97.75 450 THR A CA 1
ATOM 3514 C C . THR A 1 450 ? 13.943 -1.328 0.410 1.00 97.75 450 THR A C 1
ATOM 3516 O O . THR A 1 450 ? 13.014 -0.823 -0.214 1.00 97.75 450 THR A O 1
ATOM 3519 N N . TYR A 1 451 ? 13.980 -1.374 1.737 1.00 96.44 451 TYR A N 1
ATOM 3520 C CA . TYR A 1 451 ? 13.042 -0.645 2.580 1.00 96.44 451 TYR A CA 1
ATOM 3521 C C . TYR A 1 451 ? 13.596 0.747 2.861 1.00 96.44 451 TYR A C 1
ATOM 3523 O O . TYR A 1 451 ? 14.732 0.875 3.325 1.00 96.44 451 TYR A O 1
ATOM 3531 N N . VAL A 1 452 ? 12.779 1.766 2.606 1.00 92.88 452 VAL A N 1
ATOM 3532 C CA . VAL A 1 452 ? 13.040 3.160 2.955 1.00 92.88 452 VAL A CA 1
ATOM 3533 C C . VAL A 1 452 ? 12.054 3.555 4.036 1.00 92.88 452 VAL A C 1
ATOM 3535 O O . VAL A 1 452 ? 10.837 3.489 3.843 1.00 92.88 452 VAL A O 1
ATOM 3538 N N . TYR A 1 453 ? 12.574 3.950 5.186 1.00 87.44 453 TYR A N 1
ATOM 3539 C CA . TYR A 1 453 ? 11.759 4.395 6.302 1.00 87.44 453 TYR A CA 1
ATOM 3540 C C . TYR A 1 453 ? 12.511 5.431 7.117 1.00 87.44 453 TYR A C 1
ATOM 3542 O O . TYR A 1 453 ? 13.740 5.413 7.189 1.00 87.44 453 TYR A O 1
ATOM 3550 N N . ASP A 1 454 ? 11.765 6.316 7.755 1.00 81.19 454 ASP A N 1
ATOM 3551 C CA . ASP A 1 454 ? 12.342 7.270 8.681 1.00 81.19 454 ASP A CA 1
ATOM 3552 C C . ASP A 1 454 ? 12.193 6.759 10.107 1.00 81.19 454 ASP A C 1
ATOM 3554 O O . ASP A 1 454 ? 11.227 6.077 10.454 1.00 81.19 454 ASP A O 1
ATOM 3558 N N . GLN A 1 455 ? 13.172 7.068 10.947 1.00 78.50 455 GLN A N 1
ATOM 3559 C CA . GLN A 1 455 ? 13.134 6.671 12.339 1.00 78.50 455 GLN A CA 1
ATOM 3560 C C . GLN A 1 455 ? 13.738 7.734 13.244 1.00 78.50 455 GLN A C 1
ATOM 3562 O O . GLN A 1 455 ? 14.761 8.349 12.945 1.00 78.50 455 GLN A O 1
ATOM 3567 N N . VAL A 1 456 ? 13.114 7.922 14.401 1.00 71.75 456 VAL A N 1
ATOM 3568 C CA . VAL A 1 456 ? 13.631 8.792 15.449 1.00 71.75 456 VAL A CA 1
ATOM 3569 C C . VAL A 1 456 ? 14.806 8.114 16.169 1.00 71.75 456 VAL A C 1
ATOM 3571 O O . VAL A 1 456 ? 14.664 7.069 16.802 1.00 71.75 456 VAL A O 1
ATOM 3574 N N . GLY A 1 457 ? 15.990 8.722 16.098 1.00 66.38 457 GLY A N 1
ATOM 3575 C CA . GLY A 1 457 ? 17.184 8.272 16.817 1.00 66.38 457 GLY A CA 1
ATOM 3576 C C . GLY A 1 457 ? 17.177 8.645 18.309 1.00 66.38 457 GLY A C 1
ATOM 3577 O O . GLY A 1 457 ? 16.362 9.434 18.782 1.00 66.38 457 GLY A O 1
ATOM 3578 N N . ALA A 1 458 ? 18.136 8.123 19.085 1.00 67.50 458 ALA A N 1
ATOM 3579 C CA . ALA A 1 458 ? 18.304 8.475 20.507 1.00 67.50 458 ALA A CA 1
ATOM 3580 C C . ALA A 1 458 ? 18.575 9.974 20.722 1.00 67.50 458 ALA A C 1
ATOM 3582 O O . ALA A 1 458 ? 18.026 10.591 21.633 1.00 67.50 458 ALA A O 1
ATOM 3583 N N . GLY A 1 459 ? 19.368 10.560 19.820 1.00 63.78 459 GLY A N 1
ATOM 3584 C CA . GLY A 1 459 ? 19.657 11.989 19.747 1.00 63.78 459 GLY A CA 1
ATOM 3585 C C . GLY A 1 459 ? 18.533 12.811 19.134 1.00 63.78 459 GLY A C 1
ATOM 3586 O O . GLY A 1 459 ? 18.789 13.940 18.723 1.00 63.78 459 GLY A O 1
ATOM 3587 N N . ARG A 1 460 ? 17.307 12.266 19.081 1.00 55.94 460 ARG A N 1
ATOM 3588 C CA . ARG A 1 460 ? 16.103 13.044 18.829 1.00 55.94 460 ARG A CA 1
ATOM 3589 C C . ARG A 1 460 ? 15.943 13.594 17.399 1.00 55.94 460 ARG A C 1
ATOM 3591 O O . ARG A 1 460 ? 15.102 14.450 17.134 1.00 55.94 460 ARG A O 1
ATOM 3598 N N . GLN A 1 461 ? 16.796 13.117 16.502 1.00 64.44 461 GLN A N 1
ATOM 3599 C CA . GLN A 1 461 ? 16.826 13.429 15.079 1.00 64.44 461 GLN A CA 1
ATOM 3600 C C . GLN A 1 461 ? 16.087 12.346 14.306 1.00 64.44 461 GLN A C 1
ATOM 3602 O O . GLN A 1 461 ? 16.113 11.180 14.705 1.00 64.44 461 GLN A O 1
ATOM 3607 N N . VAL A 1 462 ? 15.477 12.728 13.192 1.00 67.44 462 VAL A N 1
ATOM 3608 C CA . VAL A 1 462 ? 14.882 11.780 12.256 1.00 67.44 462 VAL A CA 1
ATOM 3609 C C . VAL A 1 462 ? 15.944 11.370 11.250 1.00 67.44 462 VAL A C 1
ATOM 3611 O O . VAL A 1 462 ? 16.592 12.205 10.616 1.00 67.44 462 VAL A O 1
ATOM 3614 N N . TRP A 1 463 ? 16.157 10.069 11.164 1.00 77.19 463 TRP A N 1
ATOM 3615 C CA . TRP A 1 463 ? 17.120 9.452 10.276 1.00 77.19 463 TRP A CA 1
ATOM 3616 C C . TRP A 1 463 ? 16.369 8.720 9.187 1.00 77.19 463 TRP A C 1
ATOM 3618 O O . TRP A 1 463 ? 15.506 7.895 9.488 1.00 77.19 463 TRP A O 1
ATOM 3628 N N . ARG A 1 464 ? 16.731 8.987 7.932 1.00 85.69 464 ARG A N 1
ATOM 3629 C CA . ARG A 1 464 ? 16.283 8.152 6.826 1.00 85.69 464 ARG A CA 1
ATOM 3630 C C . ARG A 1 464 ? 17.146 6.904 6.771 1.00 85.69 464 ARG A C 1
ATOM 3632 O O . ARG A 1 464 ? 18.371 6.973 6.628 1.00 85.69 464 ARG A O 1
ATOM 3639 N N . HIS A 1 465 ? 16.495 5.760 6.878 1.00 90.12 465 HIS A N 1
ATOM 3640 C CA . HIS A 1 465 ? 17.102 4.456 6.723 1.00 90.12 465 HIS A CA 1
ATOM 3641 C C . HIS A 1 465 ? 16.747 3.898 5.353 1.00 90.12 465 HIS A C 1
ATOM 3643 O O . HIS A 1 465 ? 15.577 3.773 5.010 1.00 90.12 465 HIS A O 1
ATOM 3649 N N . GLU A 1 466 ? 17.773 3.508 4.602 1.00 94.88 466 GLU A N 1
ATOM 3650 C CA . GLU A 1 466 ? 17.632 2.611 3.460 1.00 94.88 466 GLU A CA 1
ATOM 3651 C C . GLU A 1 466 ? 18.294 1.282 3.830 1.00 94.88 466 GLU A C 1
ATOM 3653 O O . GLU A 1 466 ? 19.422 1.246 4.344 1.00 94.88 466 GLU A O 1
ATOM 3658 N N . ARG A 1 467 ? 17.552 0.186 3.673 1.00 95.56 467 ARG A N 1
ATOM 3659 C CA . ARG A 1 467 ? 18.005 -1.162 4.028 1.00 95.56 467 ARG A CA 1
ATOM 3660 C C . ARG A 1 467 ? 17.706 -2.121 2.895 1.00 95.56 467 ARG A C 1
ATOM 3662 O O . ARG A 1 467 ? 16.547 -2.466 2.676 1.00 95.56 467 ARG A O 1
ATOM 3669 N N . THR A 1 468 ? 18.757 -2.563 2.212 1.00 96.94 468 THR A N 1
ATOM 3670 C CA . THR A 1 468 ? 18.654 -3.478 1.076 1.00 96.94 468 THR A CA 1
ATOM 3671 C C . THR A 1 468 ? 18.955 -4.914 1.481 1.00 96.94 468 THR A C 1
ATOM 3673 O O . THR A 1 468 ? 20.059 -5.249 1.923 1.00 96.94 468 THR A O 1
ATOM 3676 N N . MET A 1 469 ? 17.984 -5.788 1.254 1.00 97.31 469 MET A N 1
ATOM 3677 C CA . MET A 1 469 ? 18.098 -7.239 1.382 1.00 97.31 469 MET A CA 1
ATOM 3678 C C . MET A 1 469 ? 18.228 -7.850 -0.010 1.00 97.31 469 MET A C 1
ATOM 3680 O O . MET A 1 469 ? 17.636 -7.356 -0.964 1.00 97.31 469 MET A O 1
ATOM 3684 N N . THR A 1 470 ? 19.035 -8.900 -0.144 1.00 97.50 470 THR A N 1
ATOM 3685 C CA . THR A 1 470 ? 19.188 -9.636 -1.406 1.00 97.50 470 THR A CA 1
ATOM 3686 C C . THR A 1 470 ? 18.661 -11.042 -1.219 1.00 97.50 470 THR A C 1
ATOM 3688 O O . THR A 1 470 ? 19.062 -11.725 -0.280 1.00 97.50 470 THR A O 1
ATOM 3691 N N . PHE A 1 471 ? 17.768 -11.447 -2.109 1.00 97.94 471 PHE A N 1
ATOM 3692 C CA . PHE A 1 471 ? 17.150 -12.758 -2.108 1.00 97.94 471 PHE A CA 1
ATOM 3693 C C . PHE A 1 471 ? 17.752 -13.609 -3.221 1.00 97.94 471 PHE A C 1
ATOM 3695 O O . PHE A 1 471 ? 17.976 -13.141 -4.338 1.00 97.94 471 PHE A O 1
ATOM 3702 N N . SER A 1 472 ? 18.017 -14.865 -2.881 1.00 96.75 472 SER A N 1
ATOM 3703 C CA . SER A 1 472 ? 18.582 -15.895 -3.756 1.00 96.75 472 SER A CA 1
ATOM 3704 C C . SER A 1 472 ? 17.789 -17.194 -3.565 1.00 96.75 472 SER A C 1
ATOM 3706 O O . SER A 1 472 ? 17.013 -17.273 -2.607 1.00 96.75 472 SER A O 1
ATOM 3708 N N . PRO A 1 473 ? 17.990 -18.243 -4.383 1.00 97.12 473 PRO A N 1
ATOM 3709 C CA . PRO A 1 473 ? 17.249 -19.497 -4.212 1.00 97.12 473 PRO A CA 1
ATOM 3710 C C . PRO A 1 473 ? 17.413 -20.105 -2.809 1.00 97.12 473 PRO A C 1
ATOM 3712 O O . PRO A 1 473 ? 16.491 -20.702 -2.265 1.00 97.12 473 PRO A O 1
ATOM 3715 N N . ARG A 1 474 ? 18.577 -19.888 -2.179 1.00 97.12 474 ARG A N 1
ATOM 3716 C CA . ARG A 1 474 ? 18.900 -20.380 -0.827 1.00 97.12 474 ARG A CA 1
ATOM 3717 C C . ARG A 1 474 ? 18.547 -19.396 0.292 1.00 97.12 474 ARG A C 1
ATOM 3719 O O . ARG A 1 474 ? 18.685 -19.735 1.463 1.00 97.12 474 ARG A O 1
ATOM 3726 N N . GLN A 1 475 ? 18.121 -18.180 -0.046 1.00 97.50 475 GLN A N 1
ATOM 3727 C CA . GLN A 1 475 ? 17.811 -17.120 0.910 1.00 97.50 475 GLN A CA 1
ATOM 3728 C C . GLN A 1 475 ? 16.533 -16.393 0.484 1.00 97.50 475 GLN A C 1
ATOM 3730 O O . GLN A 1 475 ? 16.579 -15.333 -0.138 1.00 97.50 475 GLN A O 1
ATOM 3735 N N . LEU A 1 476 ? 15.389 -16.978 0.843 1.00 98.12 476 LEU A N 1
ATOM 3736 C CA . LEU A 1 476 ? 14.054 -16.415 0.603 1.00 98.12 476 LEU A CA 1
ATOM 3737 C C . LEU A 1 476 ? 13.528 -15.578 1.778 1.00 98.12 476 LEU A C 1
ATOM 3739 O O . LEU A 1 476 ? 12.439 -15.013 1.702 1.00 98.12 476 LEU A O 1
ATOM 3743 N N . THR A 1 477 ? 14.301 -15.481 2.860 1.00 98.38 477 THR A N 1
ATOM 3744 C CA . THR A 1 477 ? 13.974 -14.682 4.041 1.00 98.38 477 THR A CA 1
ATOM 3745 C C . THR A 1 477 ? 15.159 -13.820 4.466 1.00 98.38 477 THR A C 1
ATOM 3747 O O . THR A 1 477 ? 16.327 -14.173 4.277 1.00 98.38 477 THR A O 1
ATOM 3750 N N . ALA A 1 478 ? 14.857 -12.669 5.056 1.00 98.06 478 ALA A N 1
ATOM 3751 C CA . ALA A 1 478 ? 15.835 -11.752 5.612 1.00 98.06 478 ALA A CA 1
ATOM 3752 C C . ALA A 1 478 ? 15.297 -11.134 6.905 1.00 98.06 478 ALA A C 1
ATOM 3754 O O . ALA A 1 478 ? 14.109 -10.846 7.030 1.00 98.06 478 ALA A O 1
ATOM 3755 N N . LYS A 1 479 ? 16.178 -10.939 7.887 1.00 97.75 479 LYS A N 1
ATOM 3756 C CA . LYS A 1 479 ? 15.825 -10.306 9.161 1.00 97.75 479 LYS A CA 1
ATOM 3757 C C . LYS A 1 479 ? 16.216 -8.837 9.134 1.00 97.75 479 LYS A C 1
ATOM 3759 O O . LYS A 1 479 ? 17.320 -8.504 8.708 1.00 97.75 479 LYS A O 1
ATOM 3764 N N . LEU A 1 480 ? 15.337 -7.983 9.639 1.00 96.06 480 LEU A N 1
ATOM 3765 C CA . LEU A 1 480 ? 15.569 -6.551 9.770 1.00 96.06 480 LEU A CA 1
ATOM 3766 C C . LEU A 1 480 ? 15.052 -6.091 11.132 1.00 96.06 480 LEU A C 1
ATOM 3768 O O . LEU A 1 480 ? 13.883 -6.280 11.457 1.00 96.06 480 LEU A O 1
ATOM 3772 N N . ASP A 1 481 ? 15.931 -5.510 11.942 1.00 94.88 481 ASP A N 1
ATOM 3773 C CA . ASP A 1 481 ? 15.561 -4.937 13.235 1.00 94.88 481 ASP A CA 1
ATOM 3774 C C . ASP A 1 481 ? 15.437 -3.421 13.093 1.00 94.88 481 ASP A C 1
ATOM 3776 O O . ASP A 1 481 ? 16.417 -2.735 12.793 1.00 94.88 481 ASP A O 1
ATOM 3780 N N . THR A 1 482 ? 14.229 -2.899 13.278 1.00 89.44 482 THR A N 1
ATOM 3781 C CA . THR A 1 482 ? 13.990 -1.454 13.325 1.00 89.44 482 THR A CA 1
ATOM 3782 C C . THR A 1 482 ? 14.159 -0.916 14.742 1.00 89.44 482 THR A C 1
ATOM 3784 O O . THR A 1 482 ? 13.947 0.256 14.972 1.00 89.44 482 THR A O 1
ATOM 3787 N N . GLY A 1 483 ? 14.571 -1.718 15.723 1.00 87.62 483 GLY A N 1
ATOM 3788 C CA . GLY A 1 483 ? 14.777 -1.284 17.101 1.00 87.62 483 GLY A CA 1
ATOM 3789 C C . GLY A 1 483 ? 13.481 -1.197 17.908 1.00 87.62 483 GLY A C 1
ATOM 3790 O O . GLY A 1 483 ? 12.379 -1.091 17.387 1.00 87.62 483 GLY A O 1
ATOM 3791 N N . GLN A 1 484 ? 13.612 -1.244 19.233 1.00 77.31 484 GLN A N 1
ATOM 3792 C CA . GLN A 1 484 ? 12.492 -1.378 20.179 1.00 77.31 484 GLN A CA 1
ATOM 3793 C C . GLN A 1 484 ? 11.930 -0.044 20.663 1.00 77.31 484 GLN A C 1
ATOM 3795 O O . GLN A 1 484 ? 11.284 0.020 21.708 1.00 77.31 484 GLN A O 1
ATOM 3800 N N . LYS A 1 485 ? 12.201 1.049 19.963 1.00 70.44 485 LYS A N 1
ATOM 3801 C CA . LYS A 1 485 ? 11.936 2.375 20.508 1.00 70.44 485 LYS A CA 1
ATOM 3802 C C . LYS A 1 485 ? 10.778 3.039 19.786 1.00 70.44 485 LYS A C 1
ATOM 3804 O O . LYS A 1 485 ? 9.699 3.139 20.365 1.00 70.44 485 LYS A O 1
ATOM 3809 N N . HIS A 1 486 ? 11.000 3.319 18.512 1.00 68.12 486 HIS A N 1
ATOM 3810 C CA . HIS A 1 486 ? 10.102 4.024 17.611 1.00 68.12 486 HIS A CA 1
ATOM 3811 C C . HIS A 1 486 ? 9.726 3.110 16.449 1.00 68.12 486 HIS A C 1
ATOM 3813 O O . HIS A 1 486 ? 10.566 2.337 15.980 1.00 68.12 486 HIS A O 1
ATOM 3819 N N . TRP A 1 487 ? 8.486 3.205 16.000 1.00 69.56 487 TRP A N 1
ATOM 3820 C CA . TRP A 1 487 ? 8.013 2.655 14.749 1.00 69.56 487 TRP A CA 1
ATOM 3821 C C . TRP A 1 487 ? 8.795 3.226 13.570 1.00 69.56 487 TRP A C 1
ATOM 3823 O O . TRP A 1 487 ? 9.107 4.421 13.531 1.00 69.56 487 TRP A O 1
ATOM 3833 N N . PRO A 1 488 ? 9.114 2.375 12.587 1.00 79.25 488 PRO A N 1
ATOM 3834 C CA . PRO A 1 488 ? 9.613 2.845 11.312 1.00 79.25 488 PRO A CA 1
ATOM 3835 C C . PRO A 1 488 ? 8.477 3.562 10.571 1.00 79.25 488 PRO A C 1
ATOM 3837 O O . PRO A 1 488 ? 7.414 2.993 10.323 1.00 79.25 488 PRO A O 1
ATOM 3840 N N . LEU A 1 489 ? 8.709 4.810 10.183 1.00 77.56 489 LEU A N 1
ATOM 3841 C CA . LEU A 1 489 ? 7.801 5.542 9.316 1.00 77.56 489 LEU A CA 1
ATOM 3842 C C . LEU A 1 489 ? 8.070 5.136 7.872 1.00 77.56 489 LEU A C 1
ATOM 3844 O O . LEU A 1 489 ? 9.022 5.603 7.244 1.00 77.56 489 LEU A O 1
ATOM 3848 N N . MET A 1 490 ? 7.242 4.234 7.362 1.00 84.19 490 MET A N 1
ATOM 3849 C CA . MET A 1 490 ? 7.406 3.679 6.025 1.00 84.19 490 MET A CA 1
ATOM 3850 C C . MET A 1 490 ? 7.306 4.761 4.946 1.00 84.19 490 MET A C 1
ATOM 3852 O O . MET A 1 490 ? 6.339 5.516 4.901 1.00 84.19 490 MET A O 1
ATOM 3856 N N . ARG A 1 491 ? 8.304 4.817 4.056 1.00 81.88 491 ARG A N 1
ATOM 3857 C CA . ARG A 1 491 ? 8.320 5.703 2.883 1.00 81.88 491 ARG A CA 1
ATOM 3858 C C . ARG A 1 491 ? 8.049 4.942 1.614 1.00 81.88 491 ARG A C 1
ATOM 3860 O O . ARG A 1 491 ? 7.118 5.258 0.878 1.00 81.88 491 ARG A O 1
ATOM 3867 N N . GLU A 1 492 ? 8.899 3.960 1.373 1.00 90.44 492 GLU A N 1
ATOM 3868 C CA . GLU A 1 492 ? 9.014 3.317 0.083 1.00 90.44 492 GLU A CA 1
ATOM 3869 C C . GLU A 1 492 ? 9.547 1.895 0.259 1.00 90.44 492 GLU A C 1
ATOM 3871 O O . GLU A 1 492 ? 10.393 1.632 1.116 1.00 90.44 492 GLU A O 1
ATOM 3876 N N . ILE A 1 493 ? 9.072 0.977 -0.572 1.00 96.31 493 ILE A N 1
ATOM 3877 C CA . ILE A 1 493 ? 9.688 -0.326 -0.799 1.00 96.31 493 ILE A CA 1
ATOM 3878 C C . ILE A 1 493 ? 10.087 -0.367 -2.266 1.00 96.31 493 ILE A C 1
ATOM 3880 O O . ILE A 1 493 ? 9.227 -0.262 -3.137 1.00 96.31 493 ILE A O 1
ATOM 3884 N N . ARG A 1 494 ? 11.378 -0.546 -2.543 1.00 97.25 494 ARG A N 1
ATOM 3885 C CA . ARG A 1 494 ? 11.897 -0.758 -3.899 1.00 97.25 494 ARG A CA 1
ATOM 3886 C C . ARG A 1 494 ? 12.239 -2.229 -4.076 1.00 97.25 494 ARG A C 1
ATOM 3888 O O . ARG A 1 494 ? 12.881 -2.812 -3.208 1.00 97.25 494 ARG A O 1
ATOM 3895 N N . ILE A 1 495 ? 11.828 -2.826 -5.186 1.00 97.56 495 ILE A N 1
ATOM 3896 C CA . ILE A 1 495 ? 12.142 -4.205 -5.555 1.00 97.56 495 ILE A CA 1
ATOM 3897 C C . ILE A 1 495 ? 12.793 -4.166 -6.933 1.00 97.56 495 ILE A C 1
ATOM 3899 O O . ILE A 1 495 ? 12.129 -3.893 -7.933 1.00 97.56 495 ILE A O 1
ATOM 3903 N N . ARG A 1 496 ? 14.093 -4.447 -6.978 1.00 95.88 496 ARG A N 1
ATOM 3904 C CA . ARG A 1 496 ? 14.892 -4.501 -8.204 1.00 95.88 496 ARG A CA 1
ATOM 3905 C C . ARG A 1 496 ? 15.236 -5.945 -8.542 1.00 95.88 496 ARG A C 1
ATOM 3907 O O . ARG A 1 496 ? 15.654 -6.702 -7.669 1.00 95.88 496 ARG A O 1
ATOM 3914 N N . CYS A 1 497 ? 15.071 -6.319 -9.805 1.00 95.19 497 CYS A N 1
ATOM 3915 C CA . CYS A 1 497 ? 15.434 -7.637 -10.319 1.00 95.19 497 CYS A CA 1
ATOM 3916 C C . CYS A 1 497 ? 16.797 -7.576 -11.009 1.00 95.19 497 CYS A C 1
ATOM 3918 O O . CYS A 1 497 ? 16.983 -6.767 -11.908 1.00 95.19 497 CYS A O 1
ATOM 3920 N N . GLY A 1 498 ? 17.739 -8.435 -10.629 1.00 91.50 498 GLY A N 1
ATOM 3921 C CA . GLY A 1 498 ? 19.092 -8.475 -11.186 1.00 91.50 498 GLY A CA 1
ATOM 3922 C C . GLY A 1 498 ? 19.950 -7.241 -10.871 1.00 91.50 498 GLY A C 1
ATOM 3923 O O . GLY A 1 498 ? 19.558 -6.340 -10.124 1.00 91.50 498 GLY A O 1
ATOM 3924 N N . GLY A 1 499 ? 21.133 -7.190 -11.488 1.00 87.31 499 GLY A N 1
ATOM 3925 C CA . GLY A 1 499 ? 22.149 -6.171 -11.222 1.00 87.31 499 GLY A CA 1
ATOM 3926 C C . GLY A 1 499 ? 22.974 -6.447 -9.963 1.00 87.31 499 GLY A C 1
ATOM 3927 O O . GLY A 1 499 ? 22.722 -7.410 -9.239 1.00 87.31 499 GLY A O 1
ATOM 3928 N N . PRO A 1 500 ? 23.996 -5.622 -9.696 1.00 86.88 500 PRO A N 1
ATOM 3929 C CA . PRO A 1 500 ? 24.682 -5.655 -8.417 1.00 86.88 500 PRO A CA 1
ATOM 3930 C C . PRO A 1 500 ? 23.772 -5.096 -7.318 1.00 86.88 500 PRO A C 1
ATOM 3932 O O . PRO A 1 500 ? 22.952 -4.199 -7.550 1.00 86.88 500 PRO A O 1
ATOM 3935 N N . LYS A 1 501 ? 23.966 -5.591 -6.088 1.00 88.88 501 LYS A N 1
ATOM 3936 C CA . LYS A 1 501 ? 23.265 -5.077 -4.909 1.00 88.88 501 LYS A CA 1
ATOM 3937 C C . LYS A 1 501 ? 23.493 -3.559 -4.815 1.00 88.88 501 LYS A C 1
ATOM 3939 O O . LYS A 1 501 ? 24.653 -3.139 -4.729 1.00 88.88 501 LYS A O 1
ATOM 3944 N N . PRO A 1 502 ? 22.427 -2.738 -4.763 1.00 85.56 502 PRO A N 1
ATOM 3945 C CA . PRO A 1 502 ? 22.557 -1.324 -4.448 1.00 85.56 502 PRO A CA 1
ATOM 3946 C C . PRO A 1 502 ? 23.376 -1.135 -3.168 1.00 85.56 502 PRO A C 1
ATOM 3948 O O . PRO A 1 502 ? 23.144 -1.810 -2.160 1.00 85.56 502 PRO A O 1
ATOM 3951 N N . LYS A 1 503 ? 24.358 -0.231 -3.202 1.00 83.56 503 LYS A N 1
ATOM 3952 C CA . LYS A 1 503 ? 25.091 0.137 -1.988 1.00 83.56 503 LYS A CA 1
ATOM 3953 C C . LYS A 1 503 ? 24.110 0.812 -1.040 1.00 83.56 503 LYS A C 1
ATOM 3955 O O . LYS A 1 503 ? 23.502 1.809 -1.416 1.00 83.56 503 LYS A O 1
ATOM 3960 N N . ASP A 1 504 ? 23.983 0.277 0.171 1.00 79.25 504 ASP A N 1
ATOM 3961 C CA . ASP A 1 504 ? 23.179 0.911 1.211 1.00 79.25 504 ASP A CA 1
ATOM 3962 C C . ASP A 1 504 ? 23.793 2.292 1.500 1.00 79.25 504 ASP A C 1
ATOM 3964 O O . ASP A 1 504 ? 24.958 2.362 1.921 1.00 79.25 504 ASP A O 1
ATOM 3968 N N . PRO A 1 505 ? 23.080 3.403 1.238 1.00 79.06 505 PRO A N 1
ATOM 3969 C CA . PRO A 1 505 ? 23.606 4.712 1.567 1.00 79.06 505 PRO A CA 1
ATOM 3970 C C . PRO A 1 505 ? 23.815 4.790 3.081 1.00 79.06 505 PRO A C 1
ATOM 3972 O O . PRO A 1 505 ? 23.070 4.201 3.874 1.00 79.06 505 PRO A O 1
ATOM 3975 N N . LYS A 1 506 ? 24.845 5.532 3.503 1.00 76.94 506 LYS A N 1
ATOM 3976 C CA . LYS A 1 506 ? 24.991 5.854 4.925 1.00 76.94 506 LYS A CA 1
ATOM 3977 C C . LYS A 1 506 ? 23.704 6.554 5.371 1.00 76.94 506 LYS A C 1
ATOM 3979 O O . LYS A 1 506 ? 23.284 7.472 4.662 1.00 76.94 506 LYS A O 1
ATOM 3984 N N . PRO A 1 507 ? 23.094 6.157 6.506 1.00 77.56 507 PRO A N 1
ATOM 3985 C CA . PRO A 1 507 ? 21.957 6.882 7.049 1.00 77.56 507 PRO A CA 1
ATOM 3986 C C . PRO A 1 507 ? 22.318 8.361 7.124 1.00 77.56 507 PRO A C 1
ATOM 3988 O O . PRO A 1 507 ? 23.321 8.728 7.740 1.00 77.56 507 PRO A O 1
ATOM 3991 N N . ALA A 1 508 ? 21.542 9.187 6.440 1.00 71.00 508 ALA A N 1
ATOM 3992 C CA . ALA A 1 508 ? 21.716 10.623 6.472 1.00 71.00 508 ALA A CA 1
ATOM 3993 C C . ALA A 1 508 ? 20.679 11.193 7.443 1.00 71.00 508 ALA A C 1
ATOM 3995 O O . ALA A 1 508 ? 19.529 10.733 7.439 1.00 71.00 508 ALA A O 1
ATOM 3996 N N . PRO A 1 509 ? 21.056 12.170 8.286 1.00 65.44 509 PRO A N 1
ATOM 3997 C CA . PRO A 1 509 ? 20.054 12.927 9.010 1.00 65.44 509 PRO A CA 1
ATOM 3998 C C . PRO A 1 509 ? 19.174 13.599 7.962 1.00 65.44 509 PRO A C 1
ATOM 4000 O O . PRO A 1 509 ? 19.682 14.243 7.038 1.00 65.44 509 PRO A O 1
ATOM 4003 N N . GLU A 1 510 ? 17.864 13.420 8.067 1.00 55.28 510 GLU A N 1
ATOM 4004 C CA . GLU A 1 510 ? 16.974 14.086 7.136 1.00 55.28 510 GLU A CA 1
ATOM 4005 C C . GLU A 1 510 ? 16.935 15.577 7.490 1.00 55.28 510 GLU A C 1
ATOM 4007 O O . GLU A 1 510 ? 16.625 15.964 8.616 1.00 55.28 510 GLU A O 1
ATOM 4012 N N . THR A 1 511 ? 17.331 16.427 6.542 1.00 48.34 511 THR A N 1
ATOM 4013 C CA . THR A 1 511 ? 17.354 17.889 6.713 1.00 48.34 511 THR A CA 1
ATOM 4014 C C . THR A 1 511 ? 16.053 18.561 6.261 1.00 48.34 511 THR A C 1
ATOM 4016 O O . THR A 1 511 ? 15.964 19.790 6.284 1.00 48.34 511 THR A O 1
ATOM 4019 N N . GLY A 1 512 ? 15.048 17.768 5.875 1.00 45.31 512 GLY A N 1
ATOM 4020 C CA . GLY A 1 512 ? 13.693 18.196 5.525 1.00 45.31 512 GLY A CA 1
ATOM 4021 C C . GLY A 1 512 ? 12.677 17.890 6.627 1.00 45.31 512 GLY A C 1
ATOM 4022 O O . GLY A 1 512 ? 12.961 17.128 7.549 1.00 45.31 512 GLY A O 1
ATOM 4023 N N . GLU A 1 513 ? 11.499 18.507 6.542 1.00 39.78 513 GLU A N 1
ATOM 4024 C CA . GLU A 1 513 ? 10.379 18.214 7.440 1.00 39.78 513 GLU A CA 1
ATOM 4025 C C . GLU A 1 513 ? 9.902 16.771 7.201 1.00 39.78 513 GLU A C 1
ATOM 4027 O O . GLU A 1 513 ? 9.491 16.441 6.084 1.00 39.78 513 GLU A O 1
ATOM 4032 N N . PRO A 1 514 ? 9.994 15.892 8.211 1.00 39.16 514 PRO A N 1
ATOM 4033 C CA . PRO A 1 514 ? 9.553 14.518 8.073 1.00 39.16 514 PRO A CA 1
ATOM 4034 C C . PRO A 1 514 ? 8.024 14.490 7.949 1.00 39.16 514 PRO A C 1
ATOM 4036 O O . PRO A 1 514 ? 7.311 15.132 8.712 1.00 39.16 514 PRO A O 1
ATOM 4039 N N . ASP A 1 515 ? 7.527 13.765 6.954 1.00 39.38 515 ASP A N 1
ATOM 4040 C CA . ASP A 1 515 ? 6.107 13.643 6.595 1.00 39.38 515 ASP A CA 1
ATOM 4041 C C . ASP A 1 515 ? 5.496 12.383 7.250 1.00 39.38 515 ASP A C 1
ATOM 4043 O O . ASP A 1 515 ? 5.911 11.284 6.908 1.00 39.38 515 ASP A O 1
ATOM 4047 N N . TRP A 1 516 ? 4.572 12.499 8.212 1.00 40.91 516 TRP A N 1
ATOM 4048 C CA . TRP A 1 516 ? 4.119 11.389 9.077 1.00 40.91 516 TRP A CA 1
ATOM 4049 C C . TRP A 1 516 ? 2.710 10.916 8.730 1.00 40.91 516 TRP A C 1
ATOM 4051 O O . TRP A 1 516 ? 1.740 11.572 9.095 1.00 40.91 516 TRP A O 1
ATOM 4061 N N . SER A 1 517 ? 2.561 9.773 8.054 1.00 36.16 517 SER A N 1
ATOM 4062 C CA . SER A 1 517 ? 1.229 9.183 7.834 1.00 36.16 517 SER A CA 1
ATOM 4063 C C . SER A 1 517 ? 1.265 7.723 7.365 1.00 36.16 517 SER A C 1
ATOM 4065 O O . SER A 1 517 ? 0.776 7.405 6.290 1.00 36.16 517 SER A O 1
ATOM 4067 N N . ALA A 1 518 ? 1.791 6.798 8.176 1.00 36.59 518 ALA A N 1
ATOM 4068 C CA . ALA A 1 518 ? 1.411 5.382 8.063 1.00 36.59 518 ALA A CA 1
ATOM 4069 C C . ALA A 1 518 ? 1.868 4.566 9.275 1.00 36.59 518 ALA A C 1
ATOM 4071 O O . ALA A 1 518 ? 3.059 4.308 9.431 1.00 36.59 518 ALA A O 1
ATOM 4072 N N . ALA A 1 519 ? 0.922 4.115 10.100 1.00 37.53 519 ALA A N 1
ATOM 4073 C CA . ALA A 1 519 ? 1.162 3.011 11.023 1.00 37.53 519 ALA A CA 1
ATOM 4074 C C . ALA A 1 519 ? 0.678 1.717 10.361 1.00 37.53 519 ALA A C 1
ATOM 4076 O O . ALA A 1 519 ? -0.418 1.657 9.802 1.00 37.53 519 ALA A O 1
ATOM 4077 N N . ALA A 1 520 ? 1.511 0.685 10.392 1.00 40.44 520 ALA A N 1
ATOM 4078 C CA . ALA A 1 520 ? 1.135 -0.630 9.905 1.00 40.44 520 ALA A CA 1
ATOM 4079 C C . ALA A 1 520 ? 0.450 -1.454 11.000 1.00 40.44 520 ALA A C 1
ATOM 4081 O O . ALA A 1 520 ? 0.588 -1.197 12.192 1.00 40.44 520 ALA A O 1
ATOM 4082 N N . TRP A 1 521 ? -0.335 -2.441 10.582 1.00 35.59 521 TRP A N 1
ATOM 4083 C CA . TRP A 1 521 ? -1.124 -3.274 11.483 1.00 35.59 521 TRP A CA 1
ATOM 4084 C C . TRP A 1 521 ? -0.249 -4.243 12.293 1.00 35.59 521 TRP A C 1
ATOM 4086 O O . TRP A 1 521 ? 0.578 -4.933 11.707 1.00 35.59 521 TRP A O 1
ATOM 4096 N N . ASP A 1 522 ? -0.478 -4.334 13.610 1.00 43.19 522 ASP A N 1
ATOM 4097 C CA . ASP A 1 522 ? 0.157 -5.309 14.508 1.00 43.19 522 ASP A CA 1
ATOM 4098 C C . ASP A 1 522 ? -0.886 -6.080 15.322 1.00 43.19 522 ASP A C 1
ATOM 4100 O O . ASP A 1 522 ? -1.738 -5.504 16.003 1.00 43.19 522 ASP A O 1
ATOM 4104 N N . TRP A 1 523 ? -0.732 -7.399 15.353 1.00 39.31 523 TRP A N 1
ATOM 4105 C CA . TRP A 1 523 ? -1.427 -8.303 16.264 1.00 39.31 523 TRP A CA 1
ATOM 4106 C C . TRP A 1 523 ? -1.284 -7.950 17.750 1.00 39.31 523 TRP A C 1
ATOM 4108 O O . TRP A 1 523 ? -2.142 -8.330 18.546 1.00 39.31 523 TRP A O 1
ATOM 4118 N N . ALA A 1 524 ? -0.195 -7.293 18.149 1.00 37.25 524 ALA A N 1
ATOM 4119 C CA . ALA A 1 524 ? 0.059 -6.883 19.526 1.00 37.25 524 ALA A CA 1
ATOM 4120 C C . ALA A 1 524 ? -0.684 -5.597 19.922 1.00 37.25 524 ALA A C 1
ATOM 4122 O O . ALA A 1 524 ? -0.950 -5.413 21.107 1.00 37.25 524 ALA A O 1
ATOM 4123 N N . TYR A 1 525 ? -1.070 -4.757 18.956 1.00 44.25 525 TYR A N 1
ATOM 4124 C CA . TYR A 1 525 ? -1.671 -3.443 19.192 1.00 44.25 525 TYR A CA 1
ATOM 4125 C C . TYR A 1 525 ? -3.115 -3.405 18.684 1.00 44.25 525 TYR A C 1
ATOM 4127 O O . TYR A 1 525 ? -3.486 -2.706 17.741 1.00 44.25 525 TYR A O 1
ATOM 4135 N N . TRP A 1 526 ? -3.963 -4.195 19.343 1.00 39.38 526 TRP A N 1
ATOM 4136 C CA . TRP A 1 526 ? -5.410 -4.167 19.162 1.00 39.38 526 TRP A CA 1
ATOM 4137 C C . TRP A 1 526 ? -5.973 -2.787 19.529 1.00 39.38 526 TRP A C 1
ATOM 4139 O O . TRP A 1 526 ? -6.159 -2.490 20.701 1.00 39.38 526 TRP A O 1
ATOM 4149 N N . GLY A 1 527 ? -6.277 -1.958 18.525 1.00 30.83 527 GLY A N 1
ATOM 4150 C CA . GLY A 1 527 ? -7.018 -0.701 18.721 1.00 30.83 527 GLY A CA 1
ATOM 4151 C C . GLY A 1 527 ? -6.259 0.590 18.409 1.00 30.83 527 GLY A C 1
ATOM 4152 O O . GLY A 1 527 ? -6.883 1.645 18.407 1.00 30.83 527 GLY A O 1
ATOM 4153 N N . VAL A 1 528 ? -4.970 0.530 18.065 1.00 29.64 528 VAL A N 1
ATOM 4154 C CA . VAL A 1 528 ? -4.219 1.707 17.593 1.00 29.64 528 VAL A CA 1
ATOM 4155 C C . VAL A 1 528 ? -4.185 1.679 16.069 1.00 29.64 528 VAL A C 1
ATOM 4157 O O . VAL A 1 528 ? -3.211 1.266 15.461 1.00 29.64 528 VAL A O 1
ATOM 4160 N N . ASN A 1 529 ? -5.314 1.993 15.442 1.00 33.69 529 ASN A N 1
ATOM 4161 C CA . ASN A 1 529 ? -5.364 2.326 14.018 1.00 33.69 529 ASN A CA 1
ATOM 4162 C C . ASN A 1 529 ? -6.642 3.114 13.773 1.00 33.69 529 ASN A C 1
ATOM 4164 O O . ASN A 1 529 ? -7.614 2.630 13.191 1.00 33.69 529 ASN A O 1
ATOM 4168 N N . PHE A 1 530 ? -6.638 4.341 14.280 1.00 32.09 530 PHE A N 1
ATOM 4169 C CA . PHE A 1 530 ? -7.432 5.366 13.641 1.00 32.09 530 PHE A CA 1
ATOM 4170 C C . PHE A 1 530 ? -6.714 5.724 12.351 1.00 32.09 530 PHE A C 1
ATOM 4172 O O . PHE A 1 530 ? -5.495 5.874 12.326 1.00 32.09 530 PHE A O 1
ATOM 4179 N N . TRP A 1 531 ? -7.490 5.804 11.278 1.00 33.00 531 TRP A N 1
ATOM 4180 C CA . TRP A 1 531 ? -7.173 6.589 10.101 1.00 33.00 531 TRP A CA 1
ATOM 4181 C C . TRP A 1 531 ? -6.318 7.795 10.499 1.00 33.00 531 TRP A C 1
ATOM 4183 O O . TRP A 1 531 ? -6.820 8.711 11.152 1.00 33.00 531 TRP A O 1
ATOM 4193 N N . ASN A 1 532 ? -5.028 7.775 10.162 1.00 31.77 532 ASN A N 1
ATOM 4194 C CA . ASN A 1 532 ? -4.144 8.911 10.396 1.00 31.77 532 ASN A CA 1
ATOM 4195 C C . ASN A 1 532 ? -4.475 9.986 9.357 1.00 31.77 532 ASN A C 1
ATOM 4197 O O . ASN A 1 532 ? -3.754 10.204 8.389 1.00 31.77 532 ASN A O 1
ATOM 4201 N N . ASP A 1 533 ? -5.620 10.627 9.563 1.00 29.67 533 ASP A N 1
ATOM 4202 C CA . ASP A 1 533 ? -6.161 11.742 8.798 1.00 29.67 533 ASP A CA 1
ATOM 4203 C C . ASP A 1 533 ? -5.516 13.053 9.301 1.00 29.67 533 ASP A C 1
ATOM 4205 O O . ASP A 1 533 ? -6.188 14.011 9.691 1.00 29.67 533 ASP A O 1
ATOM 4209 N N . PHE A 1 534 ? -4.180 13.062 9.360 1.00 32.81 534 PHE A N 1
ATOM 4210 C CA . PHE A 1 534 ? -3.369 14.196 9.802 1.00 32.81 534 PHE A CA 1
ATOM 4211 C C . PHE A 1 534 ? -2.787 14.912 8.577 1.00 32.81 534 PHE A C 1
ATOM 4213 O O . PHE A 1 534 ? -2.130 14.304 7.732 1.00 32.81 534 PHE A O 1
ATOM 4220 N N . GLU A 1 535 ? -3.112 16.200 8.429 1.00 30.48 535 GLU A N 1
ATOM 4221 C CA . GLU A 1 535 ? -2.814 16.991 7.230 1.00 30.48 535 GLU A CA 1
ATOM 4222 C C . GLU A 1 535 ? -1.419 17.624 7.259 1.00 30.48 535 GLU A C 1
ATOM 4224 O O . GLU A 1 535 ? -0.958 18.114 8.288 1.00 30.48 535 GLU A O 1
ATOM 4229 N N . ARG A 1 536 ? -0.823 17.681 6.064 1.00 29.66 536 ARG A N 1
ATOM 4230 C CA . ARG A 1 536 ? 0.281 18.552 5.651 1.00 29.66 536 ARG A CA 1
ATOM 4231 C C . ARG A 1 536 ? -0.191 20.004 5.530 1.00 29.66 536 ARG A C 1
ATOM 4233 O O . ARG A 1 536 ? -1.347 20.240 5.185 1.00 29.66 536 ARG A O 1
ATOM 4240 N N . GLY A 1 537 ? 0.728 20.954 5.590 1.00 24.39 537 GLY A N 1
ATOM 4241 C CA . GLY A 1 537 ? 0.548 22.243 4.920 1.00 24.39 537 GLY A CA 1
ATOM 4242 C C . GLY A 1 537 ? 1.863 22.975 4.696 1.00 24.39 537 GLY A C 1
ATOM 4243 O O . GLY A 1 537 ? 2.944 22.412 4.808 1.00 24.39 537 GLY A O 1
ATOM 4244 N N . ASP A 1 538 ? 1.754 24.174 4.158 1.00 24.91 538 ASP A N 1
ATOM 4245 C CA . ASP A 1 538 ? 2.571 24.598 3.035 1.00 24.91 538 ASP A CA 1
ATOM 4246 C C . ASP A 1 538 ? 3.630 25.675 3.327 1.00 24.91 538 ASP A C 1
ATOM 4248 O O . ASP A 1 538 ? 3.562 26.488 4.243 1.00 24.91 538 ASP A O 1
ATOM 4252 N N . ARG A 1 539 ? 4.647 25.614 2.456 1.00 28.08 539 ARG A N 1
ATOM 4253 C CA . ARG A 1 539 ? 5.850 26.436 2.260 1.00 28.08 539 ARG A CA 1
ATOM 4254 C C . ARG A 1 539 ? 5.772 27.904 2.708 1.00 28.08 539 ARG A C 1
ATOM 4256 O O . ARG A 1 539 ? 5.404 28.749 1.903 1.00 28.08 539 ARG A O 1
ATOM 4263 N N . HIS A 1 540 ? 6.410 28.232 3.833 1.00 22.66 540 HIS A N 1
ATOM 4264 C CA . HIS A 1 540 ? 7.109 29.515 4.021 1.00 22.66 540 HIS A CA 1
ATOM 4265 C C . HIS A 1 540 ? 8.353 29.305 4.893 1.00 22.66 540 HIS A C 1
ATOM 4267 O O . HIS A 1 540 ? 8.282 29.286 6.118 1.00 22.66 540 HIS A O 1
ATOM 4273 N N . GLY A 1 541 ? 9.497 29.075 4.241 1.00 28.05 541 GLY A N 1
ATOM 4274 C CA . GLY A 1 541 ? 10.714 28.560 4.867 1.00 28.05 541 GLY A CA 1
ATOM 4275 C C . GLY A 1 541 ? 11.143 29.279 6.145 1.00 28.05 541 GLY A C 1
ATOM 4276 O O . GLY A 1 541 ? 11.497 30.448 6.096 1.00 28.05 541 GLY A O 1
ATOM 4277 N N . TRP A 1 542 ? 11.206 28.533 7.253 1.00 24.16 542 TRP A N 1
ATOM 4278 C CA . TRP A 1 542 ? 11.916 28.892 8.483 1.00 24.16 542 TRP A CA 1
ATOM 4279 C C . TRP A 1 542 ? 12.446 27.625 9.177 1.00 24.16 542 TRP A C 1
ATOM 4281 O O . TRP A 1 542 ? 11.720 26.662 9.394 1.00 24.16 542 TRP A O 1
ATOM 4291 N N . ARG A 1 543 ? 13.737 27.631 9.541 1.00 25.03 543 ARG A N 1
ATOM 4292 C CA . ARG A 1 543 ? 14.446 26.528 10.217 1.00 25.03 543 ARG A CA 1
ATOM 4293 C C . ARG A 1 543 ? 14.099 26.483 11.714 1.00 25.03 543 ARG A C 1
ATOM 4295 O O . ARG A 1 543 ? 14.469 27.392 12.457 1.00 25.03 543 ARG A O 1
ATOM 4302 N N . GLY A 1 544 ? 13.459 25.402 12.163 1.00 22.44 544 GLY A N 1
ATOM 4303 C CA . GLY A 1 544 ? 13.295 25.035 13.576 1.00 22.44 544 GLY A CA 1
ATOM 4304 C C . GLY A 1 544 ? 13.828 23.622 13.828 1.00 22.44 544 GLY A C 1
ATOM 4305 O O . GLY A 1 544 ? 13.523 22.706 13.075 1.00 22.44 544 GLY A O 1
ATOM 4306 N N . ARG A 1 545 ? 14.674 23.448 14.850 1.00 24.89 545 ARG A N 1
ATOM 4307 C CA . ARG A 1 545 ? 15.359 22.184 15.179 1.00 24.89 545 ARG A CA 1
ATOM 4308 C C . ARG A 1 545 ? 14.480 21.358 16.127 1.00 24.89 545 ARG A C 1
ATOM 4310 O O . ARG A 1 545 ? 14.213 21.807 17.237 1.00 24.89 545 ARG A O 1
ATOM 4317 N N . LEU A 1 546 ? 14.037 20.182 15.679 1.00 25.70 546 LEU A N 1
ATOM 4318 C CA . LEU A 1 546 ? 13.216 19.235 16.443 1.00 25.70 546 LEU A CA 1
ATOM 4319 C C . LEU A 1 546 ? 14.098 18.346 17.339 1.00 25.70 546 LEU A C 1
ATOM 4321 O O . LEU A 1 546 ? 15.167 17.908 16.912 1.00 25.70 546 LEU A O 1
ATOM 4325 N N . THR A 1 547 ? 13.641 18.063 18.561 1.00 22.97 547 THR A N 1
ATOM 4326 C CA . THR A 1 547 ? 14.320 17.162 19.501 1.00 22.97 547 THR A CA 1
ATOM 4327 C C . THR A 1 547 ? 13.311 16.293 20.294 1.00 22.97 547 THR A C 1
ATOM 4329 O O . THR A 1 547 ? 12.905 16.690 21.377 1.00 22.97 547 THR A O 1
ATOM 4332 N N . THR A 1 548 ? 13.007 15.054 19.860 1.00 28.30 548 THR A N 1
ATOM 4333 C CA . THR A 1 548 ? 12.350 13.886 20.538 1.00 28.30 548 THR A CA 1
ATOM 4334 C C . THR A 1 548 ? 13.166 12.902 21.444 1.00 28.30 548 THR A C 1
ATOM 4336 O O . THR A 1 548 ?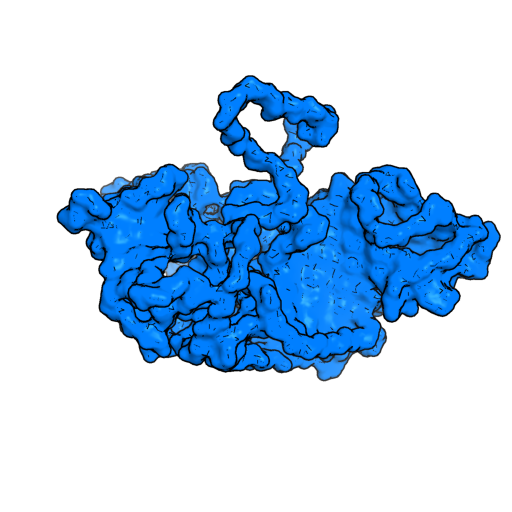 13.980 12.120 20.969 1.00 28.30 548 THR A O 1
ATOM 4339 N N . VAL A 1 549 ? 12.932 12.861 22.774 1.00 26.20 549 VAL A N 1
ATOM 4340 C CA . VAL A 1 549 ? 13.583 11.923 23.752 1.00 26.20 549 VAL A CA 1
ATOM 4341 C C . VAL A 1 549 ? 13.011 10.505 23.710 1.00 26.20 549 VAL A C 1
ATOM 4343 O O . VAL A 1 549 ? 11.924 10.299 23.197 1.00 26.20 549 VAL A O 1
ATOM 4346 N N . ASN A 1 550 ? 13.690 9.555 24.375 1.00 25.38 550 ASN A N 1
ATOM 4347 C CA . ASN A 1 550 ? 13.230 8.184 24.613 1.00 25.38 550 ASN A CA 1
ATOM 4348 C C . ASN A 1 550 ? 11.749 8.040 25.000 1.00 25.38 550 ASN A C 1
ATOM 4350 O O . ASN A 1 550 ? 11.357 8.471 26.080 1.00 25.38 550 ASN A O 1
ATOM 4354 N N . THR A 1 551 ? 10.963 7.419 24.114 1.00 30.55 551 THR A N 1
ATOM 4355 C CA . THR A 1 551 ? 9.540 7.108 24.293 1.00 30.55 551 THR A CA 1
ATOM 4356 C C . THR A 1 551 ? 9.328 5.651 24.706 1.00 30.55 551 THR A C 1
ATOM 4358 O O . THR A 1 551 ? 10.201 4.797 24.529 1.00 30.55 551 THR A O 1
ATOM 4361 N N . TYR A 1 552 ? 8.173 5.378 25.312 1.00 29.52 552 TYR A N 1
ATOM 4362 C CA . TYR A 1 552 ? 7.783 4.084 25.872 1.00 29.52 552 TYR A CA 1
ATOM 4363 C C . TYR A 1 552 ? 6.319 3.870 25.484 1.00 29.52 552 TYR A C 1
ATOM 4365 O O . TYR A 1 552 ? 5.458 4.571 26.006 1.00 29.52 552 TYR A O 1
ATOM 4373 N N . GLY A 1 553 ? 6.036 2.950 24.560 1.00 34.16 553 GLY A N 1
ATOM 4374 C CA . GLY A 1 553 ? 4.650 2.636 24.178 1.00 34.16 553 GLY A CA 1
ATOM 4375 C C . GLY A 1 553 ? 4.455 2.130 22.754 1.00 34.16 553 GLY A C 1
ATOM 4376 O O . GLY A 1 553 ? 3.780 1.125 22.575 1.00 34.16 553 GLY A O 1
ATOM 4377 N N . GLY A 1 554 ? 5.144 2.697 21.761 1.00 33.03 554 GLY A N 1
ATOM 4378 C CA . GLY A 1 554 ? 4.976 2.272 20.367 1.00 33.03 554 GLY A CA 1
ATOM 4379 C C . GLY A 1 554 ? 3.884 3.055 19.643 1.00 33.03 554 GLY A C 1
ATOM 4380 O O . GLY A 1 554 ? 2.916 2.481 19.159 1.00 33.03 554 GLY A O 1
ATOM 4381 N N . SER A 1 555 ? 4.121 4.342 19.488 1.00 30.33 555 SER A N 1
ATOM 4382 C CA . SER A 1 555 ? 3.321 5.278 18.711 1.00 30.33 555 SER A CA 1
ATOM 4383 C C . SER A 1 555 ? 4.247 6.455 18.420 1.00 30.33 555 SER A C 1
ATOM 4385 O O . SER A 1 555 ? 5.118 6.774 19.225 1.00 30.33 555 SER A O 1
ATOM 4387 N N . ASP A 1 556 ? 4.184 7.001 17.210 1.00 29.98 556 ASP A N 1
ATOM 4388 C CA . ASP A 1 556 ? 5.128 8.022 16.766 1.00 29.98 556 ASP A CA 1
ATOM 4389 C C . ASP A 1 556 ? 4.364 9.124 16.049 1.00 29.98 556 ASP A C 1
ATOM 4391 O O . ASP A 1 556 ? 3.809 8.912 14.970 1.00 29.98 556 ASP A O 1
ATOM 4395 N N . PHE A 1 557 ? 4.355 10.315 16.647 1.00 30.94 557 PHE A N 1
ATOM 4396 C CA . PHE A 1 557 ? 3.885 11.532 16.000 1.00 30.94 557 PHE A CA 1
ATOM 4397 C C . PHE A 1 557 ? 5.064 12.489 15.865 1.00 30.94 557 PHE A C 1
ATOM 4399 O O . PHE A 1 557 ? 5.828 12.719 16.808 1.00 30.94 557 PHE A O 1
ATOM 4406 N N . ALA A 1 558 ? 5.171 13.131 14.707 1.00 30.19 558 ALA A N 1
ATOM 4407 C CA . ALA A 1 558 ? 5.836 14.417 14.637 1.00 30.19 558 ALA A CA 1
ATOM 4408 C C . ALA A 1 558 ? 5.051 15.405 13.773 1.00 30.19 558 ALA A C 1
ATOM 4410 O O . ALA A 1 558 ? 4.222 15.053 12.937 1.00 30.19 558 ALA A O 1
ATOM 4411 N N . LEU A 1 559 ? 5.287 16.664 14.121 1.00 32.75 559 LEU A N 1
ATOM 4412 C CA . LEU A 1 559 ? 4.577 17.857 13.702 1.00 32.75 559 LEU A CA 1
ATOM 4413 C C . LEU A 1 559 ? 4.990 18.288 12.292 1.00 32.75 559 LEU A C 1
ATOM 4415 O O . LEU A 1 559 ? 6.180 18.285 11.978 1.00 32.75 559 LEU A O 1
ATOM 4419 N N . ASP A 1 560 ? 4.022 18.777 11.522 1.00 30.56 560 ASP A N 1
ATOM 4420 C CA . ASP A 1 560 ? 4.249 19.700 10.409 1.00 30.56 560 ASP A CA 1
ATOM 4421 C C . ASP A 1 560 ? 3.872 21.131 10.860 1.00 30.56 560 ASP A C 1
ATOM 4423 O O . ASP A 1 560 ? 2.920 21.333 11.617 1.00 30.56 560 ASP A O 1
ATOM 4427 N N . ASN A 1 561 ? 4.651 22.124 10.427 1.00 33.22 561 ASN A N 1
ATOM 4428 C CA . ASN A 1 561 ? 4.595 23.552 10.763 1.00 33.22 561 ASN A CA 1
ATOM 4429 C C . ASN A 1 561 ? 3.426 24.305 10.091 1.00 33.22 561 ASN A C 1
ATOM 4431 O O . ASN A 1 561 ? 3.497 25.516 9.880 1.00 33.22 561 ASN A O 1
ATOM 4435 N N . SER A 1 562 ? 2.350 23.612 9.739 1.00 34.94 562 SER A N 1
ATOM 4436 C CA . SER A 1 562 ? 1.441 24.059 8.688 1.00 34.94 562 SER A CA 1
ATOM 4437 C C . SER A 1 562 ? 0.159 24.748 9.132 1.00 34.94 562 SER A C 1
ATOM 4439 O O . SER A 1 562 ? -0.452 25.473 8.350 1.00 34.94 562 SER A O 1
ATOM 4441 N N . LEU A 1 563 ? -0.255 24.575 10.384 1.00 37.75 563 LEU A N 1
ATOM 4442 C CA . LEU A 1 563 ? -1.361 25.341 10.941 1.00 37.75 563 LEU A CA 1
ATOM 4443 C C . LEU A 1 563 ? -0.768 26.465 11.778 1.00 37.75 563 LEU A C 1
ATOM 4445 O O . LEU A 1 563 ? -0.409 26.284 12.941 1.00 37.75 563 LEU A O 1
ATOM 4449 N N . MET A 1 564 ? -0.636 27.638 11.167 1.00 41.66 564 MET A N 1
ATOM 4450 C CA . MET A 1 564 ? -0.527 28.880 11.917 1.00 41.66 564 MET A CA 1
ATOM 4451 C C . MET A 1 564 ? -1.902 29.536 11.966 1.00 41.66 564 MET A C 1
ATOM 4453 O O . MET A 1 564 ? -2.555 29.679 10.934 1.00 41.66 564 MET A O 1
ATOM 4457 N N . SER A 1 565 ? -2.349 29.977 13.143 1.00 49.62 565 SER A N 1
ATOM 4458 C CA . SER A 1 565 ? -3.426 30.974 13.171 1.00 49.62 565 SER A CA 1
ATOM 4459 C C . SER A 1 565 ? -2.968 32.261 12.480 1.00 49.62 565 SER A C 1
ATOM 4461 O O . SER A 1 565 ? -1.773 32.486 12.287 1.00 49.62 565 SER A O 1
ATOM 4463 N N . ALA A 1 566 ? -3.918 33.135 12.138 1.00 49.56 566 ALA A N 1
ATOM 4464 C CA . ALA A 1 566 ? -3.640 34.437 11.525 1.00 49.56 566 ALA A CA 1
ATOM 4465 C C . ALA A 1 566 ? -2.625 35.303 12.313 1.00 49.56 566 ALA A C 1
ATOM 4467 O O . ALA A 1 566 ? -1.993 36.183 11.741 1.00 49.56 566 ALA A O 1
ATOM 4468 N N . ASP A 1 567 ? -2.429 35.029 13.606 1.00 55.66 567 ASP A N 1
ATOM 4469 C CA . ASP A 1 567 ? -1.450 35.662 14.507 1.00 55.66 567 ASP A CA 1
ATOM 4470 C C . ASP A 1 567 ? -0.047 34.996 14.494 1.00 55.66 567 ASP A C 1
ATOM 4472 O O . ASP A 1 567 ? 0.836 35.314 15.300 1.00 55.66 567 ASP A O 1
ATOM 4476 N N . GLY A 1 568 ? 0.169 34.015 13.616 1.00 55.38 568 GLY A N 1
ATOM 4477 C CA . GLY A 1 568 ? 1.409 33.249 13.510 1.00 55.38 568 GLY A CA 1
ATOM 4478 C C . GLY A 1 568 ? 1.647 32.266 14.661 1.00 55.38 568 GLY A C 1
ATOM 4479 O O . GLY A 1 568 ? 2.798 31.897 14.919 1.00 55.38 568 GLY A O 1
ATOM 4480 N N . THR A 1 569 ? 0.626 31.912 15.445 1.00 53.25 569 THR A N 1
ATOM 4481 C CA . THR A 1 569 ? 0.739 30.928 16.534 1.00 53.25 569 THR A CA 1
ATOM 4482 C C . THR A 1 569 ? 0.602 29.503 15.994 1.00 53.25 569 THR A C 1
ATOM 4484 O O . THR A 1 569 ? -0.285 29.220 15.194 1.00 53.25 569 THR A O 1
ATOM 4487 N N . ARG A 1 570 ? 1.493 28.601 16.429 1.00 51.47 570 ARG A N 1
ATOM 4488 C CA . ARG A 1 570 ? 1.583 27.215 15.937 1.00 51.47 570 ARG A CA 1
ATOM 4489 C C . ARG A 1 570 ? 0.475 26.341 16.512 1.00 51.47 570 ARG A C 1
ATOM 4491 O O . ARG A 1 570 ? 0.276 26.335 17.727 1.00 51.47 570 ARG A O 1
ATOM 4498 N N . GLN A 1 571 ? -0.183 25.572 15.650 1.00 48.22 571 GLN A N 1
ATOM 4499 C CA . GLN A 1 571 ? -1.283 24.679 15.993 1.00 48.22 571 GLN A CA 1
ATOM 4500 C C . GLN A 1 571 ? -1.001 23.247 15.515 1.00 48.22 571 GLN A C 1
ATOM 4502 O O . GLN A 1 571 ? -0.474 23.026 14.433 1.00 48.22 571 GLN A O 1
ATOM 4507 N N . LEU A 1 572 ? -1.381 22.273 16.330 1.00 57.38 572 LEU A N 1
ATOM 4508 C CA . LEU A 1 572 ? -1.425 20.847 16.044 1.00 57.38 572 LEU A CA 1
ATOM 4509 C C . LEU A 1 572 ? -2.892 20.448 15.936 1.00 57.38 572 LEU A C 1
ATOM 4511 O O . LEU A 1 572 ? -3.651 20.650 16.872 1.00 57.38 572 LEU A O 1
ATOM 4515 N N . LYS A 1 573 ? -3.310 19.851 14.829 1.00 55.62 573 LYS A N 1
ATOM 4516 C CA . LYS A 1 573 ? -4.651 19.277 14.703 1.00 55.62 573 LYS A CA 1
ATOM 4517 C C . LYS A 1 573 ? -4.632 17.842 15.222 1.00 55.62 573 LYS A C 1
ATOM 4519 O O . LYS A 1 573 ? -3.937 17.008 14.661 1.00 55.62 573 LYS A O 1
ATOM 4524 N N . LEU A 1 574 ? -5.371 17.564 16.293 1.00 54.12 574 LEU A N 1
ATOM 4525 C CA . LEU A 1 574 ? -5.520 16.228 16.879 1.00 54.12 574 LEU A CA 1
ATOM 4526 C C . LEU A 1 574 ? -6.542 15.369 16.141 1.00 54.12 574 LEU A C 1
ATOM 4528 O O . LEU A 1 574 ? -6.396 14.156 16.073 1.00 54.12 574 LEU A O 1
ATOM 4532 N N . ILE A 1 575 ? -7.624 15.979 15.660 1.00 55.09 575 ILE A N 1
ATOM 4533 C CA . ILE A 1 575 ? -8.735 15.271 15.018 1.00 55.09 575 ILE A CA 1
ATOM 4534 C C . ILE A 1 575 ? -9.294 16.178 13.938 1.00 55.09 575 ILE A C 1
ATOM 4536 O O . ILE A 1 575 ? -9.406 17.380 14.163 1.00 55.09 575 ILE A O 1
ATOM 4540 N N . ARG A 1 576 ? -9.670 15.622 12.782 1.00 43.44 576 ARG A N 1
ATOM 4541 C CA . ARG A 1 576 ? -10.335 16.354 11.691 1.00 43.44 576 ARG A CA 1
ATOM 4542 C C . ARG A 1 576 ? -11.865 16.363 11.816 1.00 43.44 576 ARG A C 1
ATOM 4544 O O . ARG A 1 576 ? -12.554 17.305 11.436 1.00 43.44 576 ARG A O 1
ATOM 4551 N N . HIS A 1 577 ? -12.422 15.338 12.440 1.00 49.44 577 HIS A N 1
ATOM 4552 C CA . HIS A 1 577 ? -13.864 15.161 12.537 1.00 49.44 577 HIS A CA 1
ATOM 4553 C C . HIS A 1 577 ? -14.245 14.729 13.955 1.00 49.44 577 HIS A C 1
ATOM 4555 O O . HIS A 1 577 ? -14.308 13.548 14.266 1.00 49.44 577 HIS A O 1
ATOM 4561 N N . GLY A 1 578 ? -14.471 15.706 14.838 1.00 47.59 578 GLY A N 1
ATOM 4562 C CA . GLY A 1 578 ? -14.916 15.464 16.215 1.00 47.59 578 GLY A CA 1
ATOM 4563 C C . GLY A 1 578 ? -16.412 15.155 16.334 1.00 47.59 578 GLY A C 1
ATOM 4564 O O . GLY A 1 578 ? -16.880 14.834 17.419 1.00 47.59 578 GLY A O 1
ATOM 4565 N N . ALA A 1 579 ? -17.159 15.197 15.225 1.00 50.03 579 ALA A N 1
ATOM 4566 C CA . ALA A 1 579 ? -18.588 14.879 15.175 1.00 50.03 579 ALA A CA 1
ATOM 4567 C C . ALA A 1 579 ? -18.895 13.417 15.558 1.00 50.03 579 ALA A C 1
ATOM 4569 O O . ALA A 1 579 ? -20.049 13.026 15.688 1.00 50.03 579 ALA A O 1
ATOM 4570 N N . PHE A 1 580 ? -17.846 12.618 15.718 1.00 52.75 580 PHE A N 1
ATOM 4571 C CA . PHE A 1 580 ? -17.875 11.212 16.067 1.00 52.75 580 PHE A CA 1
ATOM 4572 C C . PHE A 1 580 ? -17.673 10.935 17.559 1.00 52.75 580 PHE A C 1
ATOM 4574 O O . PHE A 1 580 ? -17.649 9.781 17.980 1.00 52.75 580 PHE A O 1
ATOM 4581 N N . LEU A 1 581 ? -17.459 11.982 18.349 1.00 60.09 581 LEU A N 1
ATOM 4582 C CA . LEU A 1 581 ? -17.069 11.864 19.739 1.00 60.09 581 LEU A CA 1
ATOM 4583 C C . LEU A 1 581 ? -18.264 12.137 20.645 1.00 60.09 581 LEU A C 1
ATOM 4585 O O . LEU A 1 581 ? -19.027 13.083 20.434 1.00 60.09 581 LEU A O 1
ATOM 4589 N N . ASN A 1 582 ? -18.397 11.323 21.684 1.00 65.19 582 ASN A N 1
ATOM 4590 C CA . ASN A 1 582 ? -19.336 11.580 22.760 1.00 65.19 582 ASN A CA 1
ATOM 4591 C C . ASN A 1 582 ? -18.820 12.748 23.608 1.00 65.19 582 ASN A C 1
ATOM 4593 O O . ASN A 1 582 ? -17.616 12.972 23.714 1.00 65.19 582 ASN A O 1
ATOM 4597 N N . ARG A 1 583 ? -19.713 13.485 24.279 1.00 72.56 583 ARG A N 1
ATOM 4598 C CA . ARG A 1 583 ? -19.295 14.527 25.239 1.00 72.56 583 ARG A CA 1
ATOM 4599 C C . ARG A 1 583 ? -18.317 13.987 26.289 1.00 72.56 583 ARG A C 1
ATOM 4601 O O . ARG A 1 583 ? -17.430 14.710 26.734 1.00 72.56 583 ARG A O 1
ATOM 4608 N N . ASP A 1 584 ? -18.474 12.721 26.653 1.00 75.69 584 ASP A N 1
ATOM 4609 C CA . ASP A 1 584 ? -17.640 12.048 27.645 1.00 75.69 584 ASP A CA 1
ATOM 4610 C C . ASP A 1 584 ? -16.409 11.364 27.035 1.00 75.69 584 ASP A C 1
ATOM 4612 O O . ASP A 1 584 ? -15.660 10.713 27.768 1.00 75.69 584 ASP A O 1
ATOM 4616 N N . SER A 1 585 ? -16.172 11.507 25.723 1.00 75.56 585 SER A N 1
ATOM 4617 C CA . SER A 1 585 ? -14.937 11.018 25.118 1.00 75.56 585 SER A CA 1
ATOM 4618 C C . SER A 1 585 ? -13.756 11.748 25.734 1.00 75.56 585 SER A C 1
ATOM 4620 O O . SER A 1 585 ? -13.705 12.982 25.815 1.00 75.56 585 SER A O 1
ATOM 4622 N N . ARG A 1 586 ? -12.796 10.949 26.171 1.00 79.50 586 ARG A N 1
ATOM 4623 C CA . ARG A 1 586 ? -11.546 11.372 26.770 1.00 79.50 586 ARG A CA 1
ATOM 4624 C C . ARG A 1 586 ? -10.426 11.200 25.775 1.00 79.50 586 ARG A C 1
ATOM 4626 O O . ARG A 1 586 ? -10.355 10.220 25.038 1.00 79.50 586 ARG A O 1
ATOM 4633 N N . PHE A 1 587 ? -9.537 12.170 25.802 1.00 81.19 587 PHE A N 1
ATOM 4634 C CA . PHE A 1 587 ? -8.269 12.164 25.118 1.00 81.19 587 PHE A CA 1
ATOM 4635 C C . PHE A 1 587 ? -7.201 12.002 26.156 1.00 81.19 587 PHE A C 1
ATOM 4637 O O . PHE A 1 587 ? -7.081 12.835 27.053 1.00 81.19 587 PHE A O 1
ATOM 4644 N N . ARG A 1 588 ? -6.399 10.962 25.998 1.00 79.50 588 ARG A N 1
ATOM 4645 C CA . ARG A 1 588 ? -5.172 10.829 26.749 1.00 79.50 588 ARG A CA 1
ATOM 4646 C C . ARG A 1 588 ? -4.014 10.830 25.789 1.00 79.50 588 ARG A C 1
ATOM 4648 O O . ARG A 1 588 ? -3.952 10.009 24.886 1.00 79.50 588 ARG A O 1
ATOM 4655 N N . CYS A 1 589 ? -3.096 11.751 25.992 1.00 80.19 589 CYS A N 1
ATOM 4656 C CA . CYS A 1 589 ? -1.903 11.860 25.186 1.00 80.19 589 CYS A CA 1
ATOM 4657 C C . CYS A 1 589 ? -0.664 11.870 26.062 1.00 80.19 589 CYS A C 1
ATOM 4659 O O . CYS A 1 589 ? -0.688 12.300 27.215 1.00 80.19 589 CYS A O 1
ATOM 4661 N N . ARG A 1 590 ? 0.438 11.369 25.523 1.00 72.25 590 ARG A N 1
ATOM 4662 C CA . ARG A 1 590 ? 1.743 11.471 26.166 1.00 72.25 590 ARG A CA 1
ATOM 4663 C C . ARG A 1 590 ? 2.530 12.534 25.426 1.00 72.25 590 ARG A C 1
ATOM 4665 O O . ARG A 1 590 ? 2.828 12.361 24.251 1.00 72.25 590 ARG A O 1
ATOM 4672 N N . LEU A 1 591 ? 2.831 13.641 26.101 1.00 79.50 591 LEU A N 1
ATOM 4673 C CA . LEU A 1 591 ? 3.472 14.796 25.476 1.00 79.50 591 LEU A CA 1
ATOM 4674 C C . LEU A 1 591 ? 4.821 15.106 26.124 1.00 79.50 591 LEU A C 1
ATOM 4676 O O . LEU A 1 591 ? 4.999 14.942 27.334 1.00 79.50 591 LEU A O 1
ATOM 4680 N N . TYR A 1 592 ? 5.758 15.598 25.322 1.00 78.81 592 TYR A N 1
ATOM 4681 C CA . TYR A 1 592 ? 6.964 16.278 25.780 1.00 78.81 592 TYR A CA 1
ATOM 4682 C C . TYR A 1 592 ? 6.825 17.753 25.438 1.00 78.81 592 TYR A C 1
ATOM 4684 O O . TYR A 1 592 ? 6.547 18.103 24.291 1.00 78.81 592 TYR A O 1
ATOM 4692 N N . VAL A 1 593 ? 7.044 18.611 26.427 1.00 81.06 593 VAL A N 1
ATOM 4693 C CA . VAL A 1 593 ? 7.011 20.064 26.253 1.00 81.06 593 VAL A CA 1
ATOM 4694 C C . VAL A 1 593 ? 8.305 20.668 26.767 1.00 81.06 593 VAL A C 1
ATOM 4696 O O . VAL A 1 593 ? 8.806 20.270 27.817 1.00 81.06 593 VAL A O 1
ATOM 4699 N N . ASP A 1 594 ? 8.865 21.613 26.024 1.00 82.81 594 ASP A N 1
ATOM 4700 C CA . ASP A 1 594 ? 10.019 22.399 26.454 1.00 82.81 594 ASP A CA 1
ATOM 4701 C C . ASP A 1 594 ? 9.864 23.843 25.986 1.00 82.81 594 ASP A C 1
ATOM 4703 O O . ASP A 1 594 ? 9.508 24.104 24.831 1.00 82.81 594 ASP A O 1
ATOM 4707 N N . LYS A 1 595 ? 10.119 24.775 26.906 1.00 85.94 595 LYS A N 1
ATOM 4708 C CA . LYS A 1 595 ? 9.888 26.215 26.746 1.00 85.94 595 LYS A CA 1
ATOM 4709 C C . LYS A 1 595 ? 8.448 26.557 26.347 1.00 85.94 595 LYS A C 1
ATOM 4711 O O . LYS A 1 595 ? 8.228 27.471 25.554 1.00 85.94 595 LYS A O 1
ATOM 4716 N N . VAL A 1 596 ? 7.472 25.842 26.904 1.00 86.12 596 VAL A N 1
ATOM 4717 C CA . VAL A 1 596 ? 6.035 26.079 26.706 1.00 86.12 596 VAL A CA 1
ATOM 4718 C C . VAL A 1 596 ? 5.437 26.672 27.981 1.00 86.12 596 VAL A C 1
ATOM 4720 O O . VAL A 1 596 ? 5.465 26.026 29.023 1.00 86.12 596 VAL A O 1
ATOM 4723 N N . LYS A 1 597 ? 4.853 27.868 27.903 1.00 92.56 597 LYS A N 1
ATOM 4724 C CA . LYS A 1 597 ? 4.103 28.496 29.001 1.00 92.56 597 LYS A CA 1
ATOM 4725 C C . LYS A 1 597 ? 2.758 27.822 29.220 1.00 92.56 597 LYS A C 1
ATOM 4727 O O . LYS A 1 597 ? 2.397 27.492 30.342 1.00 92.56 597 LYS A O 1
ATOM 4732 N N . SER A 1 598 ? 2.009 27.650 28.138 1.00 92.81 598 SER A N 1
ATOM 4733 C CA . SER A 1 598 ? 0.663 27.101 28.176 1.00 92.81 598 SER A CA 1
ATOM 4734 C C . SER A 1 598 ? 0.391 26.267 26.929 1.00 92.81 598 SER A C 1
ATOM 4736 O O . SER A 1 598 ? 0.998 26.470 25.876 1.00 92.81 598 SER A O 1
ATOM 4738 N N . MET A 1 599 ? -0.509 25.298 27.054 1.00 91.31 599 MET A N 1
ATOM 4739 C CA . MET A 1 599 ? -1.025 24.514 25.941 1.00 91.31 599 MET A CA 1
ATOM 4740 C C . MET A 1 599 ? -2.536 24.669 25.917 1.00 91.31 599 MET A C 1
ATOM 4742 O O . MET A 1 599 ? -3.202 24.364 26.896 1.00 91.31 599 MET A O 1
ATOM 4746 N N . ARG A 1 600 ? -3.094 25.117 24.804 1.00 89.94 600 ARG A N 1
ATOM 4747 C CA . ARG A 1 600 ? -4.526 25.282 24.599 1.00 89.94 600 ARG A CA 1
ATOM 4748 C C . ARG A 1 600 ? -5.052 24.194 23.680 1.00 89.94 600 ARG A C 1
ATOM 4750 O O . ARG A 1 600 ? -4.638 24.115 22.529 1.00 89.94 600 ARG A O 1
ATOM 4757 N N . VAL A 1 601 ? -5.982 23.388 24.169 1.00 88.94 601 VAL A N 1
ATOM 4758 C CA . VAL A 1 601 ? -6.765 22.458 23.354 1.00 88.94 601 VAL A CA 1
ATOM 4759 C C . VAL A 1 601 ? -8.085 23.120 22.996 1.00 88.94 601 VAL A C 1
ATOM 4761 O O . VAL A 1 601 ? -8.729 23.669 23.883 1.00 88.94 601 VAL A O 1
ATOM 4764 N N . TYR A 1 602 ? -8.518 23.071 21.740 1.00 85.81 602 TYR A N 1
ATOM 4765 C CA . TYR A 1 602 ? -9.803 23.651 21.350 1.00 85.81 602 TYR A CA 1
ATOM 4766 C C . TYR A 1 602 ? -10.438 22.975 20.136 1.00 85.81 602 TYR A C 1
ATOM 4768 O O . TYR A 1 602 ? -9.766 22.288 19.371 1.00 85.81 602 TYR A O 1
ATOM 4776 N N . SER A 1 603 ? -11.739 23.191 19.950 1.00 82.62 603 SER A N 1
ATOM 4777 C CA . SER A 1 603 ? -12.507 22.736 18.785 1.00 82.62 603 SER A CA 1
ATOM 4778 C C . SER A 1 603 ? -12.801 23.879 17.808 1.00 82.62 603 SER A C 1
ATOM 4780 O O . SER A 1 603 ? -12.994 25.015 18.249 1.00 82.62 603 SER A O 1
ATOM 4782 N N . ARG A 1 604 ? -12.856 23.606 16.492 1.00 73.69 604 ARG A N 1
ATOM 4783 C CA . ARG A 1 604 ? -13.272 24.597 15.469 1.00 73.69 604 ARG A CA 1
ATOM 4784 C C . ARG A 1 604 ? -14.148 24.010 14.376 1.00 73.69 604 ARG A C 1
ATOM 4786 O O . ARG A 1 604 ? -13.769 23.016 13.763 1.00 73.69 604 ARG A O 1
ATOM 4793 N N . ASN A 1 605 ? -15.223 24.707 14.003 1.00 68.50 605 ASN A N 1
ATOM 4794 C CA . ASN A 1 605 ? -15.968 24.347 12.789 1.00 68.50 605 ASN A CA 1
ATOM 4795 C C . ASN A 1 605 ? -15.152 24.575 11.496 1.00 68.50 605 ASN A C 1
ATOM 4797 O O . ASN A 1 605 ? -14.041 25.098 11.503 1.00 68.50 605 ASN A O 1
ATOM 4801 N N . GLN A 1 606 ? -15.752 24.217 10.357 1.00 57.62 606 GLN A N 1
ATOM 4802 C CA . GLN A 1 606 ? -15.200 24.475 9.020 1.00 57.62 606 GLN A CA 1
ATOM 4803 C C . GLN A 1 606 ? -15.088 25.969 8.657 1.00 57.62 606 GLN A C 1
ATOM 4805 O O . GLN A 1 606 ? -14.428 26.295 7.679 1.00 57.62 606 GLN A O 1
ATOM 4810 N N . ALA A 1 607 ? -15.720 26.864 9.422 1.00 63.53 607 ALA A N 1
ATOM 4811 C CA . ALA A 1 607 ? -15.630 28.315 9.265 1.00 63.53 607 ALA A CA 1
ATOM 4812 C C . ALA A 1 607 ? -14.613 28.951 10.238 1.00 63.53 607 ALA A C 1
ATOM 4814 O O . ALA A 1 607 ? -14.682 30.149 10.491 1.00 63.53 607 ALA A O 1
ATOM 4815 N N . ASP A 1 608 ? -13.710 28.146 10.814 1.00 61.88 608 ASP A N 1
ATOM 4816 C CA . ASP A 1 608 ? -12.653 28.549 11.754 1.00 61.88 608 ASP A CA 1
ATOM 4817 C C . ASP A 1 608 ? -13.109 29.170 13.087 1.00 61.88 608 ASP A C 1
ATOM 4819 O O . ASP A 1 608 ? -12.288 29.651 13.874 1.00 61.88 608 ASP A O 1
ATOM 4823 N N . ASN A 1 609 ? -14.396 29.090 13.420 1.00 73.12 609 ASN A N 1
ATOM 4824 C CA . ASN A 1 609 ? -14.889 29.565 14.709 1.00 73.12 609 ASN A CA 1
ATOM 4825 C C . ASN A 1 609 ? -14.513 28.577 15.815 1.00 73.12 609 ASN A C 1
ATOM 4827 O O . ASN A 1 609 ? -14.891 27.404 15.753 1.00 73.12 609 ASN A O 1
ATOM 4831 N N . VAL A 1 610 ? -13.797 29.060 16.837 1.00 75.44 610 VAL A N 1
ATOM 4832 C CA . VAL A 1 610 ? -13.514 28.298 18.061 1.00 75.44 610 VAL A CA 1
ATOM 4833 C C . VAL A 1 610 ? -14.793 28.193 18.884 1.00 75.44 610 VAL A C 1
ATOM 4835 O O . VAL A 1 610 ? -15.359 29.219 19.255 1.00 75.44 610 VAL A O 1
ATOM 4838 N N . TYR A 1 611 ? -15.237 26.968 19.171 1.00 76.88 611 TYR A N 1
ATOM 4839 C CA . TYR A 1 611 ? -16.436 26.745 19.988 1.00 76.88 611 TYR A CA 1
ATOM 4840 C C . TYR A 1 611 ? -16.107 26.504 21.443 1.00 76.88 611 TYR A C 1
ATOM 4842 O O . TYR A 1 611 ? -16.761 27.060 22.311 1.00 76.88 611 TYR A O 1
ATOM 4850 N N . TYR A 1 612 ? -15.118 25.654 21.697 1.00 85.06 612 TYR A N 1
ATOM 4851 C CA . TYR A 1 612 ? -14.792 25.227 23.046 1.00 85.06 612 TYR A CA 1
ATOM 4852 C C . TYR A 1 612 ? -13.293 25.048 23.193 1.00 85.06 612 TYR A C 1
ATOM 4854 O O . TYR A 1 612 ? -12.660 24.498 22.290 1.00 85.06 612 TYR A O 1
ATOM 4862 N N . GLU A 1 613 ? -12.739 25.456 24.328 1.00 91.12 613 GLU A N 1
ATOM 4863 C CA . GLU A 1 613 ? -11.320 25.338 24.629 1.00 91.12 613 GLU A CA 1
ATOM 4864 C C . GLU A 1 613 ? -11.028 24.972 26.086 1.00 91.12 613 GLU A C 1
ATOM 4866 O O . GLU A 1 613 ? -11.874 25.080 26.973 1.00 91.12 613 GLU A O 1
ATOM 4871 N N . LYS A 1 614 ? -9.804 24.501 26.317 1.00 92.62 614 LYS A N 1
ATOM 4872 C CA . LYS A 1 614 ? -9.207 24.249 27.626 1.00 92.62 614 LYS A CA 1
ATOM 4873 C C . LYS A 1 614 ? -7.726 24.583 27.554 1.00 92.62 614 LYS A C 1
ATOM 4875 O O . LYS A 1 614 ? -7.026 24.113 26.658 1.00 92.62 614 LYS A O 1
ATOM 4880 N N . THR A 1 615 ? -7.244 25.353 28.518 1.00 93.44 615 THR A N 1
ATOM 4881 C CA . THR A 1 615 ? -5.830 25.720 28.621 1.00 93.44 615 THR A CA 1
ATOM 4882 C C . THR A 1 615 ? -5.182 24.973 29.778 1.00 93.44 615 THR A C 1
ATOM 4884 O O . THR A 1 615 ? -5.723 24.914 30.878 1.00 93.44 615 THR A O 1
ATOM 4887 N N . PHE A 1 616 ? -4.013 24.404 29.517 1.00 92.25 616 PHE A N 1
ATOM 4888 C CA . PHE A 1 616 ? -3.152 23.726 30.473 1.00 92.25 616 PHE A CA 1
ATOM 4889 C C . PHE A 1 616 ? -1.938 24.612 30.729 1.00 92.25 616 PHE A C 1
ATOM 4891 O O . PHE A 1 616 ? -1.176 24.902 29.806 1.00 92.25 616 PHE A O 1
ATOM 4898 N N . THR A 1 617 ? -1.756 25.036 31.973 1.00 93.69 617 THR A N 1
ATOM 4899 C CA . THR A 1 617 ? -0.621 25.865 32.412 1.00 93.69 617 THR A CA 1
ATOM 4900 C C . THR A 1 617 ? 0.414 25.066 33.195 1.00 93.69 617 THR A C 1
ATOM 4902 O O . THR A 1 617 ? 1.590 25.414 33.194 1.00 93.69 617 THR A O 1
ATOM 4905 N N . ASP A 1 618 ? 0.010 23.947 33.798 1.00 91.44 618 ASP A N 1
ATOM 4906 C CA . ASP A 1 618 ? 0.852 23.150 34.700 1.00 91.44 618 ASP A CA 1
ATOM 4907 C C . ASP A 1 618 ? 1.741 22.161 33.930 1.00 91.44 618 ASP A C 1
ATOM 4909 O O . ASP A 1 618 ? 1.793 20.956 34.186 1.00 91.44 618 ASP A O 1
ATOM 4913 N N . LEU A 1 619 ? 2.431 22.686 32.919 1.00 90.44 619 LEU A N 1
ATOM 4914 C CA . LEU A 1 619 ? 3.243 21.929 31.983 1.00 90.44 619 LEU A CA 1
ATOM 4915 C C . LEU A 1 619 ? 4.633 21.664 32.557 1.00 90.44 619 LEU A C 1
ATOM 4917 O O . LEU A 1 619 ? 5.443 22.575 32.746 1.00 90.44 619 LEU A O 1
ATOM 4921 N N . LYS A 1 620 ? 4.966 20.389 32.763 1.00 92.19 620 LYS A N 1
ATOM 4922 C CA . LYS A 1 620 ? 6.312 20.004 33.192 1.00 92.19 620 LYS A CA 1
ATOM 4923 C C . LYS A 1 620 ? 7.306 20.110 32.028 1.00 92.19 620 LYS A C 1
ATOM 4925 O O . LYS A 1 620 ? 7.278 19.282 31.122 1.00 92.19 620 LYS A O 1
ATOM 4930 N N . GLN A 1 621 ? 8.191 21.103 32.079 1.00 90.25 621 GLN A N 1
ATOM 4931 C CA . GLN A 1 621 ? 9.183 21.371 31.032 1.00 90.25 621 GLN A CA 1
ATOM 4932 C C . GLN A 1 621 ? 10.269 20.287 30.961 1.00 90.25 621 GLN A C 1
ATOM 4934 O O . GLN A 1 621 ? 10.646 19.703 31.979 1.00 90.25 621 GLN A O 1
ATOM 4939 N N . GLY A 1 622 ? 10.792 20.033 29.762 1.00 81.19 622 GLY A N 1
ATOM 4940 C CA . GLY A 1 622 ? 11.968 19.194 29.535 1.00 81.19 622 GLY A CA 1
ATOM 4941 C C . GLY A 1 622 ? 11.764 17.694 29.777 1.00 81.19 622 GLY A C 1
ATOM 4942 O O . GLY A 1 622 ? 12.746 16.951 29.824 1.00 81.19 622 GLY A O 1
ATOM 4943 N N . ARG A 1 623 ? 10.520 17.214 29.936 1.00 84.75 623 ARG A N 1
ATOM 4944 C CA . ARG A 1 623 ? 10.218 15.790 30.173 1.00 84.75 623 ARG A CA 1
ATOM 4945 C C . ARG A 1 623 ? 8.891 15.337 29.568 1.00 84.75 623 ARG A C 1
ATOM 4947 O O . ARG A 1 623 ? 8.000 16.139 29.312 1.00 84.75 623 ARG A O 1
ATOM 4954 N N . TRP A 1 624 ? 8.772 14.023 29.370 1.00 79.19 624 TRP A N 1
ATOM 4955 C CA . TRP A 1 624 ? 7.517 13.372 28.996 1.00 79.19 624 TRP A CA 1
ATOM 4956 C C . TRP A 1 624 ? 6.535 13.376 30.167 1.00 79.19 624 TRP A C 1
ATOM 4958 O O . TRP A 1 624 ? 6.919 13.109 31.307 1.00 79.19 624 TRP A O 1
ATOM 4968 N N . GLN A 1 625 ? 5.262 13.619 29.877 1.00 86.50 625 GLN A N 1
ATOM 4969 C CA . GLN A 1 625 ? 4.179 13.532 30.850 1.00 86.50 625 GLN A CA 1
ATOM 4970 C C . GLN A 1 625 ? 2.868 13.123 30.163 1.00 86.50 625 GLN A C 1
ATOM 4972 O O . GLN A 1 625 ? 2.680 13.350 28.967 1.00 86.50 625 GLN A O 1
ATOM 4977 N N . GLY A 1 626 ? 1.982 12.480 30.920 1.00 84.56 626 GLY A N 1
ATOM 4978 C CA . GLY A 1 626 ? 0.631 12.172 30.465 1.00 84.56 626 GLY A CA 1
ATOM 4979 C C . GLY A 1 626 ? -0.274 13.391 30.605 1.00 84.56 626 GLY A C 1
ATOM 4980 O O . GLY A 1 626 ? -0.208 14.102 31.605 1.00 84.56 626 GLY A O 1
ATOM 4981 N N . PHE A 1 627 ? -1.122 13.596 29.613 1.00 87.44 627 PHE A N 1
ATOM 4982 C CA . PHE A 1 627 ? -2.153 14.615 29.564 1.00 87.44 627 PHE A CA 1
ATOM 4983 C C . PHE A 1 627 ? -3.476 13.936 29.292 1.00 87.44 627 PHE A C 1
ATOM 4985 O O . PHE A 1 627 ? -3.574 13.144 28.360 1.00 87.44 627 PHE A O 1
ATOM 4992 N N . GLU A 1 628 ? -4.486 14.250 30.088 1.00 89.31 628 GLU A N 1
ATOM 4993 C CA . GLU A 1 628 ? -5.830 13.731 29.887 1.00 89.31 628 GLU A CA 1
ATOM 4994 C C . GLU A 1 628 ? -6.842 14.872 29.930 1.00 89.31 628 GLU A C 1
ATOM 4996 O O . GLU A 1 628 ? -6.749 15.775 30.768 1.00 89.31 628 GLU A O 1
ATOM 5001 N N . PHE A 1 629 ? -7.805 14.844 29.015 1.00 89.50 629 PHE A N 1
ATOM 5002 C CA . PHE A 1 629 ? -8.965 15.723 29.056 1.00 89.50 629 PHE A CA 1
ATOM 5003 C C . PHE A 1 629 ? -10.183 15.049 28.447 1.00 89.50 629 PHE A C 1
ATOM 5005 O O . PHE A 1 629 ? -10.070 14.312 27.473 1.00 89.50 629 PHE A O 1
ATOM 5012 N N . ALA A 1 630 ? -11.355 15.324 29.004 1.00 87.88 630 ALA A N 1
ATOM 5013 C CA . ALA A 1 630 ? -12.621 14.996 28.366 1.00 87.88 630 ALA A CA 1
ATOM 5014 C C . ALA A 1 630 ? -13.046 16.130 27.429 1.00 87.88 630 ALA A C 1
ATOM 5016 O O . ALA A 1 630 ? -12.729 17.296 27.668 1.00 87.88 630 ALA A O 1
ATOM 5017 N N . LEU A 1 631 ? -13.835 15.820 26.401 1.00 83.44 631 LEU A N 1
ATOM 5018 C CA . LEU A 1 631 ? -14.517 16.857 25.621 1.00 83.44 631 LEU A CA 1
ATOM 5019 C C . LEU A 1 631 ? -15.406 17.740 26.493 1.00 83.44 631 LEU A C 1
ATOM 5021 O O . LEU A 1 631 ? -15.444 18.951 26.296 1.00 83.44 631 LEU A O 1
ATOM 5025 N N . ALA A 1 632 ? -16.054 17.150 27.498 1.00 86.31 632 ALA A N 1
ATOM 5026 C CA . ALA A 1 632 ? -16.820 17.864 28.512 1.00 86.31 632 ALA A CA 1
ATOM 5027 C C . ALA A 1 632 ? -16.008 18.929 29.270 1.00 86.31 632 ALA A C 1
ATOM 5029 O O . ALA A 1 632 ? -16.602 19.846 29.841 1.00 86.31 632 ALA A O 1
ATOM 5030 N N . ASP A 1 633 ? -14.675 18.828 29.284 1.00 89.56 633 ASP A N 1
ATOM 5031 C CA . ASP A 1 633 ? -13.827 19.819 29.938 1.00 89.56 633 ASP A CA 1
ATOM 5032 C C . ASP A 1 633 ? -13.693 21.103 29.109 1.00 89.56 633 ASP A C 1
ATOM 5034 O O . ASP A 1 633 ? -13.414 22.162 29.681 1.00 89.56 633 ASP A O 1
ATOM 5038 N N . LEU A 1 634 ? -13.882 21.020 27.785 1.00 90.25 634 LEU A N 1
ATOM 5039 C CA . LEU A 1 634 ? -13.797 22.171 26.891 1.00 90.25 634 LEU A CA 1
ATOM 5040 C C . LEU A 1 634 ? -14.985 23.115 27.143 1.00 90.25 634 LEU A C 1
ATOM 5042 O O . LEU A 1 634 ? -16.131 22.678 27.300 1.00 90.25 634 LEU A O 1
ATOM 5046 N N . ALA A 1 635 ? -14.713 24.418 27.180 1.00 91.19 635 ALA A N 1
ATOM 5047 C CA . ALA A 1 635 ? -15.696 25.453 27.489 1.00 91.19 635 ALA A CA 1
ATOM 5048 C C . ALA A 1 635 ? -15.700 26.571 26.449 1.00 91.19 635 ALA A C 1
ATOM 5050 O O . ALA A 1 635 ? -14.669 26.827 25.829 1.00 91.19 635 ALA A O 1
ATOM 5051 N N . ASP A 1 636 ? -16.843 27.232 26.271 1.00 88.75 636 ASP A N 1
ATOM 5052 C CA . ASP A 1 636 ? -16.959 28.372 25.365 1.00 88.75 636 ASP A CA 1
ATOM 5053 C C . ASP A 1 636 ? -15.956 29.462 25.780 1.00 88.75 636 ASP A C 1
ATOM 5055 O O . ASP A 1 636 ? -15.933 29.853 26.952 1.00 88.75 636 ASP A O 1
ATOM 5059 N N . PRO A 1 637 ? -15.110 29.962 24.858 1.00 87.56 637 PRO A N 1
ATOM 5060 C CA . PRO A 1 637 ? -14.104 30.968 25.188 1.00 87.56 637 PRO A CA 1
ATOM 5061 C C . PRO A 1 637 ? -14.710 32.285 25.702 1.00 87.56 637 PRO A C 1
ATOM 5063 O O . PRO A 1 637 ? -14.008 33.071 26.334 1.00 87.56 637 PRO A O 1
ATOM 5066 N N . LYS A 1 638 ? -15.997 32.549 25.439 1.00 90.12 638 LYS A N 1
ATOM 5067 C CA . LYS A 1 638 ? -16.735 33.727 25.919 1.00 90.12 638 LYS A CA 1
ATOM 5068 C C . LYS A 1 638 ? -17.527 33.456 27.198 1.00 90.12 638 LYS A C 1
ATOM 5070 O O . LYS A 1 638 ? -17.949 34.406 27.852 1.00 90.12 638 LYS A O 1
ATOM 5075 N N . ASP A 1 639 ? -17.761 32.192 27.539 1.00 89.69 639 ASP A N 1
ATOM 5076 C CA . ASP A 1 639 ? -18.580 31.785 28.678 1.00 89.69 639 ASP A CA 1
ATOM 5077 C C . ASP A 1 639 ? -18.138 30.409 29.196 1.00 89.69 639 ASP A C 1
ATOM 5079 O O . ASP A 1 639 ? -18.617 29.362 28.759 1.00 89.69 639 ASP A O 1
ATOM 5083 N N . ALA A 1 640 ? -17.242 30.406 30.186 1.00 88.50 640 ALA A N 1
ATOM 5084 C CA . ALA A 1 640 ? -16.671 29.180 30.742 1.00 88.50 640 ALA A CA 1
ATOM 5085 C C . ALA A 1 640 ? -17.714 28.217 31.358 1.00 88.50 640 ALA A C 1
ATOM 5087 O O . ALA A 1 640 ? -17.403 27.038 31.581 1.00 88.50 640 ALA A O 1
ATOM 5088 N N . SER A 1 641 ? -18.939 28.698 31.629 1.00 88.38 641 SER A N 1
ATOM 5089 C CA . SER A 1 641 ? -20.056 27.877 32.111 1.00 88.38 641 SER A CA 1
ATOM 5090 C C . SER A 1 641 ? -20.694 27.033 30.998 1.00 88.38 641 SER A C 1
ATOM 5092 O O . SER A 1 641 ? -21.226 25.953 31.266 1.00 88.38 641 SER A O 1
ATOM 5094 N N . LYS A 1 642 ? -20.578 27.460 29.732 1.00 87.94 642 LYS A N 1
ATOM 5095 C CA . LYS A 1 642 ? -21.066 26.719 28.563 1.00 87.94 642 LYS A CA 1
ATOM 5096 C C . LYS A 1 642 ? -20.062 25.651 28.150 1.00 87.94 642 LYS A C 1
ATOM 5098 O O . LYS A 1 642 ? -19.095 25.908 27.437 1.00 87.94 642 LYS A O 1
ATOM 5103 N N . LYS A 1 643 ? -20.311 24.422 28.590 1.00 85.06 643 LYS A N 1
ATOM 5104 C CA . LYS A 1 643 ? -19.551 23.233 28.178 1.00 85.06 643 LYS A CA 1
ATOM 5105 C C . LYS A 1 643 ? -20.061 22.658 26.857 1.00 85.06 643 LYS A C 1
ATOM 5107 O O . LYS A 1 643 ? -21.190 22.932 26.446 1.00 85.06 643 LYS A O 1
ATOM 5112 N N . VAL A 1 644 ? -19.239 21.815 26.230 1.00 79.62 644 VAL A N 1
ATOM 5113 C CA . VAL A 1 644 ? -19.638 20.989 25.078 1.00 79.62 644 VAL A CA 1
ATOM 5114 C C . VAL A 1 644 ? -20.922 20.217 25.404 1.00 79.62 644 VAL A C 1
ATOM 5116 O O . VAL A 1 644 ? -21.006 19.534 26.429 1.00 79.62 644 VAL A O 1
ATOM 5119 N N . GLN A 1 645 ? -21.921 20.308 24.523 1.00 73.56 645 GLN A N 1
ATOM 5120 C CA . GLN A 1 645 ? -23.177 19.559 24.623 1.00 73.56 645 GLN A CA 1
ATOM 5121 C C . GLN A 1 645 ? -23.144 18.287 23.761 1.00 73.56 645 GLN A C 1
ATOM 5123 O O . GLN A 1 645 ? -22.445 18.222 22.751 1.00 73.56 645 GLN A O 1
ATOM 5128 N N . ASN A 1 646 ? -23.923 17.270 24.149 1.00 63.59 646 ASN A N 1
ATOM 5129 C CA . ASN A 1 646 ? -24.100 16.058 23.342 1.00 63.59 646 ASN A CA 1
ATOM 5130 C C . ASN A 1 646 ? -24.769 16.388 21.997 1.00 63.59 646 ASN A C 1
ATOM 5132 O O . ASN A 1 646 ? -25.704 17.184 21.948 1.00 63.59 646 ASN A O 1
ATOM 5136 N N . GLY A 1 647 ? -24.312 15.747 20.917 1.00 55.22 647 GLY A N 1
ATOM 5137 C CA . GLY A 1 647 ? -24.922 15.854 19.584 1.00 55.22 647 GLY A CA 1
ATOM 5138 C C . GLY A 1 647 ? -24.506 17.075 18.756 1.00 55.22 647 GLY A C 1
ATOM 5139 O O . GLY A 1 647 ? -25.013 17.254 17.651 1.00 55.22 647 GLY A O 1
ATOM 5140 N N . TRP A 1 648 ? -23.584 17.910 19.245 1.00 57.38 648 TRP A N 1
ATOM 5141 C CA . TRP A 1 648 ? -23.055 19.032 18.467 1.00 57.38 648 TRP A CA 1
ATOM 5142 C C . TRP A 1 648 ? -21.938 18.592 17.517 1.00 57.38 648 TRP A C 1
ATOM 5144 O O . TRP A 1 648 ? -21.016 17.871 17.899 1.00 57.38 648 TRP A O 1
ATOM 5154 N N . PHE A 1 649 ? -21.998 19.082 16.274 1.00 56.47 649 PHE A N 1
ATOM 5155 C CA . PHE A 1 649 ? -20.948 18.916 15.270 1.00 56.47 649 PHE A CA 1
ATOM 5156 C C . PHE A 1 649 ? -19.687 19.678 15.692 1.00 56.47 649 PHE A C 1
ATOM 5158 O O . PHE A 1 649 ? -19.435 20.797 15.244 1.00 56.47 649 PHE A O 1
ATOM 5165 N N . MET A 1 650 ? -18.854 19.070 16.532 1.00 57.78 650 MET A N 1
ATOM 5166 C CA . MET A 1 650 ? -17.484 19.538 16.684 1.00 57.78 650 MET A CA 1
ATOM 5167 C C . MET A 1 650 ? -16.716 19.126 15.436 1.00 57.78 650 MET A C 1
ATOM 5169 O O . MET A 1 650 ? -16.288 17.982 15.299 1.00 57.78 650 MET A O 1
ATOM 5173 N N . ALA A 1 651 ? -16.538 20.043 14.487 1.00 55.88 651 ALA A N 1
ATOM 5174 C CA . ALA A 1 651 ? -15.446 19.837 13.550 1.00 55.88 651 ALA A CA 1
ATOM 5175 C C . ALA A 1 651 ? -14.143 20.039 14.338 1.00 55.88 651 ALA A C 1
ATOM 5177 O O . ALA A 1 651 ? -14.095 20.864 15.242 1.00 55.88 651 ALA A O 1
ATOM 5178 N N . ASN A 1 652 ? -13.156 19.202 14.035 1.00 66.38 652 ASN A N 1
ATOM 5179 C CA . ASN A 1 652 ? -11.757 19.267 14.444 1.00 66.38 652 ASN A CA 1
ATOM 5180 C C . ASN A 1 652 ? -11.382 19.565 15.927 1.00 66.38 652 ASN A C 1
ATOM 5182 O O . ASN A 1 652 ? -11.835 20.535 16.520 1.00 66.38 652 ASN A O 1
ATOM 5186 N N . ILE A 1 653 ? -10.420 18.832 16.500 1.00 73.25 653 ILE A N 1
ATOM 5187 C CA . ILE A 1 653 ? -9.752 19.220 17.764 1.00 73.25 653 ILE A CA 1
ATOM 5188 C C . ILE A 1 653 ? -8.327 19.661 17.449 1.00 73.25 653 ILE A C 1
ATOM 5190 O O . ILE A 1 653 ? -7.643 19.001 16.671 1.00 73.25 653 ILE A O 1
ATOM 5194 N N . TYR A 1 654 ? -7.866 20.738 18.077 1.00 79.69 654 TYR A N 1
ATOM 5195 C CA . TYR A 1 654 ? -6.524 21.290 17.939 1.00 79.69 654 TYR A CA 1
ATOM 5196 C C . TYR A 1 654 ? -5.838 21.444 19.299 1.00 79.69 654 TYR A C 1
ATOM 5198 O O . TYR A 1 654 ? -6.501 21.608 20.315 1.00 79.69 654 TYR A O 1
ATOM 5206 N N . MET A 1 655 ? -4.510 21.443 19.295 1.00 82.81 655 MET A N 1
ATOM 5207 C CA . MET A 1 655 ? -3.588 21.791 20.369 1.00 82.81 655 MET A CA 1
ATOM 5208 C C . MET A 1 655 ? -2.720 22.957 19.907 1.00 82.81 655 MET A C 1
ATOM 5210 O O . MET A 1 655 ? -2.129 22.913 18.840 1.00 82.81 655 MET A O 1
ATOM 5214 N N . VAL A 1 656 ? -2.595 23.999 20.706 1.00 83.94 656 VAL A N 1
ATOM 5215 C CA . VAL A 1 656 ? -1.731 25.152 20.447 1.00 83.94 656 VAL A CA 1
ATOM 5216 C C . VAL A 1 656 ? -0.851 25.365 21.657 1.00 83.94 656 VAL A C 1
ATOM 5218 O O . VAL A 1 656 ? -1.309 25.170 22.773 1.00 83.94 656 VAL A O 1
ATOM 5221 N N . VAL A 1 657 ? 0.397 25.773 21.458 1.00 83.44 657 VAL A N 1
ATOM 5222 C CA . VAL A 1 657 ? 1.319 26.062 22.562 1.00 83.44 657 VAL A CA 1
ATOM 5223 C C . VAL A 1 657 ? 1.782 27.510 22.537 1.00 83.44 657 VAL A C 1
ATOM 5225 O O . VAL A 1 657 ? 2.118 28.052 21.484 1.00 83.44 657 VAL A O 1
ATOM 5228 N N . GLU A 1 658 ? 1.818 28.126 23.712 1.00 85.94 658 GLU A N 1
ATOM 5229 C CA . GLU A 1 658 ? 2.370 29.457 23.944 1.00 85.94 658 GLU A CA 1
ATOM 5230 C C . GLU A 1 658 ? 3.825 29.325 24.430 1.00 85.94 658 GLU A C 1
ATOM 5232 O O . GLU A 1 658 ? 4.083 28.528 25.337 1.00 85.94 658 GLU A O 1
ATOM 5237 N N . PRO A 1 659 ? 4.795 30.069 23.869 1.00 87.62 659 PRO A N 1
ATOM 5238 C CA . PRO A 1 659 ? 6.169 30.063 24.369 1.00 87.62 659 PRO A CA 1
ATOM 5239 C C . PRO A 1 659 ? 6.272 30.526 25.831 1.00 87.62 659 PRO A C 1
ATOM 5241 O O . PRO A 1 659 ? 5.551 31.425 26.257 1.00 87.62 659 PRO A O 1
ATOM 5244 N N . ALA A 1 660 ? 7.204 29.937 26.584 1.00 90.56 660 ALA A N 1
ATOM 5245 C CA . ALA A 1 660 ? 7.645 30.452 27.883 1.00 90.56 660 ALA A CA 1
ATOM 5246 C C . ALA A 1 660 ? 8.191 31.886 27.763 1.00 90.56 660 ALA A C 1
ATOM 5248 O O . ALA A 1 660 ? 8.666 32.290 26.699 1.00 90.56 660 ALA A O 1
ATOM 5249 N N . GLU A 1 661 ? 8.153 32.652 28.854 1.00 92.56 661 GLU A N 1
ATOM 5250 C CA . GLU A 1 661 ? 8.711 34.007 28.881 1.00 92.56 661 GLU A CA 1
ATOM 5251 C C . GLU A 1 661 ? 10.187 34.001 28.441 1.00 92.56 661 GLU A C 1
ATOM 5253 O O . GLU A 1 661 ? 10.974 33.145 28.846 1.00 92.56 661 GLU A O 1
ATOM 5258 N N . GLY A 1 662 ? 10.545 34.908 27.527 1.00 90.44 662 GLY A N 1
ATOM 5259 C CA . GLY A 1 662 ? 11.883 34.981 26.927 1.00 90.44 662 GLY A CA 1
ATOM 5260 C C . GLY A 1 662 ? 12.200 33.914 25.865 1.00 90.44 662 GLY A C 1
ATOM 5261 O O . GLY A 1 662 ? 13.222 34.024 25.184 1.00 90.44 662 GLY A O 1
ATOM 5262 N N . ALA A 1 663 ? 11.345 32.906 25.660 1.00 81.62 663 ALA A N 1
ATOM 5263 C CA . ALA A 1 663 ? 11.535 31.905 24.613 1.00 81.62 663 ALA A CA 1
ATOM 5264 C C . ALA A 1 663 ? 10.960 32.373 23.266 1.00 81.62 663 ALA A C 1
ATOM 5266 O O . ALA A 1 663 ? 9.805 32.776 23.145 1.00 81.62 663 ALA A O 1
ATOM 5267 N N . GLN A 1 664 ? 11.752 32.260 22.201 1.00 79.25 664 GLN A N 1
ATOM 5268 C CA . GLN A 1 664 ? 11.273 32.490 20.837 1.00 79.25 664 GLN A CA 1
ATOM 5269 C C . GLN A 1 664 ? 10.416 31.307 20.365 1.00 79.25 664 GLN A C 1
ATOM 5271 O O . GLN A 1 664 ? 10.738 30.157 20.659 1.00 79.25 664 GLN A O 1
ATOM 5276 N N . LYS A 1 665 ? 9.401 31.554 19.518 1.00 73.06 665 LYS A N 1
ATOM 5277 C CA . LYS A 1 665 ? 8.538 30.503 18.922 1.00 73.06 665 LYS A CA 1
ATOM 5278 C C . LYS A 1 665 ? 9.330 29.325 18.325 1.00 73.06 665 LYS A C 1
ATOM 5280 O O . LYS A 1 665 ? 8.921 28.177 18.449 1.00 73.06 665 LYS A O 1
ATOM 5285 N N . LYS A 1 666 ? 10.499 29.586 17.723 1.00 72.56 666 LYS A N 1
ATOM 5286 C CA . LYS A 1 666 ? 11.383 28.558 17.133 1.00 72.56 666 LYS A CA 1
ATOM 5287 C C . LYS A 1 666 ? 12.097 27.654 18.150 1.00 72.56 666 LYS A C 1
ATOM 5289 O O . LYS A 1 666 ? 12.677 26.651 17.753 1.00 72.56 666 LYS A O 1
ATOM 5294 N N . GLN A 1 667 ? 12.120 28.045 19.424 1.00 75.50 667 GLN A N 1
ATOM 5295 C CA . GLN A 1 667 ? 12.751 27.308 20.521 1.00 75.50 667 GLN A CA 1
ATOM 5296 C C . GLN A 1 667 ? 11.758 26.410 21.268 1.00 75.50 667 GLN A C 1
ATOM 5298 O O . GLN A 1 667 ? 12.198 25.566 22.044 1.00 75.50 667 GLN A O 1
ATOM 5303 N N . VAL A 1 668 ? 10.454 26.602 21.045 1.00 74.56 668 VAL A N 1
ATOM 5304 C CA . VAL A 1 668 ? 9.388 25.808 21.658 1.00 74.56 668 VAL A CA 1
ATOM 5305 C C . VAL A 1 668 ? 9.389 24.399 21.083 1.00 74.56 668 VAL A C 1
ATOM 5307 O O . VAL A 1 668 ? 9.466 24.221 19.865 1.00 74.56 668 VAL A O 1
ATOM 5310 N N . GLN A 1 669 ? 9.256 23.407 21.958 1.00 72.12 669 GLN A N 1
ATOM 5311 C CA . GLN A 1 669 ? 9.087 22.011 21.571 1.00 72.12 669 GLN A CA 1
ATOM 5312 C C . GLN A 1 669 ? 7.784 21.492 22.162 1.00 72.12 669 GLN A C 1
ATOM 5314 O O . GLN A 1 669 ? 7.580 21.557 23.370 1.00 72.12 669 GLN A O 1
ATOM 5319 N N . LEU A 1 670 ? 6.927 20.961 21.299 1.00 75.38 670 LEU A N 1
ATOM 5320 C CA . LEU A 1 670 ? 5.786 20.134 21.656 1.00 75.38 670 LEU A CA 1
ATOM 5321 C C . LEU A 1 670 ? 5.952 18.845 20.868 1.00 75.38 670 LEU A C 1
ATOM 5323 O O . LEU A 1 670 ? 6.133 18.892 19.659 1.00 75.38 670 LEU A O 1
ATOM 5327 N N . LEU A 1 671 ? 5.926 17.704 21.531 1.00 65.88 671 LEU A N 1
ATOM 5328 C CA . LEU A 1 671 ? 5.987 16.412 20.866 1.00 65.88 671 LEU A CA 1
ATOM 5329 C C . LEU A 1 671 ? 4.895 15.541 21.439 1.00 65.88 671 LEU A C 1
ATOM 5331 O O . LEU A 1 671 ? 4.683 15.553 22.650 1.00 65.88 671 LEU A O 1
ATOM 5335 N N . VAL A 1 672 ? 4.239 14.785 20.575 1.00 67.56 672 VAL A N 1
ATOM 5336 C CA . VAL A 1 672 ? 3.196 13.838 20.952 1.00 67.56 672 VAL A CA 1
ATOM 5337 C C . VAL A 1 672 ? 3.757 12.446 20.691 1.00 67.56 672 VAL A C 1
ATOM 5339 O O . VAL A 1 672 ? 4.282 12.190 19.617 1.00 67.56 672 VAL A O 1
ATOM 5342 N N . ASP A 1 673 ? 3.742 11.581 21.695 1.00 59.94 673 ASP A N 1
ATOM 5343 C CA . ASP A 1 673 ? 4.147 10.177 21.552 1.00 59.94 673 ASP A CA 1
ATOM 5344 C C . ASP A 1 673 ? 2.936 9.337 21.160 1.00 59.94 673 ASP A C 1
ATOM 5346 O O . ASP A 1 673 ? 2.968 8.613 20.180 1.00 59.94 673 ASP A O 1
ATOM 5350 N N . ASP A 1 674 ? 1.825 9.519 21.876 1.00 60.94 674 ASP A N 1
ATOM 5351 C CA . ASP A 1 674 ? 0.585 8.798 21.618 1.00 60.94 674 ASP A CA 1
ATOM 5352 C C . ASP A 1 674 ? -0.649 9.638 21.925 1.00 60.94 674 ASP A C 1
ATOM 5354 O O . ASP A 1 674 ? -0.586 10.550 22.758 1.00 60.94 674 ASP A O 1
ATOM 5358 N N . VAL A 1 675 ? -1.768 9.289 21.292 1.00 66.56 675 VAL A N 1
ATOM 5359 C CA . VAL A 1 675 ? -3.105 9.808 21.571 1.00 66.56 675 VAL A CA 1
ATOM 5360 C C . VAL A 1 675 ? -4.089 8.643 21.589 1.00 66.56 675 VAL A C 1
ATOM 5362 O O . VAL A 1 675 ? -4.390 8.036 20.566 1.00 66.56 675 VAL A O 1
ATOM 5365 N N . ILE A 1 676 ? -4.663 8.383 22.757 1.00 67.06 676 ILE A N 1
ATOM 5366 C CA . ILE A 1 676 ? -5.798 7.484 22.921 1.00 67.06 676 ILE A CA 1
ATOM 5367 C C . ILE A 1 676 ? -7.051 8.343 23.006 1.00 67.06 676 ILE A C 1
ATOM 5369 O O . ILE A 1 676 ? -7.119 9.282 23.803 1.00 67.06 676 ILE A O 1
ATOM 5373 N N . CYS A 1 677 ? -8.060 7.980 22.225 1.00 69.75 677 CYS A N 1
ATOM 5374 C CA . CYS A 1 677 ? -9.424 8.438 22.421 1.00 69.75 677 CYS A CA 1
ATOM 5375 C C . CYS A 1 677 ? -10.268 7.278 22.950 1.00 69.75 677 CYS A C 1
ATOM 5377 O O . CYS A 1 677 ? -10.213 6.178 22.399 1.00 69.75 677 CYS A O 1
ATOM 5379 N N . TYR A 1 678 ? -11.018 7.498 24.024 1.00 65.00 678 TYR A N 1
ATOM 5380 C CA . TYR A 1 678 ? -11.859 6.468 24.630 1.00 65.00 678 TYR A CA 1
ATOM 5381 C C . TYR A 1 678 ? -13.072 7.076 25.317 1.00 65.00 678 TYR A C 1
ATOM 5383 O O . TYR A 1 678 ? -13.036 8.210 25.785 1.00 65.00 678 TYR A O 1
ATOM 5391 N N . ASP A 1 679 ? -14.125 6.276 25.439 1.00 64.50 679 ASP A N 1
ATOM 5392 C CA . ASP A 1 679 ? -15.313 6.626 26.208 1.00 64.50 679 ASP A CA 1
ATOM 5393 C C . ASP A 1 679 ? -15.306 5.907 27.560 1.00 64.50 679 ASP A C 1
ATOM 5395 O O . ASP A 1 679 ? -14.994 4.714 27.649 1.00 64.50 679 ASP A O 1
ATOM 5399 N N . GLY A 1 680 ? -15.696 6.619 28.619 1.00 75.88 680 GLY A N 1
ATOM 5400 C CA . GLY A 1 680 ? -15.800 6.062 29.968 1.00 75.88 680 GLY A CA 1
ATOM 5401 C C . GLY A 1 680 ? -14.442 5.861 30.649 1.00 75.88 680 GLY A C 1
ATOM 5402 O O . GLY A 1 680 ? -13.606 6.763 30.666 1.00 75.88 680 GLY A O 1
ATOM 5403 N N . VAL A 1 681 ? -14.242 4.693 31.266 1.00 74.75 681 VAL A N 1
ATOM 5404 C CA . VAL A 1 681 ? -13.024 4.358 32.023 1.00 74.75 681 VAL A CA 1
ATOM 5405 C C . VAL A 1 681 ? -12.171 3.372 31.226 1.00 74.75 681 VAL A C 1
ATOM 5407 O O . VAL A 1 681 ? -12.636 2.285 30.872 1.00 74.75 681 VAL A O 1
ATOM 5410 N N . LEU A 1 682 ? -10.906 3.727 30.984 1.00 70.31 682 LEU A N 1
ATOM 5411 C CA . LEU A 1 682 ? -9.893 2.801 30.472 1.00 70.31 682 LEU A CA 1
ATOM 5412 C C . LEU A 1 682 ? -9.646 1.701 31.511 1.00 70.31 682 LEU A C 1
ATOM 5414 O O . LEU A 1 682 ? -8.992 1.939 32.522 1.00 70.31 682 LEU A O 1
ATOM 5418 N N . LYS A 1 683 ? -10.153 0.490 31.255 1.00 74.62 683 LYS A N 1
ATOM 5419 C CA . LYS A 1 683 ? -9.827 -0.690 32.076 1.00 74.62 683 LYS A CA 1
ATOM 5420 C C . LYS A 1 683 ? -8.359 -1.092 31.936 1.00 74.62 683 LYS A C 1
ATOM 5422 O O . LYS A 1 683 ? -7.729 -1.469 32.917 1.00 74.62 683 LYS A O 1
ATOM 5427 N N . HIS A 1 684 ? -7.831 -0.986 30.717 1.00 76.50 684 HIS A N 1
ATOM 5428 C CA . HIS A 1 684 ? -6.454 -1.327 30.375 1.00 76.50 684 HIS A CA 1
ATOM 5429 C C . HIS A 1 684 ? -5.809 -0.129 29.696 1.00 76.50 684 HIS A C 1
ATOM 5431 O O . HIS A 1 684 ? -6.209 0.248 28.597 1.00 76.50 684 HIS A O 1
ATOM 5437 N N . ASP A 1 685 ? -4.842 0.486 30.366 1.00 76.44 685 ASP A N 1
ATOM 5438 C CA . ASP A 1 685 ? -4.161 1.686 29.891 1.00 76.44 685 ASP A CA 1
ATOM 5439 C C . ASP A 1 685 ? -2.885 1.312 29.118 1.00 76.44 685 ASP A C 1
ATOM 5441 O O . ASP A 1 685 ? -1.902 0.890 29.740 1.00 76.44 685 ASP A O 1
ATOM 5445 N N . PRO A 1 686 ? -2.851 1.475 27.782 1.00 64.81 686 PRO A N 1
ATOM 5446 C CA . PRO A 1 686 ? -1.690 1.096 26.983 1.00 64.81 686 PRO A CA 1
ATOM 5447 C C . PRO A 1 686 ? -0.458 1.974 27.241 1.00 64.81 686 PRO A C 1
ATOM 5449 O O . PRO A 1 686 ? 0.638 1.599 26.830 1.00 64.81 686 PRO A O 1
ATOM 5452 N N . PHE A 1 687 ? -0.581 3.093 27.969 1.00 65.50 687 PHE A N 1
ATOM 5453 C CA . PHE A 1 687 ? 0.582 3.876 28.409 1.00 65.50 687 PHE A CA 1
ATOM 5454 C C . PHE A 1 687 ? 1.268 3.310 29.648 1.00 65.50 687 PHE A C 1
ATOM 5456 O O . PHE A 1 687 ? 2.419 3.660 29.909 1.00 65.50 687 PHE A O 1
ATOM 5463 N N . GLN A 1 688 ? 0.572 2.471 30.414 1.00 75.88 688 GLN A N 1
ATOM 5464 C CA . GLN A 1 688 ? 1.083 1.873 31.650 1.00 75.88 688 GLN A CA 1
ATOM 5465 C C . GLN A 1 688 ? 1.389 0.387 31.478 1.00 75.88 688 GLN A C 1
ATOM 5467 O O . GLN A 1 688 ? 2.302 -0.130 32.116 1.00 75.88 688 GLN A O 1
ATOM 5472 N N . ASP A 1 689 ? 0.656 -0.294 30.599 1.00 74.00 689 ASP A N 1
ATOM 5473 C CA . ASP A 1 689 ? 0.788 -1.724 30.365 1.00 74.00 689 ASP A CA 1
ATOM 5474 C C . ASP A 1 689 ? 0.897 -2.021 28.859 1.00 74.00 689 ASP A C 1
ATOM 5476 O O . ASP A 1 689 ? -0.105 -1.961 28.144 1.00 74.00 689 ASP A O 1
ATOM 5480 N N . PRO A 1 690 ? 2.081 -2.416 28.354 1.00 67.06 690 PRO A N 1
ATOM 5481 C CA . PRO A 1 690 ? 2.246 -2.859 26.967 1.00 67.06 690 PRO A CA 1
ATOM 5482 C C . PRO A 1 690 ? 1.356 -4.058 26.587 1.00 67.06 690 PRO A C 1
ATOM 5484 O O . PRO A 1 690 ? 1.117 -4.307 25.408 1.00 67.06 690 PRO A O 1
ATOM 5487 N N . GLY A 1 691 ? 0.870 -4.822 27.572 1.00 73.00 691 GLY A N 1
ATOM 5488 C CA . GLY A 1 691 ? -0.089 -5.911 27.400 1.00 73.00 691 GLY A CA 1
ATOM 5489 C C . GLY A 1 691 ? -1.557 -5.471 27.381 1.00 73.00 691 GLY A C 1
ATOM 5490 O O . GLY A 1 691 ? -2.420 -6.306 27.094 1.00 73.00 691 GLY A O 1
ATOM 5491 N N . ALA A 1 692 ? -1.858 -4.191 27.633 1.00 72.69 692 ALA A N 1
ATOM 5492 C CA . ALA A 1 692 ? -3.218 -3.661 27.699 1.00 72.69 692 ALA A CA 1
ATOM 5493 C C . ALA A 1 692 ? -4.080 -3.997 26.471 1.00 72.69 692 ALA A C 1
ATOM 5495 O O . ALA A 1 692 ? -5.218 -4.417 26.676 1.00 72.69 692 ALA A O 1
ATOM 5496 N N . PRO A 1 693 ? -3.591 -3.922 25.215 1.00 65.50 693 PRO A N 1
ATOM 5497 C CA . PRO A 1 693 ? -4.418 -4.270 24.059 1.00 65.50 693 PRO A CA 1
ATOM 5498 C C . PRO A 1 693 ? -4.853 -5.743 24.047 1.00 65.50 693 PRO A C 1
ATOM 5500 O O . PRO A 1 693 ? -5.984 -6.056 23.682 1.00 65.50 693 PRO A O 1
ATOM 5503 N N . ARG A 1 694 ? -3.977 -6.662 24.484 1.00 72.75 694 ARG A N 1
ATOM 5504 C CA . ARG A 1 694 ? -4.308 -8.096 24.578 1.00 72.75 694 ARG A CA 1
ATOM 5505 C C . ARG A 1 694 ? -5.318 -8.369 25.685 1.00 72.75 694 ARG A C 1
ATOM 5507 O O . ARG A 1 694 ? -6.192 -9.207 25.503 1.00 72.75 694 ARG A O 1
ATOM 5514 N N . LYS A 1 695 ? -5.208 -7.664 26.812 1.00 76.50 695 LYS A N 1
ATOM 5515 C CA . LYS A 1 695 ? -6.177 -7.763 27.910 1.00 76.50 695 LYS A CA 1
ATOM 5516 C C . LYS A 1 695 ? -7.526 -7.154 27.527 1.00 76.50 695 LYS A C 1
ATOM 5518 O O . LYS A 1 695 ? -8.554 -7.771 27.756 1.00 76.50 695 LYS A O 1
ATOM 5523 N N . ALA A 1 696 ? -7.522 -6.000 26.859 1.00 72.81 696 ALA A N 1
ATOM 5524 C CA . ALA A 1 696 ? -8.730 -5.355 26.349 1.00 72.81 696 ALA A CA 1
ATOM 5525 C C . ALA A 1 696 ? -9.484 -6.246 25.361 1.00 72.81 696 ALA A C 1
ATOM 5527 O O . ALA A 1 696 ? -10.707 -6.290 25.401 1.00 72.81 696 ALA A O 1
ATOM 5528 N N . LEU A 1 697 ? -8.756 -6.988 24.524 1.00 70.25 697 LEU A N 1
ATOM 5529 C CA . LEU A 1 697 ? -9.339 -8.048 23.718 1.00 70.25 697 LEU A CA 1
ATOM 5530 C C . LEU A 1 697 ? -9.926 -9.170 24.574 1.00 70.25 697 LEU A C 1
ATOM 5532 O O . LEU A 1 697 ? -11.069 -9.558 24.373 1.00 70.25 697 LEU A O 1
ATOM 5536 N N . ALA A 1 698 ? -9.130 -9.723 25.488 1.00 79.62 698 ALA A N 1
ATOM 5537 C CA . ALA A 1 698 ? -9.561 -10.843 26.316 1.00 79.62 698 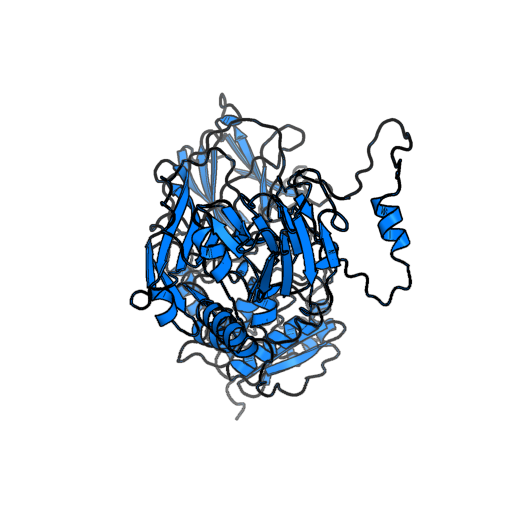ALA A CA 1
ATOM 5538 C C . ALA A 1 698 ? -10.805 -10.506 27.153 1.00 79.62 698 ALA A C 1
ATOM 5540 O O . ALA A 1 698 ? -11.523 -11.420 27.532 1.00 79.62 698 ALA A O 1
ATOM 5541 N N . ASP A 1 699 ? -11.080 -9.221 27.381 1.00 77.75 699 ASP A N 1
ATOM 5542 C CA . ASP A 1 699 ? -12.266 -8.710 28.067 1.00 77.75 699 ASP A CA 1
ATOM 5543 C C . ASP A 1 699 ? -13.360 -8.189 27.115 1.00 77.75 699 ASP A C 1
ATOM 5545 O O . ASP A 1 699 ? -14.422 -7.777 27.586 1.00 77.75 699 ASP A O 1
ATOM 5549 N N . ASP A 1 700 ? -13.118 -8.157 25.799 1.00 78.06 700 ASP A N 1
ATOM 5550 C CA . ASP A 1 700 ? -14.076 -7.669 24.804 1.00 78.06 700 ASP A CA 1
ATOM 5551 C C . ASP A 1 700 ? -15.288 -8.615 24.784 1.00 78.06 700 ASP A C 1
ATOM 5553 O O . ASP A 1 700 ? -15.142 -9.790 24.426 1.00 78.06 700 ASP A O 1
ATOM 5557 N N . PRO A 1 701 ? -16.500 -8.142 25.138 1.00 80.12 701 PRO A N 1
ATOM 5558 C CA . PRO A 1 701 ? -17.695 -8.977 25.106 1.00 80.12 701 PRO A CA 1
ATOM 5559 C C . PRO A 1 701 ? -17.921 -9.618 23.736 1.00 80.12 701 PRO A C 1
ATOM 5561 O O . PRO A 1 701 ? -18.357 -10.760 23.671 1.00 80.12 701 PRO A O 1
ATOM 5564 N N . ILE A 1 702 ? -17.559 -8.938 22.639 1.00 81.94 702 ILE A N 1
ATOM 5565 C CA . ILE A 1 702 ? -17.676 -9.489 21.279 1.00 81.94 702 ILE A CA 1
ATOM 5566 C C . ILE A 1 702 ? -16.783 -10.718 21.111 1.00 81.94 702 ILE A C 1
ATOM 5568 O O . ILE A 1 702 ? -17.146 -11.671 20.421 1.00 81.94 702 ILE A O 1
ATOM 5572 N N . TRP A 1 703 ? -15.607 -10.711 21.735 1.00 85.56 703 TRP A N 1
ATOM 5573 C CA . TRP A 1 703 ? -14.679 -11.828 21.657 1.00 85.56 703 TRP A CA 1
ATOM 5574 C C . TRP A 1 703 ? -15.109 -13.013 22.518 1.00 85.56 703 TRP A C 1
ATOM 5576 O O . TRP A 1 703 ? -14.893 -14.158 22.123 1.00 85.56 703 TRP A O 1
ATOM 5586 N N . ASN A 1 704 ? -15.730 -12.733 23.663 1.00 88.06 704 ASN A N 1
ATOM 5587 C CA . ASN A 1 704 ? -16.167 -13.735 24.638 1.00 88.06 704 ASN A CA 1
ATOM 5588 C C . ASN A 1 704 ? -17.628 -14.168 24.475 1.00 88.06 704 ASN A C 1
ATOM 5590 O O . ASN A 1 704 ? -18.123 -14.972 25.268 1.00 88.06 704 ASN A O 1
ATOM 5594 N N . ALA A 1 705 ? -18.321 -13.640 23.467 1.00 90.12 705 ALA A N 1
ATOM 5595 C CA . ALA A 1 705 ? -19.688 -14.016 23.171 1.00 90.12 705 ALA A CA 1
ATOM 5596 C C . ALA A 1 705 ? -19.787 -15.534 22.988 1.00 90.12 705 ALA A C 1
ATOM 5598 O O . ALA A 1 705 ? -18.970 -16.167 22.309 1.00 90.12 705 ALA A O 1
ATOM 5599 N N . SER A 1 706 ? -20.801 -16.107 23.621 1.00 90.88 706 SER A N 1
ATOM 5600 C CA . SER A 1 706 ? -21.110 -17.531 23.562 1.00 90.88 706 SER A CA 1
ATOM 5601 C C . SER A 1 706 ? -22.395 -17.743 22.765 1.00 90.88 706 SER A C 1
ATOM 5603 O O . SER A 1 706 ? -23.199 -16.809 22.674 1.00 90.88 706 SER A O 1
ATOM 5605 N N . PRO A 1 707 ? -22.617 -18.950 22.207 1.00 89.94 707 PRO A N 1
ATOM 5606 C CA . PRO A 1 707 ? -23.899 -19.281 21.606 1.00 89.94 707 PRO A CA 1
ATOM 5607 C C . PRO A 1 707 ? -25.037 -18.925 22.572 1.00 89.94 707 PRO A C 1
ATOM 5609 O O . PRO A 1 707 ? -24.902 -19.192 23.775 1.00 89.94 707 PRO A O 1
ATOM 5612 N N . PRO A 1 708 ? -26.149 -18.345 22.085 1.00 84.94 708 PRO A N 1
ATOM 5613 C CA . PRO A 1 708 ? -27.341 -18.194 22.902 1.00 84.94 708 PRO A CA 1
ATOM 5614 C C . PRO A 1 708 ? -27.687 -19.554 23.508 1.00 84.94 708 PRO A C 1
ATOM 5616 O O . PRO A 1 708 ? -27.623 -20.571 22.812 1.00 84.94 708 PRO A O 1
ATOM 5619 N N . LYS A 1 709 ? -28.031 -19.588 24.800 1.00 84.44 709 LYS A N 1
ATOM 5620 C CA . LYS A 1 709 ? -28.575 -20.814 25.394 1.00 84.44 709 LYS A CA 1
ATOM 5621 C C . LYS A 1 709 ? -29.779 -21.210 24.544 1.00 84.44 709 LYS A C 1
ATOM 5623 O O . LYS A 1 709 ? -30.661 -20.373 24.346 1.00 84.44 709 LYS A O 1
ATOM 5628 N N . SER A 1 710 ? -29.779 -22.428 24.000 1.00 78.31 710 SER A N 1
ATOM 5629 C CA . SER A 1 710 ? -30.944 -22.942 23.289 1.00 78.31 710 SER A CA 1
ATOM 5630 C C . SER A 1 710 ? -32.145 -22.777 24.210 1.00 78.31 710 SER A C 1
ATOM 5632 O O . SER A 1 710 ? -32.081 -23.161 25.378 1.00 78.31 710 SER A O 1
ATOM 5634 N N . SER A 1 711 ? -33.202 -22.137 23.717 1.00 62.00 711 SER A N 1
ATOM 5635 C CA . SER A 1 711 ? -34.498 -22.189 24.379 1.00 62.00 711 SER A CA 1
ATOM 5636 C C . SER A 1 711 ? -34.996 -23.626 24.231 1.00 62.00 711 SER A C 1
ATOM 5638 O O . SER A 1 711 ? -35.625 -23.948 23.223 1.00 62.00 711 SER A O 1
ATOM 5640 N N . GLU A 1 712 ? -34.570 -24.497 25.146 1.00 47.31 712 GLU A N 1
ATOM 5641 C CA . GLU A 1 712 ? -35.199 -25.803 25.358 1.00 47.31 712 GLU A CA 1
ATOM 5642 C C . GLU A 1 712 ? -36.650 -25.629 25.807 1.00 47.31 712 GLU A C 1
ATOM 5644 O O . GLU A 1 712 ? -36.927 -24.670 26.571 1.00 47.31 712 GLU A O 1
#